Protein AF-0000000070944887 (afdb_homodimer)

Radius of gyration: 30.99 Å; Cα contacts (8 Å, |Δi|>4): 664; chains: 2; bounding box: 87×82×66 Å

Organism: Ixodes scapularis (NCBI:txid6945)

Foldseek 3Di:
DPPDDPDDPDDPPPVVVVVVVVVCVPPPNDPVVVVVVVVVVVVVVVVVVVVVLVVLLVVLVVLLVPLLDVVSLVVCVVVVVLVCLVVQCVPPDLSSVLSSLQSLLSSQAVHQVSLVVNLVCLLSLLCCLQPPPDPSSNLSSLSSLLRSCFPHPVSVVVCVVSVVLVSLLCCLQPNPDLSSNLSSLQSLLRCLVPDPVSLVVCQVVCVLLSLLVCLVVHDASSNLSSLSNVLSSCVVDVVRDDPVSLVSLLVSLVVLLVVCPPPPRCVSVNVSSVSVNCSSVVNDD/DPPDDPPDPDDPPPVVVVVVVVVCVVPPNDPVVVVVVVVVVVVVVVVVVVVVLVVLLVVLVVLLVPLLDVVSLVVCVVVVVLVCLQVQCVPPDLSSVLSSLQSLLSSLAVHQVSLVSNLVCLLSLLCCLQPPPDPSSNLSSLSSLLRSCFPHPVSVVVCVVSVVLVSLLCCLQPNPDLSSNLSSLQSLLRCLVPPPVSLVVCLVVCVLQSLLVCLVVHDASSNLSSLSNNLSSCVVDVVSADPVSLVSLLVSLVVLLVVCPPPPSCVSVNVSSVSVNCSSVVNDD

Sequence (570 aa):
MDRGHPQLPSAIDPDRVHWLM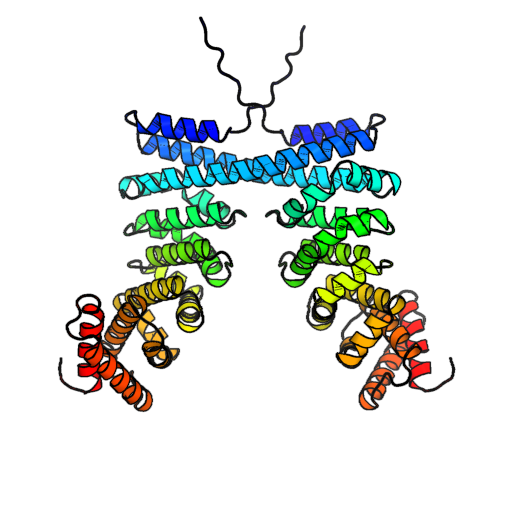EATNRLLVNPYDEMRRSLQSIRECLQESENIARVLVSCLSNVARFVDFVDYAKDFEKMGGFQVVPALLDYPSASVREATCSLIAELVQNNPHCQRAAVLSLRKLLRLVEHETDEDVRLKSLYAVSCMVRQNRQAFEKFQQLGGTPVVRSILFHCESEKLKTKASFLVAALCSQEESFRSDLEVCGFVRDAVALLPRIHGTCREFLLRAMFTLASNSPQFLEATVKDALESTLQTLVHEHRGIQQFQEEVEYSEKLLNIVRGVSTMDRGHPQLPSAIDPDRVHWLMEATNRLLVNPYDEMRRSLQSIRECLQESENIARVLVSCLSNVARFVDFVDYAKDFEKMGGFQVVPALLDYPSASVREATCSLIAELVQNNPHCQRAAVLSLRKLLRLVEHETDEDVRLKSLYAVSCMVRQNRQAFEKFQQLGGTPVVRSILFHCESEKLKTKASFLVAALCSQEESFRSDLEVCGFVRDAVALLPRIHGTCREFLLRAMFTLASNSPQFLEATVKDALESTLQTLVHEHRGIQQFQEEVEYSEKLLNIVRGVST

Secondary structure (DSSP, 8-state):
--------B----HHHHHHHHHHHHHS---HHHHHHHHHHHHHHHHHHHHHHHHHHHHHHHHHHTTTTSHHHHHHHHHTTGGGGHHHHHT-S-HHHHHHHHHHHHHHHTT-HHHHHHHGGGHHHHHHHHHH--SHHHHHHHHHHHHHHHTT-HHHHHHHHHTTHHHHHHHHHHH---HHHHHHHHHHHHHHHHH-HHHHHHHHHTTHHHHHHHHGGG--HHHHHHHHHHHHHHHHH-GGG--HHHHHHHHHHHHHHHHHHTT-GGGHHHHHHHHHHHHHHTT---/--------B----HHHHHHHHHHHHHS---HHHHHHHHHHHHHHHHHHHHHHHHHHHHHHHHHHTTTTSHHHHHHHHHTTGGGGHHHHHT-S-HHHHHHHHHHHHHHHTT-HHHHHHHGGGHHHHHHHHHH--SHHHHHHHHHHHHHHHTT-HHHHHHHHHTTHHHHHHHHHHH---HHHHHHHHHHHHHHHHH-HHHHHHHHHTTHHHHHHHHGGG--HHHHHHHHHHHHHHHHH-GGG--HHHHHHHHHHHHHHHHHHTT-GGGHHHHHHHHHHHHHHTT---

pLDDT: mean 86.35, std 17.35, range [23.67, 98.62]

Nearest PDB structures (foldseek):
  7sqc-assembly1_D1  TM=8.241E-01  e=1.945E-05  Chlamydomonas reinhardtii
  7sqc-assembly1_H3  TM=7.650E-01  e=4.614E-05  Chlamydomonas reinhardtii
  7sqc-assembly1_G4  TM=7.639E-01  e=6.808E-05  Chlamydomonas reinhardtii
  7sqc-assembly1_I0  TM=7.817E-01  e=2.383E-04  Chlamydomonas reinhardtii
  7sqc-assembly1_K1  TM=7.738E-01  e=3.516E-04  Chlamydomonas reinhardtii

InterPro domains:
  IPR011989 Armadillo-like helical [G3DSA:1.25.10.10] (30-282)
  IPR016024 Armadillo-type fold [SSF48371] (35-266)
  IPR050693 SIL1/FES1/HPBP1 [PTHR19316] (16-279)

Structure (mmCIF, N/CA/C/O backbone):
data_AF-0000000070944887-model_v1
#
loop_
_entity.id
_entity.type
_entity.pdbx_description
1 polymer 'HSP70 binding protein, putative'
#
loop_
_atom_site.group_PDB
_atom_site.id
_atom_site.type_symbol
_atom_site.label_atom_id
_atom_site.label_alt_id
_atom_site.label_comp_id
_atom_site.label_asym_id
_atom_site.label_entity_id
_atom_site.label_seq_id
_atom_site.pdbx_PDB_ins_code
_atom_site.Cartn_x
_atom_site.Cartn_y
_atom_site.Cartn_z
_atom_site.occupancy
_atom_site.B_iso_or_equiv
_atom_site.auth_seq_id
_atom_site.auth_comp_id
_atom_site.auth_asym_id
_atom_site.auth_atom_id
_atom_site.pdbx_PDB_model_num
ATOM 1 N N . MET A 1 1 ? 51.844 19.328 -0.593 1 23.73 1 MET A N 1
ATOM 2 C CA . MET A 1 1 ? 51.5 17.906 -0.582 1 23.73 1 MET A CA 1
ATOM 3 C C . MET A 1 1 ? 50.031 17.703 -0.944 1 23.73 1 MET A C 1
ATOM 5 O O . MET A 1 1 ? 49.156 18.266 -0.286 1 23.73 1 MET A O 1
ATOM 9 N N . ASP A 1 2 ? 49.625 17.5 -2.238 1 26.45 2 ASP A N 1
ATOM 10 C CA . ASP A 1 2 ? 48.438 17.797 -3.02 1 26.45 2 ASP A CA 1
ATOM 11 C C . ASP A 1 2 ? 47.312 16.828 -2.67 1 26.45 2 ASP A C 1
ATOM 13 O O . ASP A 1 2 ? 47.438 15.617 -2.846 1 26.45 2 ASP A O 1
ATOM 17 N N . ARG A 1 3 ? 46.5 16.984 -1.667 1 28.3 3 ARG A N 1
ATOM 18 C CA . ARG A 1 3 ? 45.562 16.156 -0.948 1 28.3 3 ARG A CA 1
ATOM 19 C C . ARG A 1 3 ? 44.469 15.648 -1.881 1 28.3 3 ARG A C 1
ATOM 21 O O . ARG A 1 3 ? 43.719 16.438 -2.465 1 28.3 3 ARG A O 1
ATOM 28 N N . GLY A 1 4 ? 44.594 14.523 -2.613 1 25.84 4 GLY A N 1
ATOM 29 C CA . GLY A 1 4 ? 43.875 13.875 -3.695 1 25.84 4 GLY A CA 1
ATOM 30 C C . GLY A 1 4 ? 42.406 13.672 -3.396 1 25.84 4 GLY A C 1
ATOM 31 O O . GLY A 1 4 ? 42.062 13.305 -2.279 1 25.84 4 GLY A O 1
ATOM 32 N N . HIS A 1 5 ? 41.5 14.383 -4.031 1 26.53 5 HIS A N 1
ATOM 33 C CA . HIS A 1 5 ? 40.062 14.555 -3.9 1 26.53 5 HIS A CA 1
ATOM 34 C C . HIS A 1 5 ? 39.344 13.211 -4.031 1 26.53 5 HIS A C 1
ATOM 36 O O . HIS A 1 5 ? 39.531 12.492 -5.008 1 26.53 5 HIS A O 1
ATOM 42 N N . PRO A 1 6 ? 39 12.531 -2.996 1 29.22 6 PRO A N 1
ATOM 43 C CA . PRO A 1 6 ? 38.469 11.172 -3.039 1 29.22 6 PRO A CA 1
ATOM 44 C C . PRO A 1 6 ? 37.25 11.039 -3.949 1 29.22 6 PRO A C 1
ATOM 46 O O . PRO A 1 6 ? 36.375 11.891 -3.92 1 29.22 6 PRO A O 1
ATOM 49 N N . GLN A 1 7 ? 37.312 10.625 -5.234 1 27.41 7 GLN A N 1
ATOM 50 C CA . GLN A 1 7 ? 36.375 10.422 -6.348 1 27.41 7 GLN A CA 1
ATOM 51 C C . GLN A 1 7 ? 35.156 9.609 -5.91 1 27.41 7 GLN A C 1
ATOM 53 O O . GLN A 1 7 ? 35.281 8.672 -5.117 1 27.41 7 GLN A O 1
ATOM 58 N N . LEU A 1 8 ? 34 10.094 -5.926 1 28.22 8 LEU A N 1
ATOM 59 C CA . LEU A 1 8 ? 32.656 9.586 -5.598 1 28.22 8 LEU A CA 1
ATOM 60 C C . LEU A 1 8 ? 32.438 8.219 -6.227 1 28.22 8 LEU A C 1
ATOM 62 O O . LEU A 1 8 ? 32.719 8.023 -7.414 1 28.22 8 LEU A O 1
ATOM 66 N N . PRO A 1 9 ? 32.531 7.129 -5.566 1 30.27 9 PRO A N 1
ATOM 67 C CA . PRO A 1 9 ? 32.406 5.82 -6.219 1 30.27 9 PRO A CA 1
ATOM 68 C C . PRO A 1 9 ? 31.203 5.723 -7.148 1 30.27 9 PRO A C 1
ATOM 70 O O . PRO A 1 9 ? 30.203 6.406 -6.938 1 30.27 9 PRO A O 1
ATOM 73 N N . SER A 1 10 ? 31.234 5.359 -8.5 1 32.31 10 SER A N 1
ATOM 74 C CA . SER A 1 10 ? 30.422 5.238 -9.711 1 32.31 10 SER A CA 1
ATOM 75 C C . SER A 1 10 ? 29.109 4.516 -9.414 1 32.31 10 SER A C 1
ATOM 77 O O . SER A 1 10 ? 29.078 3.535 -8.672 1 32.31 10 SER A O 1
ATOM 79 N N . ALA A 1 11 ? 27.953 5.207 -9.391 1 35.28 11 ALA A N 1
ATOM 80 C CA . ALA A 1 11 ? 26.578 4.711 -9.477 1 35.28 11 ALA A CA 1
ATOM 81 C C . ALA A 1 11 ? 26.516 3.449 -10.336 1 35.28 11 ALA A C 1
ATOM 83 O O . ALA A 1 11 ? 27.219 3.334 -11.344 1 35.28 11 ALA A O 1
ATOM 84 N N . ILE A 1 12 ? 26.109 2.355 -9.828 1 38.22 12 ILE A N 1
ATOM 85 C CA . ILE A 1 12 ? 25.906 1.159 -10.641 1 38.22 12 ILE A CA 1
ATOM 86 C C . ILE A 1 12 ? 25.188 1.527 -11.938 1 38.22 12 ILE A C 1
ATOM 88 O O . ILE A 1 12 ? 24.047 1.995 -11.906 1 38.22 12 ILE A O 1
ATOM 92 N N . ASP A 1 13 ? 25.75 2.051 -13.031 1 38.62 13 ASP A N 1
ATOM 93 C CA . ASP A 1 13 ? 25.188 2.281 -14.359 1 38.62 13 ASP A CA 1
ATOM 94 C C . ASP A 1 13 ? 24.328 1.1 -14.805 1 38.62 13 ASP A C 1
ATOM 96 O O . ASP A 1 13 ? 24.828 -0.02 -14.945 1 38.62 13 ASP A O 1
ATOM 100 N N . PRO A 1 14 ? 23.234 1.185 -14.766 1 45.72 14 PRO A N 1
ATOM 101 C CA . PRO A 1 14 ? 22.359 0.122 -15.281 1 45.72 14 PRO A CA 1
ATOM 102 C C . PRO A 1 14 ? 22.859 -0.465 -16.594 1 45.72 14 PRO A C 1
ATOM 104 O O . PRO A 1 14 ? 22.703 -1.666 -16.844 1 45.72 14 PRO A O 1
ATOM 107 N N . ASP A 1 15 ? 23.391 0.339 -17.484 1 44.62 15 ASP A N 1
ATOM 108 C CA . ASP A 1 15 ? 23.953 -0.174 -18.719 1 44.62 15 ASP A CA 1
ATOM 109 C C . ASP A 1 15 ? 25.125 -1.105 -18.453 1 44.62 15 ASP A C 1
ATOM 111 O O . ASP A 1 15 ? 25.359 -2.057 -19.203 1 44.62 15 ASP A O 1
ATOM 115 N N . ARG A 1 16 ? 25.844 -0.878 -17.375 1 44.34 16 ARG A N 1
ATOM 116 C CA . ARG A 1 16 ? 26.969 -1.771 -17.062 1 44.34 16 ARG A CA 1
ATOM 117 C C . ARG A 1 16 ? 26.453 -3.115 -16.547 1 44.34 16 ARG A C 1
ATOM 119 O O . ARG A 1 16 ? 27.016 -4.164 -16.875 1 44.34 16 ARG A O 1
ATOM 126 N N . VAL A 1 17 ? 25.422 -2.992 -15.719 1 45.47 17 VAL A N 1
ATOM 127 C CA . VAL A 1 17 ? 24.844 -4.258 -15.289 1 45.47 17 VAL A CA 1
ATOM 128 C C . VAL A 1 17 ? 24.297 -5.008 -16.5 1 45.47 17 VAL A C 1
ATOM 130 O O . VAL A 1 17 ? 24.5 -6.215 -16.641 1 45.47 17 VAL A O 1
ATOM 133 N N . HIS A 1 18 ? 23.594 -4.316 -17.328 1 47.44 18 HIS A N 1
ATOM 134 C CA . HIS A 1 18 ? 23.188 -4.922 -18.594 1 47.44 18 HIS A CA 1
ATOM 135 C C . HIS A 1 18 ? 24.406 -5.395 -19.391 1 47.44 18 HIS A C 1
ATOM 137 O O . HIS A 1 18 ? 24.406 -6.504 -19.938 1 47.44 18 HIS A O 1
ATOM 143 N N . TRP A 1 19 ? 25.422 -4.551 -19.562 1 45.38 19 TRP A N 1
ATOM 144 C CA . TRP A 1 19 ? 26.625 -4.93 -20.281 1 45.38 19 TRP A CA 1
ATOM 145 C C . TRP A 1 19 ? 27.297 -6.125 -19.609 1 45.38 19 TRP A C 1
ATOM 147 O O . TRP A 1 19 ? 27.75 -7.051 -20.281 1 45.38 19 TRP A O 1
ATOM 157 N N . LEU A 1 20 ? 27.312 -6.152 -18.297 1 43.62 20 LEU A N 1
ATOM 158 C CA . LEU A 1 20 ? 27.922 -7.293 -17.625 1 43.62 20 LEU A CA 1
ATOM 159 C C . LEU A 1 20 ? 27.109 -8.555 -17.859 1 43.62 20 LEU A C 1
ATOM 161 O O . LEU A 1 20 ? 27.656 -9.633 -18.078 1 43.62 20 LEU A O 1
ATOM 165 N N . MET A 1 21 ? 25.844 -8.391 -17.938 1 47.19 21 MET A N 1
ATOM 166 C CA . MET A 1 21 ? 24.969 -9.523 -18.203 1 47.19 21 MET A CA 1
ATOM 167 C C . MET A 1 21 ? 25.094 -9.977 -19.656 1 47.19 21 MET A C 1
ATOM 169 O O . MET A 1 21 ? 25.109 -11.18 -19.938 1 47.19 21 MET A O 1
ATOM 173 N N . GLU A 1 22 ? 25.047 -9.18 -20.625 1 47.88 22 GLU A N 1
ATOM 174 C CA . GLU A 1 22 ? 25.312 -9.539 -22.016 1 47.88 22 GLU A CA 1
ATOM 175 C C . GLU A 1 22 ? 26.719 -10.117 -22.172 1 47.88 22 GLU A C 1
ATOM 177 O O . GLU A 1 22 ? 26.938 -11.062 -22.922 1 47.88 22 GLU A O 1
ATOM 182 N N . ALA A 1 23 ? 27.703 -9.547 -21.609 1 45.19 23 ALA A N 1
ATOM 183 C CA . ALA A 1 23 ? 29.062 -10.039 -21.719 1 45.19 23 ALA A CA 1
ATOM 184 C C . ALA A 1 23 ? 29.203 -11.43 -21.109 1 45.19 23 ALA A C 1
ATOM 186 O O . ALA A 1 23 ? 29.953 -12.266 -21.625 1 45.19 23 ALA A O 1
ATOM 187 N N . THR A 1 24 ? 28.516 -11.766 -20.062 1 45.81 24 THR A N 1
ATOM 188 C CA . THR A 1 24 ? 28.609 -13.078 -19.438 1 45.81 24 THR A CA 1
ATOM 189 C C . THR A 1 24 ? 27.891 -14.125 -20.297 1 45.81 24 THR A C 1
ATOM 191 O O . THR A 1 24 ? 28.188 -15.32 -20.188 1 45.81 24 THR A O 1
ATOM 194 N N . ASN A 1 25 ? 26.781 -13.875 -21.062 1 44.94 25 ASN A N 1
ATOM 195 C CA . ASN A 1 25 ? 26.141 -14.852 -21.953 1 44.94 25 ASN A CA 1
ATOM 196 C C . ASN A 1 25 ? 27.172 -15.586 -22.797 1 44.94 25 ASN A C 1
ATOM 198 O O . ASN A 1 25 ? 26.984 -16.75 -23.141 1 44.94 25 ASN A O 1
ATOM 202 N N . ARG A 1 26 ? 28.031 -14.867 -23.547 1 44.19 26 ARG A N 1
ATOM 203 C CA . ARG A 1 26 ? 28.859 -15.562 -24.531 1 44.19 26 ARG A CA 1
ATOM 204 C C . ARG A 1 26 ? 29.875 -16.469 -23.844 1 44.19 26 ARG A C 1
ATOM 206 O O . ARG A 1 26 ? 30.266 -17.5 -24.406 1 44.19 26 ARG A O 1
ATOM 213 N N . LEU A 1 27 ? 30.672 -16.047 -22.812 1 45.22 27 LEU A N 1
ATOM 214 C CA . LEU A 1 27 ? 31.703 -16.938 -22.297 1 45.22 27 LEU A CA 1
ATOM 215 C C . LEU A 1 27 ? 31.094 -17.953 -21.328 1 45.22 27 LEU A C 1
ATOM 217 O O . LEU A 1 27 ? 30.016 -17.734 -20.781 1 45.22 27 LEU A O 1
ATOM 221 N N . LEU A 1 28 ? 31.688 -19.125 -21.109 1 51.94 28 LEU A N 1
ATOM 222 C CA . LEU A 1 28 ? 31.469 -20.266 -20.234 1 51.94 28 LEU A CA 1
ATOM 223 C C . LEU A 1 28 ? 31.062 -19.812 -18.828 1 51.94 28 LEU A C 1
ATOM 225 O O . LEU A 1 28 ? 31.922 -19.594 -17.969 1 51.94 28 LEU A O 1
ATOM 229 N N . VAL A 1 29 ? 30.078 -18.844 -18.75 1 61.41 29 VAL A N 1
ATOM 230 C CA . VAL A 1 29 ? 29.734 -18.25 -17.469 1 61.41 29 VAL A CA 1
ATOM 231 C C . VAL A 1 29 ? 29.281 -19.328 -16.5 1 61.41 29 VAL A C 1
ATOM 233 O O . VAL A 1 29 ? 28.453 -20.172 -16.844 1 61.41 29 VAL A O 1
ATOM 236 N N . ASN A 1 30 ? 30.125 -19.656 -15.594 1 77.81 30 ASN A N 1
ATOM 237 C CA . ASN A 1 30 ? 29.797 -20.516 -14.461 1 77.81 30 ASN A CA 1
ATOM 238 C C . ASN A 1 30 ? 28.578 -20.016 -13.711 1 77.81 30 ASN A C 1
ATOM 240 O O . ASN A 1 30 ? 28.578 -18.922 -13.156 1 77.81 30 ASN A O 1
ATOM 244 N N . PRO A 1 31 ? 27.469 -20.75 -13.992 1 80.69 31 PRO A N 1
ATOM 245 C CA . PRO A 1 31 ? 26.203 -20.359 -13.359 1 80.69 31 PRO A CA 1
ATOM 246 C C . PRO A 1 31 ? 26.375 -20.016 -11.883 1 80.69 31 PRO A C 1
ATOM 248 O O . PRO A 1 31 ? 25.734 -19.094 -11.383 1 80.69 31 PRO A O 1
ATOM 251 N N . TYR A 1 32 ? 27.203 -20.656 -11.219 1 84.12 32 TYR A N 1
ATOM 252 C CA . TYR A 1 32 ? 27.453 -20.391 -9.805 1 84.12 32 TYR A CA 1
ATOM 253 C C . TYR A 1 32 ? 28 -18.984 -9.594 1 84.12 32 TYR A C 1
ATOM 255 O O . TYR A 1 32 ? 27.516 -18.25 -8.734 1 84.12 32 TYR A O 1
ATOM 263 N N . ASP A 1 33 ? 28.953 -18.641 -10.367 1 84.25 33 ASP A N 1
ATOM 264 C CA . ASP A 1 33 ? 29.594 -17.328 -10.25 1 84.25 33 ASP A CA 1
ATOM 265 C C . ASP A 1 33 ? 28.609 -16.219 -10.609 1 84.25 33 ASP A C 1
ATOM 267 O O . ASP A 1 33 ? 28.609 -15.156 -9.984 1 84.25 33 ASP A O 1
ATOM 271 N N . GLU A 1 34 ? 27.859 -16.453 -11.602 1 82.06 34 GLU A N 1
ATOM 272 C CA . GLU A 1 34 ? 26.859 -15.461 -12.016 1 82.06 34 GLU A CA 1
ATOM 273 C C . GLU A 1 34 ? 25.828 -15.234 -10.922 1 82.06 34 GLU A C 1
ATOM 275 O O . GLU A 1 34 ? 25.438 -14.094 -10.664 1 82.06 34 GLU A O 1
ATOM 280 N N . MET A 1 35 ? 25.344 -16.266 -10.344 1 88.12 35 MET A N 1
ATOM 281 C CA . MET A 1 35 ? 24.375 -16.156 -9.258 1 88.12 35 MET A CA 1
ATOM 282 C C . MET A 1 35 ? 24.969 -15.398 -8.078 1 88.12 35 MET A C 1
ATOM 284 O O . MET A 1 35 ? 24.312 -14.531 -7.496 1 88.12 35 MET A O 1
ATOM 288 N N . ARG A 1 36 ? 26.188 -15.703 -7.77 1 87.94 36 ARG A N 1
ATOM 289 C CA . ARG A 1 36 ? 26.891 -15.023 -6.68 1 87.94 36 ARG A CA 1
ATOM 290 C C . ARG A 1 36 ? 26.984 -13.531 -6.945 1 87.94 36 ARG A C 1
ATOM 292 O O . ARG A 1 36 ? 26.75 -12.711 -6.055 1 87.94 36 ARG A O 1
ATOM 299 N N . ARG A 1 37 ? 27.344 -13.203 -8.109 1 87.56 37 ARG A N 1
ATOM 300 C CA . ARG A 1 37 ? 27.453 -11.805 -8.5 1 87.56 37 ARG A CA 1
ATOM 301 C C . ARG A 1 37 ? 26.109 -11.102 -8.43 1 87.56 37 ARG A C 1
ATOM 303 O O . ARG A 1 37 ? 26.016 -9.961 -7.965 1 87.56 37 ARG A O 1
ATOM 310 N N . SER A 1 38 ? 25.094 -11.789 -8.977 1 89.81 38 SER A N 1
ATOM 311 C CA . SER A 1 38 ? 23.734 -11.227 -8.93 1 89.81 38 SER A CA 1
ATOM 312 C C . SER A 1 38 ? 23.281 -10.992 -7.496 1 89.81 38 SER A C 1
ATOM 314 O O . SER A 1 38 ? 22.734 -9.938 -7.176 1 89.81 38 SER A O 1
ATOM 316 N N . LEU A 1 39 ? 23.547 -11.922 -6.656 1 91.75 39 LEU A N 1
ATOM 317 C CA . LEU A 1 39 ? 23.156 -11.812 -5.258 1 91.75 39 LEU A CA 1
ATOM 318 C C . LEU A 1 39 ? 23.906 -10.664 -4.574 1 91.75 39 LEU A C 1
ATOM 320 O O . LEU A 1 39 ? 23.312 -9.93 -3.775 1 91.75 39 LEU A O 1
ATOM 324 N N . GLN A 1 40 ? 25.125 -10.57 -4.871 1 89.69 40 GLN A N 1
ATOM 325 C CA . GLN A 1 40 ? 25.906 -9.461 -4.328 1 89.69 40 GLN A CA 1
ATOM 326 C C . GLN A 1 40 ? 25.344 -8.117 -4.777 1 89.69 40 GLN A C 1
ATOM 328 O O . GLN A 1 40 ? 25.203 -7.199 -3.971 1 89.69 40 GLN A O 1
ATOM 333 N N . SER A 1 41 ? 25.062 -8.055 -6.023 1 89.5 41 SER A N 1
ATOM 334 C CA . SER A 1 41 ? 24.469 -6.836 -6.566 1 89.5 41 SER A CA 1
ATOM 335 C C . SER A 1 41 ? 23.141 -6.52 -5.895 1 89.5 41 SER A C 1
ATOM 337 O O . SER A 1 41 ? 22.828 -5.355 -5.625 1 89.5 41 SER A O 1
ATOM 339 N N . ILE A 1 42 ? 22.328 -7.496 -5.668 1 92.31 42 ILE A N 1
ATOM 340 C CA . ILE A 1 42 ? 21.031 -7.332 -4.996 1 92.31 42 ILE A CA 1
ATOM 341 C C . ILE A 1 42 ? 21.25 -6.734 -3.607 1 92.31 42 ILE A C 1
ATOM 343 O O . ILE A 1 42 ? 20.594 -5.754 -3.238 1 92.31 42 ILE A O 1
ATOM 347 N N . ARG A 1 43 ? 22.172 -7.324 -2.891 1 92.06 43 ARG A N 1
ATOM 348 C CA . ARG A 1 43 ? 22.453 -6.828 -1.55 1 92.06 43 ARG A CA 1
ATOM 349 C C . ARG A 1 43 ? 22.891 -5.367 -1.588 1 92.06 43 ARG A C 1
ATOM 351 O O . ARG A 1 43 ? 22.438 -4.559 -0.775 1 92.06 43 ARG A O 1
ATOM 358 N N . GLU A 1 44 ? 23.719 -5.066 -2.492 1 88.94 44 GLU A N 1
ATOM 359 C CA . GLU A 1 44 ? 24.203 -3.695 -2.637 1 88.94 44 GLU A CA 1
ATOM 360 C C . GLU A 1 44 ? 23.062 -2.744 -3.002 1 88.94 44 GLU A C 1
ATOM 362 O O . GLU A 1 44 ? 22.984 -1.631 -2.479 1 88.94 44 GLU A O 1
ATOM 367 N N . CYS A 1 45 ? 22.25 -3.178 -3.924 1 87.44 45 CYS A N 1
ATOM 368 C CA . CYS A 1 45 ? 21.125 -2.361 -4.348 1 87.44 45 CYS A CA 1
ATOM 369 C C . CYS A 1 45 ? 20.156 -2.123 -3.191 1 87.44 45 CYS A C 1
ATOM 371 O O . CYS A 1 45 ? 19.641 -1.018 -3.027 1 87.44 45 CYS A O 1
ATOM 373 N N . LEU A 1 46 ? 19.891 -3.156 -2.471 1 90.5 46 LEU A N 1
ATOM 374 C CA . LEU A 1 46 ? 19 -3.016 -1.324 1 90.5 46 LEU A CA 1
ATOM 375 C C . LEU A 1 46 ? 19.562 -2.014 -0.32 1 90.5 46 LEU A C 1
AT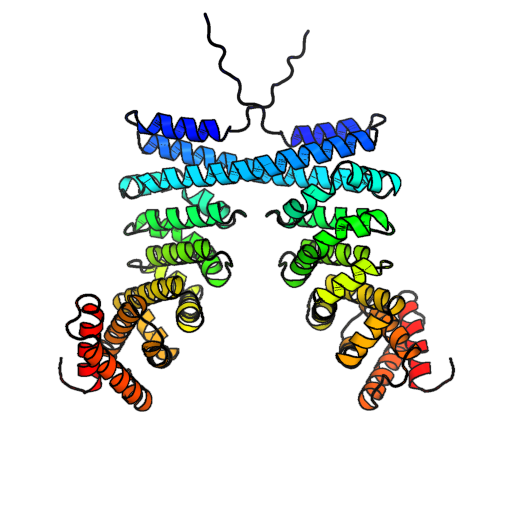OM 377 O O . LEU A 1 46 ? 18.828 -1.167 0.192 1 90.5 46 LEU A O 1
ATOM 381 N N . GLN A 1 47 ? 20.797 -2.084 -0.073 1 89.31 47 GLN A N 1
ATOM 382 C CA . GLN A 1 47 ? 21.453 -1.137 0.828 1 89.31 47 GLN A CA 1
ATOM 383 C C . GLN A 1 47 ? 21.406 0.281 0.263 1 89.31 47 GLN A C 1
ATOM 385 O O . GLN A 1 47 ? 21.125 1.235 0.994 1 89.31 47 GLN A O 1
ATOM 390 N N . GLU A 1 48 ? 21.672 0.332 -0.998 1 86.94 48 GLU A N 1
ATOM 391 C CA . GLU A 1 48 ? 21.656 1.636 -1.654 1 86.94 48 GLU A CA 1
ATOM 392 C C . GLU A 1 48 ? 20.25 2.246 -1.615 1 86.94 48 GLU A C 1
ATOM 394 O O . GLU A 1 48 ? 20.109 3.459 -1.448 1 86.94 48 GLU A O 1
ATOM 399 N N . SER A 1 49 ? 19.312 1.465 -1.912 1 88.94 49 SER A N 1
ATOM 400 C CA . SER A 1 49 ? 17.922 1.938 -1.864 1 88.94 49 SER A CA 1
ATOM 401 C C . SER A 1 49 ? 17.594 2.533 -0.5 1 88.94 49 SER A C 1
ATOM 403 O O . SER A 1 49 ? 16.938 3.57 -0.414 1 88.94 49 SER A O 1
ATOM 405 N N . GLU A 1 50 ? 17.984 1.894 0.548 1 87.75 50 GLU A N 1
ATOM 406 C CA . GLU A 1 50 ? 17.781 2.41 1.897 1 87.75 50 GLU A CA 1
ATOM 407 C C . GLU A 1 50 ? 18.5 3.742 2.096 1 87.75 50 GLU A C 1
ATOM 409 O O . GLU A 1 50 ? 17.953 4.652 2.73 1 87.75 50 GLU A O 1
ATOM 414 N N . ASN A 1 51 ? 19.641 3.777 1.557 1 89.12 51 ASN A N 1
ATOM 415 C CA . ASN A 1 51 ? 20.406 5.016 1.647 1 89.12 51 ASN A CA 1
ATOM 416 C C . ASN A 1 51 ? 19.734 6.152 0.892 1 89.12 51 ASN A C 1
ATOM 418 O O . ASN A 1 51 ? 19.734 7.297 1.354 1 89.12 51 ASN A O 1
ATOM 422 N N . ILE A 1 52 ? 19.25 5.816 -0.23 1 89.69 52 ILE A N 1
ATOM 423 C CA . ILE A 1 52 ? 18.562 6.812 -1.044 1 89.69 52 ILE A CA 1
ATOM 424 C C . ILE A 1 52 ? 17.391 7.395 -0.266 1 89.69 52 ILE A C 1
ATOM 426 O O . ILE A 1 52 ? 17.188 8.609 -0.247 1 89.69 52 ILE A O 1
ATOM 430 N N . ALA A 1 53 ? 16.625 6.562 0.335 1 90.88 53 ALA A N 1
ATOM 431 C CA . ALA A 1 53 ? 15.484 7.027 1.126 1 90.88 53 ALA A CA 1
ATOM 432 C C . ALA A 1 53 ? 15.938 7.988 2.223 1 90.88 53 ALA A C 1
ATOM 434 O O . ALA A 1 53 ? 15.312 9.023 2.447 1 90.88 53 ALA A O 1
ATOM 435 N N . ARG A 1 54 ? 17 7.656 2.889 1 90.75 54 ARG A N 1
ATOM 436 C CA . ARG A 1 54 ? 17.531 8.508 3.947 1 90.75 54 ARG A CA 1
ATOM 437 C C . ARG A 1 54 ? 17.953 9.859 3.398 1 90.75 54 ARG A C 1
ATOM 439 O O . ARG A 1 54 ? 17.688 10.898 4.012 1 90.75 54 ARG A O 1
ATOM 446 N N . VAL A 1 55 ? 18.594 9.844 2.289 1 88.56 55 VAL A N 1
ATOM 447 C CA . VAL A 1 55 ? 19.031 11.086 1.656 1 88.56 55 VAL A CA 1
ATOM 448 C C . VAL A 1 55 ? 17.828 11.922 1.255 1 88.56 55 VAL A C 1
ATOM 450 O O . VAL A 1 55 ? 17.812 13.141 1.459 1 88.56 55 VAL A O 1
ATOM 453 N N . LEU A 1 56 ? 16.875 11.312 0.652 1 92.31 56 LEU A N 1
ATOM 454 C CA . LEU A 1 56 ? 15.664 12.023 0.263 1 92.31 56 LEU A CA 1
ATOM 455 C C . LEU A 1 56 ? 15.031 12.711 1.467 1 92.31 56 LEU A C 1
ATOM 457 O O . LEU A 1 56 ? 14.688 13.891 1.401 1 92.31 56 LEU A O 1
ATOM 461 N N . VAL A 1 57 ? 14.938 11.945 2.57 1 93.69 57 VAL A N 1
ATOM 462 C CA . VAL A 1 57 ? 14.344 12.508 3.779 1 93.69 57 VAL A CA 1
ATOM 463 C C . VAL A 1 57 ? 15.156 13.711 4.25 1 93.69 57 VAL A C 1
ATOM 465 O O . VAL A 1 57 ? 14.594 14.75 4.598 1 93.69 57 VAL A O 1
ATOM 468 N N . SER A 1 58 ? 16.406 13.578 4.227 1 90.56 58 SER A N 1
ATOM 469 C CA . SER A 1 58 ? 17.281 14.664 4.648 1 90.56 58 SER A CA 1
ATOM 470 C C . SER A 1 58 ? 17.125 15.891 3.752 1 90.56 58 SER A C 1
ATOM 472 O O . SER A 1 58 ? 17.031 17.016 4.242 1 90.56 58 SER A O 1
ATOM 474 N N . CYS A 1 59 ? 17.094 15.727 2.439 1 90.5 59 CYS A N 1
ATOM 475 C CA . CYS A 1 59 ? 16.938 16.828 1.491 1 90.5 59 CYS A CA 1
ATOM 476 C C . CYS A 1 59 ? 15.586 17.516 1.688 1 90.5 59 CYS A C 1
ATOM 478 O O . CYS A 1 59 ? 15.516 18.734 1.707 1 90.5 59 CYS A O 1
ATOM 480 N N . LEU A 1 60 ? 14.562 16.734 1.867 1 94.38 60 LEU A N 1
ATOM 481 C CA . LEU A 1 60 ? 13.227 17.281 2.076 1 94.38 60 LEU A CA 1
ATOM 482 C C . LEU A 1 60 ? 13.172 18.094 3.367 1 94.38 60 LEU A C 1
ATOM 484 O O . LEU A 1 60 ? 12.609 19.188 3.391 1 94.38 60 LEU A O 1
ATOM 488 N N . SER A 1 61 ? 13.734 17.5 4.402 1 90.94 61 SER A N 1
ATOM 489 C CA . SER A 1 61 ? 13.781 18.203 5.68 1 90.94 61 SER A CA 1
ATOM 490 C C . SER A 1 61 ? 14.562 19.5 5.562 1 90.94 61 SER A C 1
ATOM 492 O O . SER A 1 61 ? 14.18 20.516 6.156 1 90.94 61 SER A O 1
ATOM 494 N N . ASN A 1 62 ? 15.578 19.469 4.836 1 86.12 62 ASN A N 1
ATOM 495 C CA . ASN A 1 62 ? 16.375 20.672 4.625 1 86.12 62 ASN A CA 1
ATOM 496 C C . ASN A 1 62 ? 15.578 21.766 3.92 1 86.12 62 ASN A C 1
ATOM 498 O O . ASN A 1 62 ? 15.609 22.922 4.328 1 86.12 62 ASN A O 1
ATOM 502 N N . VAL A 1 63 ? 14.914 21.422 2.852 1 90.44 63 VAL A N 1
ATOM 503 C CA . VAL A 1 63 ? 14.086 22.391 2.121 1 90.44 63 VAL A CA 1
ATOM 504 C C . VAL A 1 63 ? 13 22.938 3.039 1 90.44 63 VAL A C 1
ATOM 506 O O . VAL A 1 63 ? 12.742 24.141 3.053 1 90.44 63 VAL A O 1
ATOM 509 N N . ALA A 1 64 ? 12.375 22.047 3.844 1 90.88 64 ALA A N 1
ATOM 510 C CA . ALA A 1 64 ? 11.266 22.422 4.719 1 90.88 64 ALA A CA 1
ATOM 511 C C . ALA A 1 64 ? 11.711 23.484 5.73 1 90.88 64 ALA A C 1
ATOM 513 O O . ALA A 1 64 ? 10.898 24.312 6.16 1 90.88 64 ALA A O 1
ATOM 514 N N . ARG A 1 65 ? 12.922 23.531 6.059 1 84.81 65 ARG A N 1
ATOM 515 C CA . ARG A 1 65 ? 13.438 24.469 7.043 1 84.81 65 ARG A CA 1
ATOM 516 C C . ARG A 1 65 ? 13.406 25.906 6.5 1 84.81 65 ARG A C 1
ATOM 518 O O . ARG A 1 65 ? 13.391 26.859 7.273 1 84.81 65 ARG A O 1
ATOM 525 N N . PHE A 1 66 ? 13.359 26.078 5.242 1 81.75 66 PHE A N 1
ATOM 526 C CA . PHE A 1 66 ? 13.492 27.406 4.645 1 81.75 66 PHE A CA 1
ATOM 527 C C . PHE A 1 66 ? 12.141 27.922 4.168 1 81.75 66 PHE A C 1
ATOM 529 O O . PHE A 1 66 ? 11.906 29.125 4.121 1 81.75 66 PHE A O 1
ATOM 536 N N . VAL A 1 67 ? 11.273 27.109 3.824 1 83.69 67 VAL A N 1
ATOM 537 C CA . VAL A 1 67 ? 10.109 27.5 3.035 1 83.69 67 VAL A CA 1
ATOM 538 C C . VAL A 1 67 ? 9.039 28.094 3.951 1 83.69 67 VAL A C 1
ATOM 540 O O . VAL A 1 67 ? 7.973 28.5 3.484 1 83.69 67 VAL A O 1
ATOM 543 N N . ASP A 1 68 ? 9.344 28.094 5.289 1 78.38 68 ASP A N 1
ATOM 544 C CA . ASP A 1 68 ? 8.438 28.828 6.172 1 78.38 68 ASP A CA 1
ATOM 545 C C . ASP A 1 68 ? 8.375 30.297 5.797 1 78.38 68 ASP A C 1
ATOM 547 O O . ASP A 1 68 ? 7.41 30.984 6.129 1 78.38 68 ASP A O 1
ATOM 551 N N . PHE A 1 69 ? 9.422 30.703 5.168 1 74.56 69 PHE A N 1
ATOM 552 C CA . PHE A 1 69 ? 9.414 32.062 4.637 1 74.56 69 PHE A CA 1
ATOM 553 C C . PHE A 1 69 ? 8.797 32.094 3.248 1 74.56 69 PHE A C 1
ATOM 555 O O . PHE A 1 69 ? 9.203 31.344 2.357 1 74.56 69 PHE A O 1
ATOM 562 N N . VAL A 1 70 ? 7.836 32.969 3.113 1 76.69 70 VAL A N 1
ATOM 563 C CA . VAL A 1 70 ? 6.992 33.031 1.928 1 76.69 70 VAL A CA 1
ATOM 564 C C . VAL A 1 70 ? 7.859 33.188 0.683 1 76.69 70 VAL A C 1
ATOM 566 O O . VAL A 1 70 ? 7.609 32.562 -0.346 1 76.69 70 VAL A O 1
ATOM 569 N N . ASP A 1 71 ? 8.852 34 0.711 1 77.19 71 ASP A N 1
ATOM 570 C CA . ASP A 1 71 ? 9.695 34.281 -0.448 1 77.19 71 ASP A CA 1
ATOM 571 C C . ASP A 1 71 ? 10.43 33.031 -0.901 1 77.19 71 ASP A C 1
ATOM 573 O O . ASP A 1 71 ? 10.57 32.781 -2.1 1 77.19 71 ASP A O 1
ATOM 577 N N . TYR A 1 72 ? 10.812 32.25 0.05 1 81.81 72 TYR A N 1
ATOM 578 C CA . TYR A 1 72 ? 11.539 31.031 -0.305 1 81.81 72 TYR A CA 1
ATOM 579 C C . TYR A 1 72 ? 10.586 29.953 -0.833 1 81.81 72 TYR A C 1
ATOM 581 O O . TYR A 1 72 ? 10.961 29.141 -1.686 1 81.81 72 TYR A O 1
ATOM 589 N N . ALA A 1 73 ? 9.398 29.953 -0.383 1 87.38 73 ALA A N 1
ATOM 590 C CA . ALA A 1 73 ? 8.383 29.047 -0.921 1 87.38 73 ALA A CA 1
ATOM 591 C C . ALA A 1 73 ? 8.125 29.328 -2.4 1 87.38 73 ALA A C 1
ATOM 593 O O . ALA A 1 73 ? 8.023 28.391 -3.203 1 87.38 73 ALA A O 1
ATOM 594 N N . LYS A 1 74 ? 8.094 30.594 -2.699 1 87.69 74 LYS A N 1
ATOM 595 C CA . LYS A 1 74 ? 7.922 30.984 -4.098 1 87.69 74 LYS A CA 1
ATOM 596 C C . LYS A 1 74 ? 9.117 30.547 -4.938 1 87.69 74 LYS A C 1
ATOM 598 O O . LYS A 1 74 ? 8.961 30.125 -6.078 1 87.69 74 LYS A O 1
ATOM 603 N N . ASP A 1 75 ? 10.258 30.766 -4.391 1 87.75 75 ASP A N 1
ATOM 604 C CA . ASP A 1 75 ? 11.469 30.328 -5.078 1 87.75 75 ASP A CA 1
ATOM 605 C C . ASP A 1 75 ? 11.438 28.828 -5.352 1 87.75 75 ASP A C 1
ATOM 607 O O . ASP A 1 75 ? 11.852 28.375 -6.422 1 87.75 75 ASP A O 1
ATOM 611 N N . PHE A 1 76 ? 11.016 28 -4.379 1 91.56 76 PHE A N 1
ATOM 612 C CA . PHE A 1 76 ? 10.867 26.562 -4.547 1 91.56 76 PHE A CA 1
ATOM 613 C C . PHE A 1 76 ? 10.039 26.234 -5.789 1 91.56 76 PHE A C 1
ATOM 615 O O . PHE A 1 76 ? 10.43 25.391 -6.594 1 91.56 76 PHE A O 1
ATOM 622 N N . GLU A 1 77 ? 8.945 26.875 -5.977 1 89.75 77 GLU A N 1
ATOM 623 C CA . GLU A 1 77 ? 8.07 26.688 -7.125 1 89.75 77 GLU A CA 1
ATOM 624 C C . GLU A 1 77 ? 8.773 27.047 -8.43 1 89.75 77 GLU A C 1
ATOM 626 O O . GLU A 1 77 ? 8.703 26.312 -9.406 1 89.75 77 GLU A O 1
ATOM 631 N N . LYS A 1 78 ? 9.43 28.188 -8.43 1 89 78 LYS A N 1
ATOM 632 C CA . LYS A 1 78 ? 10.133 28.672 -9.617 1 89 78 LYS A CA 1
ATOM 633 C C . LYS A 1 78 ? 11.219 27.703 -10.055 1 89 78 LYS A C 1
ATOM 635 O O . LYS A 1 78 ? 11.492 27.562 -11.25 1 89 78 LYS A O 1
ATOM 640 N N . MET A 1 79 ? 11.789 27.031 -9.117 1 90.88 79 MET A N 1
ATOM 641 C CA . MET A 1 79 ? 12.859 26.078 -9.391 1 90.88 79 MET A CA 1
ATOM 642 C C . MET A 1 79 ? 12.297 24.766 -9.898 1 90.88 79 MET A C 1
ATOM 644 O O . MET A 1 79 ? 13.047 23.844 -10.227 1 90.88 79 MET A O 1
ATOM 648 N N . GLY A 1 80 ? 10.984 24.656 -10 1 90.44 80 GLY A N 1
ATOM 649 C CA . GLY A 1 80 ? 10.352 23.422 -10.445 1 90.44 80 GLY A CA 1
ATOM 650 C C . GLY A 1 80 ? 10.18 22.406 -9.336 1 90.44 80 GLY A C 1
ATOM 651 O O . GLY A 1 80 ? 10.133 21.203 -9.594 1 90.44 80 GLY A O 1
ATOM 652 N N . GLY A 1 81 ? 10.203 22.906 -8.133 1 92.38 81 GLY A N 1
ATOM 653 C CA . GLY A 1 81 ? 10.117 22.031 -6.98 1 92.38 81 GLY A CA 1
ATOM 654 C C . GLY A 1 81 ? 8.875 21.156 -6.992 1 92.38 81 GLY A C 1
ATOM 655 O O . GLY A 1 81 ? 8.93 19.984 -6.609 1 92.38 81 GLY A O 1
ATOM 656 N N . PHE A 1 82 ? 7.734 21.625 -7.453 1 93.56 82 PHE A N 1
ATOM 657 C CA . PHE A 1 82 ? 6.473 20.891 -7.422 1 93.56 82 PHE A CA 1
ATOM 658 C C . PHE A 1 82 ? 6.477 19.766 -8.453 1 93.56 82 PHE A C 1
ATOM 660 O O . PHE A 1 82 ? 5.645 18.859 -8.398 1 93.56 82 PHE A O 1
ATOM 667 N N . GLN A 1 83 ? 7.426 19.75 -9.375 1 92.69 83 GLN A N 1
ATOM 668 C CA . GLN A 1 83 ? 7.492 18.719 -10.406 1 92.69 83 GLN A CA 1
ATOM 669 C C . GLN A 1 83 ? 7.922 17.391 -9.82 1 92.69 83 GLN A C 1
ATOM 671 O O . GLN A 1 83 ? 7.617 16.328 -10.375 1 92.69 83 GLN A O 1
ATOM 676 N N . VAL A 1 84 ? 8.578 17.406 -8.703 1 93.69 84 VAL A N 1
ATOM 677 C CA . VAL A 1 84 ? 9.102 16.172 -8.133 1 93.69 84 VAL A CA 1
ATOM 678 C C . VAL A 1 84 ? 8.141 15.648 -7.066 1 93.69 84 VAL A C 1
ATOM 680 O O . VAL A 1 84 ? 8.273 14.516 -6.598 1 93.69 84 VAL A O 1
ATOM 683 N N . VAL A 1 85 ? 7.109 16.391 -6.727 1 95.25 85 VAL A N 1
ATOM 684 C CA . VAL A 1 85 ? 6.246 16.109 -5.586 1 95.25 85 VAL A CA 1
ATOM 685 C C . VAL A 1 85 ? 5.43 14.852 -5.852 1 95.25 85 VAL A C 1
ATOM 687 O O . VAL A 1 85 ? 5.359 13.961 -5.004 1 95.25 85 VAL A O 1
ATOM 690 N N . PRO A 1 86 ? 4.922 14.703 -7.086 1 94.56 86 PRO A N 1
ATOM 691 C CA . PRO A 1 86 ? 4.121 13.5 -7.324 1 94.56 86 PRO A CA 1
ATOM 692 C C . PRO A 1 86 ? 4.914 12.211 -7.133 1 94.56 86 PRO A C 1
ATOM 694 O O . PRO A 1 86 ? 4.426 11.273 -6.504 1 94.56 86 PRO A O 1
ATOM 697 N N . ALA A 1 87 ? 6.113 12.211 -7.605 1 92.88 87 ALA A N 1
ATOM 698 C CA . ALA A 1 87 ? 6.957 11.023 -7.461 1 92.88 87 ALA A CA 1
ATOM 699 C C . ALA A 1 87 ? 7.305 10.781 -5.996 1 92.88 87 ALA A C 1
ATOM 701 O O . ALA A 1 87 ? 7.383 9.625 -5.555 1 92.88 87 ALA A O 1
ATOM 702 N N . LEU A 1 88 ? 7.477 11.797 -5.258 1 95.75 88 LEU A N 1
ATOM 703 C CA . LEU A 1 88 ? 7.844 11.695 -3.85 1 95.75 88 LEU A CA 1
ATOM 704 C C . LEU A 1 88 ? 6.668 11.211 -3.012 1 95.75 88 LEU A C 1
ATOM 706 O O . LEU A 1 88 ? 6.848 10.438 -2.064 1 95.75 88 LEU A O 1
ATOM 710 N N . LEU A 1 89 ? 5.445 11.625 -3.389 1 96.38 89 LEU A N 1
ATOM 711 C CA . LEU A 1 89 ? 4.246 11.188 -2.684 1 96.38 89 LEU A CA 1
ATOM 712 C C . LEU A 1 89 ? 3.979 9.703 -2.938 1 96.38 89 LEU A C 1
ATOM 714 O O . LEU A 1 89 ? 3.352 9.031 -2.115 1 96.38 89 LEU A O 1
ATOM 718 N N . ASP A 1 90 ? 4.438 9.273 -4.062 1 93.12 90 ASP A N 1
ATOM 719 C CA . ASP A 1 90 ? 4.25 7.867 -4.426 1 93.12 90 ASP A CA 1
ATOM 720 C C . ASP A 1 90 ? 5.465 7.035 -4.031 1 93.12 90 ASP A C 1
ATOM 722 O O . ASP A 1 90 ? 5.543 5.848 -4.355 1 93.12 90 ASP A O 1
ATOM 726 N N . TYR A 1 91 ? 6.434 7.715 -3.381 1 91.94 91 TYR A N 1
ATOM 727 C CA . TYR A 1 91 ? 7.676 7.008 -3.084 1 91.94 91 TYR A CA 1
ATOM 728 C C . TYR A 1 91 ? 7.434 5.867 -2.104 1 91.94 91 TYR A C 1
ATOM 730 O O . TYR A 1 91 ? 6.637 6 -1.172 1 91.94 91 TYR A O 1
ATOM 738 N N . PRO A 1 92 ? 8.07 4.801 -2.264 1 88.06 92 PRO A N 1
ATOM 739 C CA . PRO A 1 92 ? 7.781 3.596 -1.482 1 88.06 92 PRO A CA 1
ATOM 740 C C . PRO A 1 92 ? 8.055 3.779 0.008 1 88.06 92 PRO A C 1
ATOM 742 O O . PRO A 1 92 ? 7.352 3.207 0.844 1 88.06 92 PRO A O 1
ATOM 745 N N . SER A 1 93 ? 9.07 4.445 0.375 1 90.88 93 SER A N 1
ATOM 746 C CA . SER A 1 93 ? 9.438 4.641 1.773 1 90.88 93 SER A CA 1
ATOM 747 C C . SER A 1 93 ? 8.438 5.551 2.486 1 90.88 93 SER A C 1
ATOM 749 O O . SER A 1 93 ? 8.211 6.684 2.059 1 90.88 93 SER A O 1
ATOM 751 N N . ALA A 1 94 ? 7.855 5.016 3.58 1 93.75 94 ALA A N 1
ATOM 752 C CA . ALA A 1 94 ? 6.895 5.793 4.359 1 93.75 94 ALA A CA 1
ATOM 753 C C . ALA A 1 94 ? 7.516 7.094 4.855 1 93.75 94 ALA A C 1
ATOM 755 O O . ALA A 1 94 ? 6.863 8.141 4.852 1 93.75 94 ALA A O 1
ATOM 756 N N . SER A 1 95 ? 8.789 7.016 5.273 1 95.38 95 SER A N 1
ATOM 757 C CA . SER A 1 95 ? 9.453 8.195 5.805 1 95.38 95 SER A CA 1
ATOM 758 C C . SER A 1 95 ? 9.578 9.289 4.746 1 95.38 95 SER A C 1
ATOM 760 O O . SER A 1 95 ? 9.469 10.477 5.055 1 95.38 95 SER A O 1
ATOM 762 N N . VAL A 1 96 ? 9.812 8.891 3.512 1 95.88 96 VAL A N 1
ATOM 763 C CA . VAL A 1 96 ? 9.914 9.852 2.416 1 95.88 96 VAL A CA 1
ATOM 764 C C . VAL A 1 96 ? 8.547 10.477 2.156 1 95.88 96 VAL A C 1
ATOM 766 O O . VAL A 1 96 ? 8.43 11.695 2.01 1 95.88 96 VAL A O 1
ATOM 769 N N . ARG A 1 97 ? 7.504 9.633 2.111 1 97.44 97 ARG A N 1
ATOM 770 C CA . ARG A 1 97 ? 6.152 10.156 1.919 1 97.44 97 ARG A CA 1
ATOM 771 C C . ARG A 1 97 ? 5.766 11.102 3.047 1 97.44 97 ARG A C 1
ATOM 773 O O . ARG A 1 97 ? 5.203 12.172 2.799 1 97.44 97 ARG A O 1
ATOM 780 N N . GLU A 1 98 ? 6.109 10.688 4.285 1 97.5 98 GLU A N 1
ATOM 781 C CA . GLU A 1 98 ? 5.832 11.531 5.445 1 97.5 98 GLU A CA 1
ATOM 782 C C . GLU A 1 98 ? 6.523 12.883 5.32 1 97.5 98 GLU A C 1
ATOM 784 O O . GLU A 1 98 ? 5.891 13.93 5.496 1 97.5 98 GLU A O 1
ATOM 789 N N . ALA A 1 99 ? 7.801 12.898 5.023 1 96.69 99 ALA A N 1
ATOM 790 C CA . ALA A 1 99 ? 8.578 14.125 4.883 1 96.69 99 ALA A CA 1
ATOM 791 C C . ALA A 1 99 ? 8.039 14.992 3.748 1 96.69 99 ALA A C 1
ATOM 793 O O . ALA A 1 99 ? 8.016 16.219 3.852 1 96.69 99 ALA A O 1
ATOM 794 N N . THR A 1 100 ? 7.637 14.375 2.658 1 98 100 THR A N 1
ATOM 795 C CA . THR A 1 100 ? 7.066 15.094 1.522 1 98 100 THR A CA 1
ATOM 796 C C . THR A 1 100 ? 5.777 15.805 1.922 1 98 100 THR A C 1
ATOM 798 O O . THR A 1 100 ? 5.594 16.984 1.613 1 98 100 THR A O 1
ATOM 801 N N . CYS A 1 101 ? 4.914 15.047 2.592 1 98.12 101 CYS A N 1
ATOM 802 C CA . CYS A 1 101 ? 3.674 15.648 3.064 1 98.12 101 CYS A CA 1
ATOM 803 C C . CYS A 1 101 ? 3.957 16.828 3.98 1 98.12 101 CYS A C 1
ATOM 805 O O . CYS A 1 101 ? 3.303 17.875 3.881 1 98.12 101 CYS A O 1
ATOM 807 N N . SER A 1 102 ? 4.941 16.688 4.871 1 96.81 102 SER A N 1
ATOM 808 C CA . SER A 1 102 ? 5.332 17.766 5.77 1 96.81 102 SER A CA 1
ATOM 809 C C . SER A 1 102 ? 5.809 18.984 4.988 1 96.81 102 SER A C 1
ATOM 811 O O . SER A 1 102 ? 5.453 20.125 5.32 1 96.81 102 SER A O 1
ATOM 813 N N . LEU A 1 103 ? 6.586 18.766 4.023 1 96.12 103 LEU A N 1
ATOM 814 C CA . LEU A 1 103 ? 7.078 19.859 3.188 1 96.12 103 LEU A CA 1
ATOM 815 C C . LEU A 1 103 ? 5.93 20.578 2.494 1 96.12 103 LEU A C 1
ATOM 817 O O . LEU A 1 103 ? 5.879 21.812 2.482 1 96.12 103 LEU A O 1
ATOM 821 N N . ILE A 1 104 ? 5.004 19.828 1.895 1 97.06 104 ILE A N 1
ATOM 822 C CA . ILE A 1 104 ? 3.861 20.422 1.204 1 97.06 104 ILE A CA 1
ATOM 823 C C . ILE A 1 104 ? 3.076 21.297 2.166 1 97.06 104 ILE A C 1
ATOM 825 O O . ILE A 1 104 ? 2.709 22.422 1.823 1 97.06 104 ILE A O 1
ATOM 829 N N . ALA A 1 105 ? 2.85 20.734 3.387 1 96 105 ALA A N 1
ATOM 830 C CA . ALA A 1 105 ? 2.111 21.516 4.379 1 96 105 ALA A CA 1
ATOM 831 C C . ALA A 1 105 ? 2.771 22.859 4.617 1 96 105 ALA A C 1
ATOM 833 O O . ALA A 1 105 ? 2.094 23.891 4.656 1 96 105 ALA A O 1
ATOM 834 N N . GLU A 1 106 ? 4.031 22.875 4.766 1 93.19 106 GLU A N 1
ATOM 835 C CA . GLU A 1 106 ? 4.773 24.109 5.016 1 93.19 106 GLU A CA 1
ATOM 836 C C . GLU A 1 106 ? 4.715 25.031 3.809 1 93.19 106 GLU A C 1
ATOM 838 O O . GLU A 1 106 ? 4.578 26.25 3.965 1 93.19 106 GLU A O 1
ATOM 843 N N . LEU A 1 107 ? 4.836 24.547 2.619 1 94.06 107 LEU A N 1
ATOM 844 C CA . LEU A 1 107 ? 4.836 25.328 1.383 1 94.06 107 LEU A CA 1
ATOM 845 C C . LEU A 1 107 ? 3.5 26.031 1.187 1 94.06 107 LEU A C 1
ATOM 847 O O . LEU A 1 107 ? 3.461 27.188 0.754 1 94.06 107 LEU A O 1
ATOM 851 N N . VAL A 1 108 ? 2.436 25.359 1.537 1 94.06 108 VAL A N 1
ATOM 852 C CA . VAL A 1 108 ? 1.12 25.859 1.14 1 94.06 108 VAL A CA 1
ATOM 853 C C . VAL A 1 108 ? 0.487 26.625 2.293 1 94.06 108 VAL A C 1
ATOM 855 O O . VAL A 1 108 ? -0.493 27.344 2.1 1 94.06 108 VAL A O 1
ATOM 858 N N . GLN A 1 109 ? 1.045 26.453 3.457 1 89.75 109 GLN A N 1
ATOM 859 C CA . GLN A 1 109 ? 0.462 27.156 4.594 1 89.75 109 GLN A CA 1
ATOM 860 C C . GLN A 1 109 ? 0.525 28.672 4.391 1 89.75 109 GLN A C 1
ATOM 862 O O . GLN A 1 109 ? 1.608 29.234 4.23 1 89.75 109 GLN A O 1
ATOM 867 N N . ASN A 1 110 ? -0.625 29.297 4.398 1 84.06 110 ASN A N 1
ATOM 868 C CA . ASN A 1 110 ? -0.8 30.734 4.262 1 84.06 110 ASN A CA 1
ATOM 869 C C . ASN A 1 110 ? -0.083 31.281 3.025 1 84.06 110 ASN A C 1
ATOM 871 O O . ASN A 1 110 ? 0.495 32.375 3.061 1 84.06 110 ASN A O 1
ATOM 875 N N . ASN A 1 111 ? 0.057 30.5 1.958 1 89.69 111 ASN A N 1
ATOM 876 C CA . ASN A 1 111 ? 0.704 30.875 0.706 1 89.69 111 ASN A CA 1
ATOM 877 C C . ASN A 1 111 ? -0.169 30.531 -0.5 1 89.69 111 ASN A C 1
ATOM 879 O O . ASN A 1 111 ? -0.027 29.469 -1.095 1 89.69 111 ASN A O 1
ATOM 883 N N . PRO A 1 112 ? -0.93 31.531 -0.896 1 89.5 112 PRO A N 1
ATOM 884 C CA . PRO A 1 112 ? -1.891 31.281 -1.974 1 89.5 112 PRO A CA 1
ATOM 885 C C . PRO A 1 112 ? -1.222 30.828 -3.268 1 89.5 112 PRO A C 1
ATOM 887 O O . PRO A 1 112 ? -1.773 29.984 -3.99 1 89.5 112 PRO A O 1
ATOM 890 N N . HIS A 1 113 ? -0.133 31.359 -3.553 1 89.56 113 HIS A N 1
ATOM 891 C CA . HIS A 1 113 ? 0.588 31 -4.766 1 89.56 113 HIS A CA 1
ATOM 892 C C . HIS A 1 113 ? 0.958 29.516 -4.762 1 89.56 113 HIS A C 1
ATOM 894 O O . HIS A 1 113 ? 0.687 28.797 -5.73 1 89.56 113 HIS A O 1
ATOM 900 N N . CYS A 1 114 ? 1.507 29.047 -3.676 1 91.38 114 CYS A N 1
ATOM 901 C CA . CYS A 1 114 ? 1.912 27.656 -3.557 1 91.38 114 CYS A CA 1
ATOM 902 C C . CYS A 1 114 ? 0.696 26.75 -3.434 1 91.38 114 CYS A C 1
ATOM 904 O O . CYS A 1 114 ? 0.733 25.594 -3.867 1 91.38 114 CYS A O 1
ATOM 906 N N . GLN A 1 115 ? -0.375 27.203 -2.844 1 92.19 115 GLN A N 1
ATOM 907 C CA . GLN A 1 115 ? -1.612 26.438 -2.77 1 92.19 115 GLN A CA 1
ATOM 908 C C . GLN A 1 115 ? -2.139 26.109 -4.164 1 92.19 115 GLN A C 1
ATOM 910 O O . GLN A 1 115 ? -2.551 24.969 -4.426 1 92.19 115 GLN A O 1
ATOM 915 N N . ARG A 1 116 ? -2.01 27.062 -5.031 1 90.88 116 ARG A N 1
ATOM 916 C CA . ARG A 1 116 ? -2.469 26.844 -6.398 1 90.88 116 ARG A CA 1
ATOM 917 C C . ARG A 1 116 ? -1.584 25.844 -7.125 1 90.88 116 ARG A C 1
ATOM 919 O O . ARG A 1 116 ? -2.086 24.953 -7.82 1 90.88 116 ARG A O 1
ATOM 926 N N . ALA A 1 117 ? -0.332 26 -6.918 1 90.25 117 ALA A N 1
ATOM 927 C CA . ALA A 1 117 ? 0.625 25.125 -7.594 1 90.25 117 ALA A CA 1
ATOM 928 C C . ALA A 1 117 ? 0.507 23.688 -7.086 1 90.25 117 ALA A C 1
ATOM 930 O O . ALA A 1 117 ? 0.707 22.75 -7.848 1 90.25 117 ALA A O 1
ATOM 931 N N . ALA A 1 118 ? 0.138 23.516 -5.855 1 93.19 118 ALA A N 1
ATOM 932 C CA . ALA A 1 118 ? 0.15 22.203 -5.203 1 93.19 118 ALA A CA 1
ATOM 933 C C . ALA A 1 118 ? -1.182 21.484 -5.395 1 93.19 118 ALA A C 1
ATOM 935 O O . ALA A 1 118 ? -1.322 20.328 -5.023 1 93.19 118 ALA A O 1
ATOM 936 N N . VAL A 1 119 ? -2.139 22.094 -6.02 1 93.81 119 VAL A N 1
ATOM 937 C CA . VAL A 1 119 ? -3.502 21.594 -6.105 1 93.81 119 VAL A CA 1
ATOM 938 C C . VAL A 1 119 ? -3.512 20.266 -6.855 1 93.81 119 VAL A C 1
ATOM 940 O O . VAL A 1 119 ? -4.332 19.391 -6.57 1 93.81 119 VAL A O 1
ATOM 943 N N . LEU A 1 120 ? -2.568 20.125 -7.746 1 92.38 120 LEU A N 1
ATOM 944 C CA . LEU A 1 120 ? -2.469 18.906 -8.539 1 92.38 120 LEU A CA 1
ATOM 945 C C . LEU A 1 120 ? -2.139 17.703 -7.656 1 92.38 120 LEU A C 1
ATOM 947 O O . LEU A 1 120 ? -2.398 16.562 -8.031 1 92.38 120 LEU A O 1
ATOM 951 N N . SER A 1 121 ? -1.616 17.984 -6.488 1 95.75 121 SER A N 1
ATOM 952 C CA . SER A 1 121 ? -1.216 16.922 -5.578 1 95.75 121 SER A CA 1
ATOM 953 C C . SER A 1 121 ? -2.361 16.516 -4.656 1 95.75 121 SER A C 1
ATOM 955 O O . SER A 1 121 ? -2.244 15.555 -3.891 1 95.75 121 SER A O 1
ATOM 957 N N . LEU A 1 122 ? -3.471 17.172 -4.734 1 97.31 122 LEU A N 1
ATOM 958 C CA . LEU A 1 122 ? -4.559 17 -3.777 1 97.31 122 LEU A CA 1
ATOM 959 C C . LEU A 1 122 ? -5.141 15.586 -3.869 1 97.31 122 LEU A C 1
ATOM 961 O O . LEU A 1 122 ? -5.441 14.969 -2.846 1 97.31 122 LEU A O 1
ATOM 965 N N . ARG A 1 123 ? -5.281 15.133 -5.094 1 96.56 123 ARG A N 1
ATOM 966 C CA . ARG A 1 123 ? -5.84 13.797 -5.281 1 96.56 123 ARG A CA 1
ATOM 967 C C . ARG A 1 123 ? -4.973 12.742 -4.594 1 96.56 123 ARG A C 1
ATOM 969 O O . ARG A 1 123 ? -5.488 11.883 -3.879 1 96.56 123 ARG A O 1
ATOM 976 N N . LYS A 1 124 ? -3.705 12.805 -4.797 1 96.81 124 LYS A N 1
ATOM 977 C CA . LYS A 1 124 ? -2.779 11.844 -4.191 1 96.81 124 LYS A CA 1
ATOM 978 C C . LYS A 1 124 ? -2.758 11.992 -2.672 1 96.81 124 LYS A C 1
ATOM 980 O O . LYS A 1 124 ? -2.684 10.992 -1.951 1 96.81 124 LYS A O 1
ATOM 985 N N . LEU A 1 125 ? -2.809 13.18 -2.195 1 98 125 LEU A N 1
ATOM 986 C CA . LEU A 1 125 ? -2.83 13.43 -0.757 1 98 125 LEU A CA 1
ATOM 987 C C . LEU A 1 125 ? -4.074 12.812 -0.12 1 98 125 LEU A C 1
ATOM 989 O O . LEU A 1 125 ? -3.982 12.156 0.922 1 98 125 LEU A O 1
ATOM 993 N N . LEU A 1 126 ? -5.191 12.969 -0.747 1 97.75 126 LEU A N 1
ATOM 994 C CA . LEU A 1 126 ? -6.438 12.422 -0.224 1 97.75 126 LEU A CA 1
ATOM 995 C C . LEU A 1 126 ? -6.402 10.898 -0.212 1 97.75 126 LEU A C 1
ATOM 997 O O . LEU A 1 126 ? -6.922 10.266 0.713 1 97.75 126 LEU A O 1
ATOM 1001 N N . ARG A 1 127 ? -5.836 10.375 -1.227 1 96.12 127 ARG A N 1
ATOM 1002 C CA . ARG A 1 127 ? -5.68 8.93 -1.266 1 96.12 127 ARG A CA 1
ATOM 1003 C C . ARG A 1 127 ? -4.844 8.438 -0.088 1 96.12 127 ARG A C 1
ATOM 1005 O O . ARG A 1 127 ? -5.156 7.402 0.512 1 96.12 127 ARG A O 1
ATOM 1012 N N . LEU A 1 128 ? -3.773 9.109 0.212 1 96.56 128 LEU A N 1
ATOM 1013 C CA . LEU A 1 128 ? -2.938 8.758 1.355 1 96.56 128 LEU A CA 1
ATOM 1014 C C . LEU A 1 128 ? -3.729 8.859 2.656 1 96.56 128 LEU A C 1
ATOM 1016 O O . LEU A 1 128 ? -3.637 7.977 3.512 1 96.56 128 LEU A O 1
ATOM 1020 N N . VAL A 1 129 ? -4.543 9.859 2.785 1 97.44 129 VAL A N 1
ATOM 1021 C CA . VAL A 1 129 ? -5.352 10.047 3.984 1 97.44 129 VAL A CA 1
ATOM 1022 C C . VAL A 1 129 ? -6.312 8.867 4.148 1 97.44 129 VAL A C 1
ATOM 1024 O O . VAL A 1 129 ? -6.512 8.375 5.258 1 97.44 129 VAL A O 1
ATOM 1027 N N . GLU A 1 130 ? -6.852 8.453 3.092 1 95 130 GLU A N 1
ATOM 1028 C CA . GLU A 1 130 ? -7.918 7.461 3.117 1 95 130 GLU A CA 1
ATOM 1029 C C . GLU A 1 130 ? -7.355 6.051 3.27 1 95 130 GLU A C 1
ATOM 1031 O O . GLU A 1 130 ? -7.918 5.227 3.992 1 95 130 GLU A O 1
ATOM 1036 N N . HIS A 1 131 ? -6.254 5.805 2.643 1 90.88 131 HIS A N 1
ATOM 1037 C CA . HIS A 1 131 ? -5.891 4.398 2.475 1 90.88 131 HIS A CA 1
ATOM 1038 C C . HIS A 1 131 ? -4.535 4.102 3.107 1 90.88 131 HIS A C 1
ATOM 1040 O O . HIS A 1 131 ? -4.168 2.938 3.273 1 90.88 131 HIS A O 1
ATOM 1046 N N . GLU A 1 132 ? -3.818 5.105 3.494 1 91.69 132 GLU A N 1
ATOM 1047 C CA . GLU A 1 132 ? -2.479 4.914 4.043 1 91.69 132 GLU A CA 1
ATOM 1048 C C . GLU A 1 132 ? -2.525 4.125 5.348 1 91.69 132 GLU A C 1
ATOM 1050 O O . GLU A 1 132 ? -3.41 4.344 6.18 1 91.69 132 GLU A O 1
ATOM 1055 N N . THR A 1 133 ? -1.62 3.133 5.504 1 88.44 133 THR A N 1
ATOM 1056 C CA . THR A 1 133 ? -1.585 2.309 6.707 1 88.44 133 THR A CA 1
ATOM 1057 C C . THR A 1 133 ? -0.618 2.891 7.734 1 88.44 133 THR A C 1
ATOM 1059 O O . THR A 1 133 ? -0.769 2.662 8.938 1 88.44 133 THR A O 1
ATOM 1062 N N . ASP A 1 134 ? 0.45 3.566 7.277 1 92.25 134 ASP A N 1
ATOM 1063 C CA . ASP A 1 134 ? 1.384 4.215 8.195 1 92.25 134 ASP A CA 1
ATOM 1064 C C . ASP A 1 134 ? 0.751 5.441 8.844 1 92.25 134 ASP A C 1
ATOM 1066 O O . ASP A 1 134 ? 0.381 6.395 8.156 1 92.25 134 ASP A O 1
ATOM 1070 N N . GLU A 1 135 ? 0.626 5.438 10.109 1 94.31 135 GLU A N 1
ATOM 1071 C CA . GLU A 1 135 ? -0.102 6.477 10.836 1 94.31 135 GLU A CA 1
ATOM 1072 C C . GLU A 1 135 ? 0.547 7.844 10.641 1 94.31 135 GLU A C 1
ATOM 1074 O O . GLU A 1 135 ? -0.148 8.852 10.5 1 94.31 135 GLU A O 1
ATOM 1079 N N . ASP A 1 136 ? 1.86 7.891 10.711 1 95.56 136 ASP A N 1
ATOM 1080 C CA . ASP A 1 136 ? 2.553 9.172 10.57 1 95.56 136 ASP A CA 1
ATOM 1081 C C . ASP A 1 136 ? 2.328 9.766 9.18 1 95.56 136 ASP A C 1
ATOM 1083 O O . ASP A 1 136 ? 2.133 10.977 9.047 1 95.56 136 ASP A O 1
ATOM 1087 N N . VAL A 1 137 ? 2.428 8.922 8.164 1 97.25 137 VAL A N 1
ATOM 1088 C CA . VAL A 1 137 ? 2.146 9.383 6.805 1 97.25 137 VAL A CA 1
ATOM 1089 C C . VAL A 1 137 ? 0.714 9.906 6.723 1 97.25 137 VAL A C 1
ATOM 1091 O O . VAL A 1 137 ? 0.467 10.969 6.148 1 97.25 137 VAL A O 1
ATOM 1094 N N . ARG A 1 138 ? -0.172 9.141 7.281 1 97.06 138 ARG A N 1
ATOM 1095 C CA . ARG A 1 138 ? -1.584 9.508 7.254 1 97.06 138 ARG A CA 1
ATOM 1096 C C . ARG A 1 138 ? -1.817 10.844 7.957 1 97.06 138 ARG A C 1
ATOM 1098 O O . ARG A 1 138 ? -2.541 11.695 7.449 1 97.06 138 ARG A O 1
ATOM 1105 N N . LEU A 1 139 ? -1.206 11.039 9.109 1 97.56 139 LEU A N 1
ATOM 1106 C CA . LEU A 1 139 ? -1.322 12.273 9.875 1 97.56 139 LEU A CA 1
ATOM 1107 C C . LEU A 1 139 ? -0.784 13.461 9.086 1 97.56 139 LEU A C 1
ATOM 1109 O O . LEU A 1 139 ? -1.445 14.5 8.992 1 97.56 139 LEU A O 1
ATOM 1113 N N . LYS A 1 140 ? 0.406 13.297 8.523 1 97.81 140 LYS A N 1
ATOM 1114 C CA . LYS A 1 140 ? 1.031 14.406 7.805 1 97.81 140 LYS A CA 1
ATOM 1115 C C . LYS A 1 140 ? 0.298 14.703 6.5 1 97.81 140 LYS A C 1
ATOM 1117 O O . LYS A 1 140 ? 0.224 15.859 6.074 1 97.81 140 LYS A O 1
ATOM 1122 N N . SER A 1 141 ? -0.236 13.672 5.836 1 98.56 141 SER A N 1
ATOM 1123 C CA . SER A 1 141 ? -1.025 13.898 4.633 1 98.56 141 SER A CA 1
ATOM 1124 C C . SER A 1 141 ? -2.293 14.688 4.941 1 98.56 141 SER A C 1
ATOM 1126 O O . SER A 1 141 ? -2.646 15.617 4.215 1 98.56 141 SER A O 1
ATOM 1128 N N . LEU A 1 142 ? -2.965 14.312 6.016 1 98.5 142 LEU A N 1
ATOM 1129 C CA . LEU A 1 142 ? -4.148 15.062 6.43 1 98.5 142 LEU A CA 1
ATOM 1130 C C . LEU A 1 142 ? -3.795 16.5 6.754 1 98.5 142 LEU A C 1
ATOM 1132 O O . LEU A 1 142 ? -4.539 17.422 6.402 1 98.5 142 LEU A O 1
ATOM 1136 N N . TYR A 1 143 ? -2.682 16.719 7.387 1 97.88 143 TYR A N 1
ATOM 1137 C CA . TYR A 1 143 ? -2.215 18.062 7.707 1 97.88 143 TYR A CA 1
ATOM 1138 C C . TYR A 1 143 ? -1.942 18.859 6.441 1 97.88 143 TYR A C 1
ATOM 1140 O O . TYR A 1 143 ? -2.307 20.031 6.352 1 97.88 143 TYR A O 1
ATOM 1148 N N . ALA A 1 144 ? -1.308 18.219 5.473 1 97.81 144 ALA A N 1
ATOM 1149 C CA . ALA A 1 144 ? -1.045 18.891 4.195 1 97.81 144 ALA A CA 1
ATOM 1150 C C . ALA A 1 144 ? -2.348 19.281 3.502 1 97.81 144 ALA A C 1
ATOM 1152 O O . ALA A 1 144 ? -2.482 20.391 3.008 1 97.81 144 ALA A O 1
ATOM 1153 N N . VAL A 1 145 ? -3.344 18.375 3.514 1 98.44 145 VAL A N 1
ATOM 1154 C CA . VAL A 1 145 ? -4.652 18.672 2.936 1 98.44 145 VAL A CA 1
ATOM 1155 C C . VAL A 1 145 ? -5.289 19.859 3.662 1 98.44 145 VAL A C 1
ATOM 1157 O O . VAL A 1 145 ? -5.812 20.766 3.027 1 98.44 145 VAL A O 1
ATOM 1160 N N . SER A 1 146 ? -5.207 19.781 4.961 1 97.81 146 SER A N 1
ATOM 1161 C CA . SER A 1 146 ? -5.773 20.844 5.785 1 97.81 146 SER A CA 1
ATOM 1162 C C . SER A 1 146 ? -5.195 22.203 5.414 1 97.81 146 SER A C 1
ATOM 1164 O O . SER A 1 146 ? -5.938 23.156 5.168 1 97.81 146 SER A O 1
ATOM 1166 N N . CYS A 1 147 ? -3.879 22.297 5.32 1 96.25 147 CYS A N 1
ATOM 1167 C CA . CYS A 1 147 ? -3.211 23.547 4.992 1 96.25 147 CYS A CA 1
ATOM 1168 C C . CYS A 1 147 ? -3.537 23.984 3.57 1 96.25 147 CYS A C 1
ATOM 1170 O O . CYS A 1 147 ? -3.609 25.188 3.283 1 96.25 147 CYS A O 1
ATOM 1172 N N . MET A 1 148 ? -3.795 23.094 2.686 1 96.62 148 MET A N 1
ATOM 1173 C CA . MET A 1 148 ? -4.02 23.359 1.268 1 96.62 148 MET A CA 1
ATOM 1174 C C . MET A 1 148 ? -5.414 23.922 1.037 1 96.62 148 MET A C 1
ATOM 1176 O O . MET A 1 148 ? -5.582 24.875 0.259 1 96.62 148 MET A O 1
ATOM 1180 N N . VAL A 1 149 ? -6.391 23.469 1.764 1 97.06 149 VAL A N 1
ATOM 1181 C CA . VAL A 1 149 ? -7.777 23.781 1.418 1 97.06 149 VAL A CA 1
ATOM 1182 C C . VAL A 1 149 ? -8.281 24.938 2.268 1 97.06 149 VAL A C 1
ATOM 1184 O O . VAL A 1 149 ? -9.281 25.578 1.926 1 97.06 149 VAL A O 1
ATOM 1187 N N . ARG A 1 150 ? -7.637 25.141 3.363 1 95.88 150 ARG A N 1
ATOM 1188 C CA . ARG A 1 150 ? -8.055 26.25 4.207 1 95.88 150 ARG A CA 1
ATOM 1189 C C . ARG A 1 150 ? -7.703 27.578 3.557 1 95.88 150 ARG A C 1
ATOM 1191 O O . ARG A 1 150 ? -6.602 27.75 3.029 1 95.88 150 ARG A O 1
ATOM 1198 N N . GLN A 1 151 ? -8.641 28.5 3.602 1 93.81 151 GLN A N 1
ATOM 1199 C CA . GLN A 1 151 ? -8.5 29.859 3.086 1 93.81 151 GLN A CA 1
ATOM 1200 C C . GLN A 1 151 ? -8.156 29.859 1.598 1 93.81 151 GLN A C 1
ATOM 1202 O O . GLN A 1 151 ? -7.422 30.719 1.12 1 93.81 151 GLN A O 1
ATOM 1207 N N . ASN A 1 152 ? -8.516 28.859 0.95 1 94.06 152 ASN A N 1
ATOM 1208 C CA . ASN A 1 152 ? -8.336 28.719 -0.49 1 94.06 152 ASN A CA 1
ATOM 1209 C C . ASN A 1 152 ? -9.547 28.078 -1.148 1 94.06 152 ASN A C 1
ATOM 1211 O O . ASN A 1 152 ? -9.648 26.844 -1.203 1 94.06 152 ASN A O 1
ATOM 1215 N N . ARG A 1 153 ? -10.305 28.922 -1.773 1 92.75 153 ARG A N 1
ATOM 1216 C CA . ARG A 1 153 ? -11.586 28.484 -2.316 1 92.75 153 ARG A CA 1
ATOM 1217 C C . ARG A 1 153 ? -11.391 27.5 -3.461 1 92.75 153 ARG A C 1
ATOM 1219 O O . ARG A 1 153 ? -12.102 26.5 -3.559 1 92.75 153 ARG A O 1
ATOM 1226 N N . GLN A 1 154 ? -10.445 27.766 -4.301 1 92.81 154 GLN A N 1
ATOM 1227 C CA . GLN A 1 154 ? -10.195 26.891 -5.445 1 92.81 154 GLN A CA 1
ATOM 1228 C C . GLN A 1 154 ? -9.805 25.484 -4.992 1 92.81 154 GLN A C 1
ATOM 1230 O O . GLN A 1 154 ? -10.336 24.484 -5.492 1 92.81 154 GLN A O 1
ATOM 1235 N N . ALA A 1 155 ? -8.898 25.391 -4.066 1 94.88 155 ALA A N 1
ATOM 1236 C CA . ALA A 1 155 ? -8.461 24.094 -3.531 1 94.88 155 ALA A CA 1
ATOM 1237 C C . ALA A 1 155 ? -9.602 23.391 -2.807 1 94.88 155 ALA A C 1
ATOM 1239 O O . ALA A 1 155 ? -9.742 22.172 -2.9 1 94.88 155 ALA A O 1
ATOM 1240 N N . PHE A 1 156 ? -10.359 24.188 -2.135 1 96.56 156 PHE A N 1
ATOM 1241 C CA . PHE A 1 156 ? -11.5 23.625 -1.423 1 96.56 156 PHE A CA 1
ATOM 1242 C C . PHE A 1 156 ? -12.492 23 -2.396 1 96.56 156 PHE A C 1
ATOM 1244 O O . PHE A 1 156 ? -13 21.906 -2.154 1 96.56 156 PHE A O 1
ATOM 1251 N N . GLU A 1 157 ? -12.797 23.688 -3.459 1 96.12 157 GLU A N 1
ATOM 1252 C CA . GLU A 1 157 ? -13.719 23.156 -4.457 1 96.12 157 GLU A CA 1
ATOM 1253 C C . GLU A 1 157 ? -13.219 21.828 -5.023 1 96.12 157 GLU A C 1
ATOM 1255 O O . GLU A 1 157 ? -14 20.891 -5.188 1 96.12 157 GLU A O 1
ATOM 1260 N N . LYS A 1 158 ? -12.008 21.75 -5.348 1 96.06 158 LYS A N 1
ATOM 1261 C CA . LYS A 1 158 ? -11.414 20.516 -5.836 1 96.06 158 LYS A CA 1
ATOM 1262 C C . LYS A 1 158 ? -11.492 19.422 -4.781 1 96.06 158 LYS A C 1
ATOM 1264 O O . LYS A 1 158 ? -11.766 18.266 -5.102 1 96.06 158 LYS A O 1
ATOM 1269 N N . PHE A 1 159 ? -11.258 19.75 -3.584 1 97.38 159 PHE A N 1
ATOM 1270 C CA . PHE A 1 159 ? -11.367 18.859 -2.438 1 97.38 159 PHE A CA 1
ATOM 1271 C C . PHE A 1 159 ? -12.758 18.234 -2.379 1 97.38 159 PHE A C 1
ATOM 1273 O O . PHE A 1 159 ? -12.883 17.016 -2.189 1 97.38 159 PHE A O 1
ATOM 1280 N N . GLN A 1 160 ? -13.727 19.047 -2.521 1 96.38 160 GLN A N 1
ATOM 1281 C CA . GLN A 1 160 ? -15.102 18.562 -2.516 1 96.38 160 GLN A CA 1
ATOM 1282 C C . GLN A 1 160 ? -15.359 17.625 -3.686 1 96.38 160 GLN A C 1
ATOM 1284 O O . GLN A 1 160 ? -15.969 16.562 -3.516 1 96.38 160 GLN A O 1
ATOM 1289 N N . GLN A 1 161 ? -14.883 18 -4.812 1 96.38 161 GLN A N 1
ATOM 1290 C CA . GLN A 1 161 ? -15.055 17.203 -6.02 1 96.38 161 GLN A CA 1
ATOM 1291 C C . GLN A 1 161 ? -14.414 15.828 -5.859 1 96.38 161 GLN A C 1
ATOM 1293 O O . GLN A 1 161 ? -14.93 14.836 -6.383 1 96.38 161 GLN A O 1
ATOM 1298 N N . LEU A 1 162 ? -13.398 15.758 -5.141 1 96.25 162 LEU A N 1
ATOM 1299 C CA . LEU A 1 162 ? -12.633 14.523 -4.996 1 96.25 162 LEU A CA 1
ATOM 1300 C C . LEU A 1 162 ? -13.164 13.688 -3.842 1 96.25 162 LEU A C 1
ATOM 1302 O O . LEU A 1 162 ? -12.594 12.641 -3.512 1 96.25 162 LEU A O 1
ATOM 1306 N N . GLY A 1 163 ? -14.227 14.117 -3.189 1 96.12 163 GLY A N 1
ATOM 1307 C CA . GLY A 1 163 ? -14.82 13.375 -2.09 1 96.12 163 GLY A CA 1
ATOM 1308 C C . GLY A 1 163 ? -14.102 13.586 -0.77 1 96.12 163 GLY A C 1
ATOM 1309 O O . GLY A 1 163 ? -14.008 12.672 0.047 1 96.12 163 GLY A O 1
ATOM 1310 N N . GLY A 1 164 ? -13.594 14.758 -0.595 1 97.12 164 GLY A N 1
ATOM 1311 C CA . GLY A 1 164 ? -12.852 15.055 0.621 1 97.12 164 GLY A CA 1
ATOM 1312 C C . GLY A 1 164 ? -13.711 15.008 1.869 1 97.12 164 GLY A C 1
ATOM 1313 O O . GLY A 1 164 ? -13.266 14.539 2.92 1 97.12 164 GLY A O 1
ATOM 1314 N N . THR A 1 165 ? -14.992 15.43 1.803 1 96.38 165 THR A N 1
ATOM 1315 C CA . THR A 1 165 ? -15.883 15.516 2.957 1 96.38 165 THR A CA 1
ATOM 1316 C C . THR A 1 165 ? -16.156 14.125 3.523 1 96.38 165 THR A C 1
ATOM 1318 O O . THR A 1 165 ? -15.969 13.883 4.719 1 96.38 165 THR A O 1
ATOM 1321 N N . PRO A 1 166 ? -16.578 13.195 2.723 1 96.75 166 PRO A N 1
ATOM 1322 C CA . PRO A 1 166 ? -16.781 11.844 3.256 1 96.75 166 PRO A CA 1
ATOM 1323 C C . PRO A 1 166 ? -15.523 11.258 3.891 1 96.75 166 PRO A C 1
ATOM 1325 O O . PRO A 1 166 ? -15.609 10.531 4.883 1 96.75 166 PRO A O 1
ATOM 1328 N N . VAL A 1 167 ? -14.383 11.562 3.33 1 96.94 167 VAL A N 1
ATOM 1329 C CA . VAL A 1 167 ? -13.125 11.023 3.842 1 96.94 167 VAL A CA 1
ATOM 1330 C C . VAL A 1 167 ? -12.859 11.57 5.246 1 96.94 167 VAL A C 1
ATOM 1332 O O . VAL A 1 167 ? -12.555 10.812 6.164 1 96.94 167 VAL A O 1
ATOM 1335 N N . VAL A 1 168 ? -13.008 12.789 5.445 1 97 168 VAL A N 1
ATOM 1336 C CA . VAL A 1 168 ? -12.758 13.43 6.734 1 97 168 VAL A CA 1
ATOM 1337 C C . VAL A 1 168 ? -13.773 12.945 7.762 1 97 168 VAL A C 1
ATOM 1339 O O . VAL A 1 168 ? -13.43 12.672 8.914 1 97 168 VAL A O 1
ATOM 1342 N N . ARG A 1 169 ? -14.977 12.805 7.344 1 96.19 169 ARG A N 1
ATOM 1343 C CA . ARG A 1 169 ? -16.016 12.289 8.227 1 96.19 169 ARG A CA 1
ATOM 1344 C C . ARG A 1 169 ? -15.688 10.875 8.695 1 96.19 169 ARG A C 1
ATOM 1346 O O . ARG A 1 169 ? -15.859 10.547 9.867 1 96.19 169 ARG A O 1
ATOM 1353 N N . SER A 1 170 ? -15.328 10.141 7.734 1 96.56 170 SER A N 1
ATOM 1354 C CA . SER A 1 170 ? -14.992 8.766 8.062 1 96.56 170 SER A CA 1
ATOM 1355 C C . SER A 1 170 ? -13.891 8.703 9.117 1 96.56 170 SER A C 1
ATOM 1357 O O . SER A 1 170 ? -13.953 7.875 10.031 1 96.56 170 SER A O 1
ATOM 1359 N N . ILE A 1 171 ? -12.93 9.508 9.023 1 96.81 171 ILE A N 1
ATOM 1360 C CA . ILE A 1 171 ? -11.844 9.555 10 1 96.81 171 ILE A CA 1
ATOM 1361 C C . ILE A 1 171 ? -12.391 9.984 11.359 1 96.81 171 ILE A C 1
ATOM 1363 O O . ILE A 1 171 ? -12.109 9.344 12.375 1 96.81 171 ILE A O 1
ATOM 1367 N N . LEU A 1 172 ? -13.164 10.969 11.391 1 96.38 172 LEU A N 1
ATOM 1368 C CA . LEU A 1 172 ? -13.672 11.547 12.633 1 96.38 172 LEU A CA 1
ATOM 1369 C C . LEU A 1 172 ? -14.531 10.539 13.391 1 96.38 172 LEU A C 1
ATOM 1371 O O . LEU A 1 172 ? -14.406 10.406 14.609 1 96.38 172 LEU A O 1
ATOM 1375 N N . PHE A 1 173 ? -15.242 9.773 12.695 1 96.25 173 PHE A N 1
ATOM 1376 C CA . PHE A 1 173 ? -16.266 8.984 13.375 1 96.25 173 PHE A CA 1
ATOM 1377 C C . PHE A 1 173 ? -15.852 7.52 13.453 1 96.25 173 PHE A C 1
ATOM 1379 O O . PHE A 1 173 ? -16.344 6.77 14.297 1 96.25 173 PHE A O 1
ATOM 1386 N N . HIS A 1 174 ? -15 7.113 12.633 1 94.19 174 HIS A N 1
ATOM 1387 C CA . HIS A 1 174 ? -14.766 5.676 12.578 1 94.19 174 HIS A CA 1
ATOM 1388 C C . HIS A 1 174 ? -13.297 5.344 12.836 1 94.19 174 HIS A C 1
ATOM 1390 O O . HIS A 1 174 ? -12.953 4.188 13.086 1 94.19 174 HIS A O 1
ATOM 1396 N N . CYS A 1 175 ? -12.492 6.277 12.766 1 94 175 CYS A N 1
ATOM 1397 C CA . CYS A 1 175 ? -11.078 6.02 13.008 1 94 175 CYS A CA 1
ATOM 1398 C C . CYS A 1 175 ? -10.797 5.879 14.492 1 94 175 CYS A C 1
ATOM 1400 O O . CYS A 1 175 ? -11.422 6.551 15.32 1 94 175 CYS A O 1
ATOM 1402 N N . GLU A 1 176 ? -9.859 5.027 14.883 1 92.31 176 GLU A N 1
ATOM 1403 C CA . GLU A 1 176 ? -9.531 4.797 16.281 1 92.31 176 GLU A CA 1
ATOM 1404 C C . GLU A 1 176 ? -8.445 5.758 16.766 1 92.31 176 GLU A C 1
ATOM 1406 O O . GLU A 1 176 ? -8.32 6.008 17.969 1 92.31 176 GLU A O 1
ATOM 1411 N N . SER A 1 177 ? -7.656 6.277 15.938 1 93.94 177 SER A N 1
ATOM 1412 C CA . SER A 1 177 ? -6.547 7.164 16.281 1 93.94 177 SER A CA 1
ATOM 1413 C C . SER A 1 177 ? -7.051 8.508 16.797 1 93.94 177 SER A C 1
ATOM 1415 O O . SER A 1 177 ? -7.648 9.281 16.047 1 93.94 177 SER A O 1
ATOM 1417 N N . GLU A 1 178 ? -6.699 8.828 18 1 94.25 178 GLU A N 1
ATOM 1418 C CA . GLU A 1 178 ? -7.113 10.102 18.594 1 94.25 178 GLU A CA 1
ATOM 1419 C C . GLU A 1 178 ? -6.449 11.281 17.875 1 94.25 178 GLU A C 1
ATOM 1421 O O . GLU A 1 178 ? -7.062 12.336 17.719 1 94.25 178 GLU A O 1
ATOM 1426 N N . LYS A 1 179 ? -5.203 11.094 17.531 1 95.5 179 LYS A N 1
ATOM 1427 C CA . LYS A 1 179 ? -4.473 12.148 16.828 1 95.5 179 LYS A CA 1
ATOM 1428 C C . LYS A 1 179 ? -5.129 12.484 15.5 1 95.5 179 LYS A C 1
ATOM 1430 O O . LYS A 1 179 ? -5.32 13.664 15.172 1 95.5 179 LYS A O 1
ATOM 1435 N N . LEU A 1 180 ? -5.484 11.477 14.766 1 97 180 LEU A N 1
ATOM 1436 C CA . LEU A 1 180 ? -6.141 11.672 13.477 1 97 180 LEU A CA 1
ATOM 1437 C C . LEU A 1 180 ? -7.5 12.336 13.648 1 97 180 LEU A C 1
ATOM 1439 O O . LEU A 1 180 ? -7.852 13.242 12.891 1 97 180 LEU A O 1
ATOM 1443 N N . LYS A 1 181 ? -8.211 11.875 14.617 1 97.31 181 LYS A N 1
ATOM 1444 C CA . LYS A 1 181 ? -9.508 12.469 14.898 1 97.31 181 LYS A CA 1
ATOM 1445 C C . LYS A 1 181 ? -9.383 13.961 15.227 1 97.31 181 LYS A C 1
ATOM 1447 O O . LYS A 1 181 ? -10.188 14.773 14.773 1 97.31 181 LYS A O 1
ATOM 1452 N N . THR A 1 182 ? -8.422 14.297 16.016 1 97.19 182 THR A N 1
ATOM 1453 C CA . THR A 1 182 ? -8.203 15.688 16.391 1 97.19 182 THR A CA 1
ATOM 1454 C C . THR A 1 182 ? -7.906 16.531 15.156 1 97.19 182 THR A C 1
ATOM 1456 O O . THR A 1 182 ? -8.469 17.625 14.992 1 97.19 182 THR A O 1
ATOM 1459 N N . LYS A 1 183 ? -7.004 16.047 14.273 1 96.75 183 LYS A N 1
ATOM 1460 C CA . LYS A 1 183 ? -6.688 16.781 13.055 1 96.75 183 LYS A CA 1
ATOM 1461 C C . LYS A 1 183 ? -7.914 16.906 12.156 1 96.75 183 LYS A C 1
ATOM 1463 O O . LYS A 1 183 ? -8.125 17.938 11.523 1 96.75 183 LYS A O 1
ATOM 1468 N N . ALA A 1 184 ? -8.656 15.852 12.078 1 97.94 184 ALA A N 1
ATOM 1469 C CA . ALA A 1 184 ? -9.883 15.875 11.281 1 97.94 184 ALA A CA 1
ATOM 1470 C C . ALA A 1 184 ? -10.883 16.875 11.844 1 97.94 184 ALA A C 1
ATOM 1472 O O . ALA A 1 184 ? -11.492 17.641 11.094 1 97.94 184 ALA A O 1
ATOM 1473 N N . SER A 1 185 ? -11.055 16.859 13.141 1 97.81 185 SER A N 1
ATOM 1474 C CA . SER A 1 185 ? -11.977 17.797 13.773 1 97.81 185 SER A CA 1
ATOM 1475 C C . SER A 1 185 ? -11.539 19.234 13.562 1 97.81 185 SER A C 1
ATOM 1477 O O . SER A 1 185 ? -12.375 20.125 13.383 1 97.81 185 SER A O 1
ATOM 1479 N N . PHE A 1 186 ? -10.273 19.453 13.617 1 97.44 186 PHE A N 1
ATOM 1480 C CA . PHE A 1 186 ? -9.742 20.797 13.336 1 97.44 186 PHE A CA 1
ATOM 1481 C C . PHE A 1 186 ? -10.125 21.234 11.938 1 97.44 186 PHE A C 1
ATOM 1483 O O . PHE A 1 186 ? -10.578 22.375 11.742 1 97.44 186 PHE A O 1
ATOM 1490 N N . LEU A 1 187 ? -9.875 20.359 10.984 1 98.06 187 LEU A N 1
ATOM 1491 C CA . LEU A 1 187 ? -10.188 20.672 9.594 1 98.06 187 LEU A CA 1
ATOM 1492 C C . LEU A 1 187 ? -11.68 20.953 9.422 1 98.06 187 LEU A C 1
ATOM 1494 O O . LEU A 1 187 ? -12.055 21.938 8.773 1 98.06 187 LEU A O 1
ATOM 1498 N N . VAL A 1 188 ? -12.508 20.172 10.039 1 97.88 188 VAL A N 1
ATOM 1499 C CA . VAL A 1 188 ? -13.953 20.359 9.969 1 97.88 188 VAL A CA 1
ATOM 1500 C C . VAL A 1 188 ? -14.328 21.734 10.539 1 97.88 188 VAL A C 1
ATOM 1502 O O . VAL A 1 188 ? -15.078 22.484 9.914 1 97.88 188 VAL A O 1
ATOM 1505 N N . ALA A 1 189 ? -13.766 22.031 11.688 1 97.31 189 ALA A N 1
ATOM 1506 C CA . ALA A 1 189 ? -14.062 23.312 12.32 1 97.31 189 ALA A CA 1
ATOM 1507 C C . ALA A 1 189 ? -13.617 24.469 11.43 1 97.31 189 ALA A C 1
ATOM 1509 O O . ALA A 1 189 ? -14.344 25.453 11.273 1 97.31 189 ALA A O 1
ATOM 1510 N N . ALA A 1 190 ? -12.477 24.312 10.859 1 97.19 190 ALA A N 1
ATOM 1511 C CA . ALA A 1 190 ? -11.93 25.359 10.008 1 97.19 190 ALA A CA 1
ATOM 1512 C C . ALA A 1 190 ? -12.789 25.562 8.766 1 97.19 190 ALA A C 1
ATOM 1514 O O . ALA A 1 190 ? -13.148 26.703 8.43 1 97.19 190 ALA A O 1
ATOM 1515 N N . LEU A 1 191 ? -13.148 24.531 8.141 1 97.25 191 LEU A N 1
ATOM 1516 C CA . LEU A 1 191 ? -13.93 24.609 6.914 1 97.25 191 LEU A CA 1
ATOM 1517 C C . LEU A 1 191 ? -15.344 25.094 7.199 1 97.25 191 LEU A C 1
ATOM 1519 O O . LEU A 1 191 ? -15.938 25.812 6.398 1 97.25 191 LEU A O 1
ATOM 1523 N N . CYS A 1 192 ? -15.875 24.719 8.297 1 95.38 192 CYS A N 1
ATOM 1524 C CA . CYS A 1 192 ? -17.188 25.203 8.703 1 95.38 192 CYS A CA 1
ATOM 1525 C C . CYS A 1 192 ? -17.188 26.719 8.828 1 95.38 192 CYS A C 1
ATOM 1527 O O . CYS A 1 192 ? -18.156 27.375 8.438 1 95.38 192 CYS A O 1
ATOM 1529 N N . SER A 1 193 ? -16.156 27.172 9.344 1 95.31 193 SER A N 1
ATOM 1530 C CA . SER A 1 193 ? -16.062 28.609 9.57 1 95.31 193 SER A CA 1
ATOM 1531 C C . SER A 1 193 ? -15.859 29.359 8.258 1 95.31 193 SER A C 1
ATOM 1533 O O . SER A 1 193 ? -16.25 30.516 8.141 1 95.31 193 SER A O 1
ATOM 1535 N N . GLN A 1 194 ? -15.359 28.719 7.262 1 94.81 194 GLN A N 1
ATOM 1536 C CA . GLN A 1 194 ? -14.906 29.422 6.066 1 94.81 194 GLN A CA 1
ATOM 1537 C C . GLN A 1 194 ? -15.867 29.203 4.902 1 94.81 194 GLN A C 1
ATOM 1539 O O . GLN A 1 194 ? -16.047 30.094 4.07 1 94.81 194 GLN A O 1
ATOM 1544 N N . GLU A 1 195 ? -16.531 28.078 4.895 1 94.5 195 GLU A N 1
ATOM 1545 C CA . GLU A 1 195 ? -17.219 27.688 3.666 1 94.5 195 GLU A CA 1
ATOM 1546 C C . GLU A 1 195 ? -18.688 27.359 3.941 1 94.5 195 GLU A C 1
ATOM 1548 O O . GLU A 1 195 ? -18.984 26.375 4.625 1 94.5 195 GLU A O 1
ATOM 1553 N N . GLU A 1 196 ? -19.547 28.109 3.281 1 93.44 196 GLU A N 1
ATOM 1554 C CA . GLU A 1 196 ? -20.984 27.891 3.439 1 93.44 196 GLU A CA 1
ATOM 1555 C C . GLU A 1 196 ? -21.406 26.562 2.799 1 93.44 196 GLU A C 1
ATOM 1557 O O . GLU A 1 196 ? -22.266 25.859 3.33 1 93.44 196 GLU A O 1
ATOM 1562 N N . SER A 1 197 ? -20.844 26.328 1.691 1 93.25 197 SER A N 1
ATOM 1563 C CA . SER A 1 197 ? -21.172 25.078 0.995 1 93.25 197 SER A CA 1
ATOM 1564 C C . SER A 1 197 ? -20.797 23.859 1.83 1 93.25 197 SER A C 1
ATOM 1566 O O . SER A 1 197 ? -21.5 22.844 1.796 1 93.25 197 SER A O 1
ATOM 1568 N N . PHE A 1 198 ? -19.75 23.953 2.547 1 95.25 198 PHE A N 1
ATOM 1569 C CA . PHE A 1 198 ? -19.328 22.875 3.43 1 95.25 198 PHE A CA 1
ATOM 1570 C C . PHE A 1 198 ? -20.359 22.672 4.547 1 95.25 198 PHE A C 1
ATOM 1572 O O . PHE A 1 198 ? -20.703 21.531 4.871 1 95.25 198 PHE A O 1
ATOM 1579 N N . ARG A 1 199 ? -20.859 23.688 5.145 1 93.5 199 ARG A N 1
ATOM 1580 C CA . ARG A 1 199 ? -21.875 23.609 6.18 1 93.5 199 ARG A CA 1
ATOM 1581 C C . ARG A 1 199 ? -23.141 22.922 5.66 1 93.5 199 ARG A C 1
ATOM 1583 O O . ARG A 1 199 ? -23.703 22.062 6.34 1 93.5 199 ARG A O 1
ATOM 1590 N N . SER A 1 200 ? -23.5 23.312 4.488 1 91.25 200 SER A N 1
ATOM 1591 C CA . SER A 1 200 ? -24.672 22.719 3.863 1 91.25 200 SER A CA 1
ATOM 1592 C C . SER A 1 200 ? -24.484 21.219 3.664 1 91.25 200 SER A C 1
ATOM 1594 O O . SER A 1 200 ? -25.406 20.438 3.895 1 91.25 200 SER A O 1
ATOM 1596 N N . ASP A 1 201 ? -23.312 20.844 3.273 1 91.81 201 ASP A N 1
ATOM 1597 C CA . ASP A 1 201 ? -23 19.438 3.072 1 91.81 201 ASP A CA 1
ATOM 1598 C C . ASP A 1 201 ? -23.109 18.656 4.383 1 91.81 201 ASP A C 1
ATOM 1600 O O . ASP A 1 201 ? -23.625 17.547 4.406 1 91.81 201 ASP A O 1
ATOM 1604 N N . LEU A 1 202 ? -22.578 19.172 5.422 1 92.06 202 LEU A N 1
ATOM 1605 C CA . LEU A 1 202 ? -22.578 18.5 6.723 1 92.06 202 LEU A CA 1
ATOM 1606 C C . LEU A 1 202 ? -24 18.328 7.234 1 92.06 202 LEU A C 1
ATOM 1608 O O . LEU A 1 202 ? -24.312 17.312 7.875 1 92.06 202 LEU A O 1
ATOM 1612 N N . GLU A 1 203 ? -24.828 19.281 6.961 1 87.81 203 GLU A N 1
ATOM 1613 C CA . GLU A 1 203 ? -26.234 19.219 7.379 1 87.81 203 GLU A CA 1
ATOM 1614 C C . GLU A 1 203 ? -26.953 18.062 6.68 1 87.81 203 GLU A C 1
ATOM 1616 O O . GLU A 1 203 ? -27.734 17.344 7.305 1 87.81 203 GLU A O 1
ATOM 1621 N N . VAL A 1 204 ? -26.672 17.875 5.473 1 88.25 204 VAL A N 1
ATOM 1622 C CA . VAL A 1 204 ? -27.391 16.906 4.648 1 88.25 204 VAL A CA 1
ATOM 1623 C C . VAL A 1 204 ? -26.875 15.5 4.93 1 88.25 204 VAL A C 1
ATOM 1625 O O . VAL A 1 204 ? -27.641 14.531 4.875 1 88.25 204 VAL A O 1
ATOM 1628 N N . CYS A 1 205 ? -25.688 15.352 5.363 1 90.12 205 CYS A N 1
ATOM 1629 C CA . CYS A 1 205 ? -25.125 14.023 5.488 1 90.12 205 CYS A CA 1
ATOM 1630 C C . CYS A 1 205 ? -25.25 13.5 6.914 1 90.12 205 CYS A C 1
ATOM 1632 O O . CYS A 1 205 ? -24.672 12.469 7.262 1 90.12 205 CYS A O 1
ATOM 1634 N N . GLY A 1 206 ? -25.969 14.117 7.77 1 88.38 206 GLY A N 1
ATOM 1635 C CA . GLY A 1 206 ? -26.25 13.641 9.117 1 88.38 206 GLY A CA 1
ATOM 1636 C C . GLY A 1 206 ? -25.078 13.836 10.062 1 88.38 206 GLY A C 1
ATOM 1637 O O . GLY A 1 206 ? -24.938 13.102 11.047 1 88.38 206 GLY A O 1
ATOM 1638 N N . PHE A 1 207 ? -24.25 14.719 9.789 1 93.19 207 PHE A N 1
ATOM 1639 C CA . PHE A 1 207 ? -23.062 14.984 10.57 1 93.19 207 PHE A CA 1
ATOM 1640 C C . PHE A 1 207 ? -23.406 15.344 12.008 1 93.19 207 PHE A C 1
ATOM 1642 O O . PHE A 1 207 ? -22.75 14.883 12.945 1 93.19 207 PHE A O 1
ATOM 1649 N N . VAL A 1 208 ? -24.438 16.141 12.227 1 91.44 208 VAL A N 1
ATOM 1650 C CA . VAL A 1 208 ? -24.797 16.641 13.547 1 91.44 208 VAL A CA 1
ATOM 1651 C C . VAL A 1 208 ? -25.188 15.477 14.453 1 91.44 208 VAL A C 1
ATOM 1653 O O . VAL A 1 208 ? -24.719 15.398 15.594 1 91.44 208 VAL A O 1
ATOM 1656 N N . ARG A 1 209 ? -25.969 14.641 13.945 1 92.06 209 ARG A N 1
ATOM 1657 C CA . ARG A 1 209 ? -26.375 13.469 14.711 1 92.06 209 ARG A CA 1
ATOM 1658 C C . ARG A 1 209 ? -25.172 12.641 15.141 1 92.06 209 ARG A C 1
ATOM 1660 O O .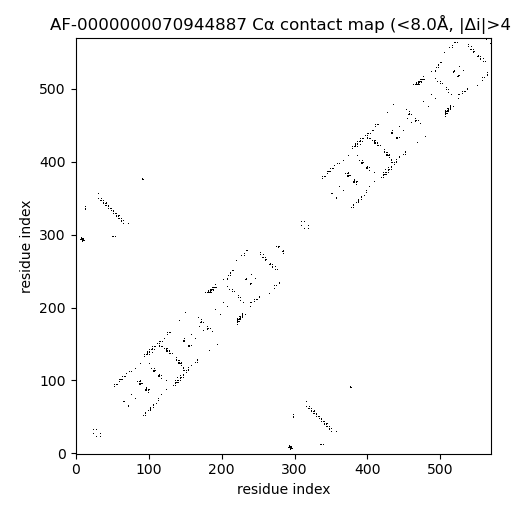 ARG A 1 209 ? -25.047 12.266 16.312 1 92.06 209 ARG A O 1
ATOM 1667 N N . ASP A 1 210 ? -24.344 12.422 14.227 1 95.06 210 ASP A N 1
ATOM 1668 C CA . ASP A 1 210 ? -23.156 11.625 14.5 1 95.06 210 ASP A CA 1
ATOM 1669 C C . ASP A 1 210 ? -22.234 12.328 15.5 1 95.06 210 ASP A C 1
ATOM 1671 O O . ASP A 1 210 ? -21.641 11.68 16.359 1 95.06 210 ASP A O 1
ATOM 1675 N N . ALA A 1 211 ? -22.156 13.562 15.367 1 95.5 211 ALA A N 1
ATOM 1676 C CA . ALA A 1 211 ? -21.297 14.359 16.25 1 95.5 211 ALA A CA 1
ATOM 1677 C C . ALA A 1 211 ? -21.812 14.32 17.688 1 95.5 211 ALA A C 1
ATOM 1679 O O . ALA A 1 211 ? -21.031 14.156 18.625 1 95.5 211 ALA A O 1
ATOM 1680 N N . VAL A 1 212 ? -23.078 14.445 17.844 1 94.12 212 VAL A N 1
ATOM 1681 C CA . VAL A 1 212 ? -23.688 14.414 19.172 1 94.12 212 VAL A CA 1
ATOM 1682 C C . VAL A 1 212 ? -23.406 13.07 19.844 1 94.12 212 VAL A C 1
ATOM 1684 O O . VAL A 1 212 ? -23.125 13.008 21.047 1 94.12 212 VAL A O 1
ATOM 1687 N N . ALA A 1 213 ? -23.516 12.086 19.062 1 94.19 213 ALA A N 1
ATOM 1688 C CA . ALA A 1 213 ? -23.25 10.75 19.578 1 94.19 213 ALA A CA 1
ATOM 1689 C C . ALA A 1 213 ? -21.781 10.578 19.969 1 94.19 213 ALA A C 1
ATOM 1691 O O . ALA A 1 213 ? -21.469 9.82 20.875 1 94.19 213 ALA A O 1
ATOM 1692 N N . LEU A 1 214 ? -20.938 11.273 19.344 1 96 214 LEU A N 1
ATOM 1693 C CA . LEU A 1 214 ? -19.5 11.117 19.516 1 96 214 LEU A CA 1
ATOM 1694 C C . LEU A 1 214 ? -19 11.945 20.703 1 96 214 LEU A C 1
ATOM 1696 O O . LEU A 1 214 ? -18.047 11.562 21.375 1 96 214 LEU A O 1
ATOM 1700 N N . LEU A 1 215 ? -19.625 13.031 21.062 1 95.62 215 LEU A N 1
ATOM 1701 C CA . LEU A 1 215 ? -19.156 14.039 22.016 1 95.62 215 LEU A CA 1
ATOM 1702 C C . LEU A 1 215 ? -18.844 13.406 23.359 1 95.62 215 LEU A C 1
ATOM 1704 O O . LEU A 1 215 ? -17.781 13.68 23.938 1 95.62 215 LEU A O 1
ATOM 1708 N N . PRO A 1 216 ? -19.719 12.484 23.797 1 94.5 216 PRO A N 1
ATOM 1709 C CA . PRO A 1 216 ? -19.422 11.914 25.125 1 94.5 216 PRO A CA 1
ATOM 1710 C C . PRO A 1 216 ? -18.25 10.938 25.094 1 94.5 216 PRO A C 1
ATOM 1712 O O . PRO A 1 216 ? -17.703 10.594 26.141 1 94.5 216 PRO A O 1
ATOM 1715 N N . ARG A 1 217 ? -17.875 10.562 23.984 1 94.06 217 ARG A N 1
ATOM 1716 C CA . ARG A 1 217 ? -16.906 9.484 23.859 1 94.06 217 ARG A CA 1
ATOM 1717 C C . ARG A 1 217 ? -15.516 10.023 23.578 1 94.06 217 ARG A C 1
ATOM 1719 O O . ARG A 1 217 ? -14.531 9.281 23.609 1 94.06 217 ARG A O 1
ATOM 1726 N N . ILE A 1 218 ? -15.414 11.258 23.281 1 93.88 218 ILE A N 1
ATOM 1727 C CA . ILE A 1 218 ? -14.117 11.836 22.938 1 93.88 218 ILE A CA 1
ATOM 1728 C C . ILE A 1 218 ? -13.734 12.883 23.984 1 93.88 218 ILE A C 1
ATOM 1730 O O . ILE A 1 218 ? -14.57 13.32 24.766 1 93.88 218 ILE A O 1
ATOM 1734 N N . HIS A 1 219 ? -12.422 13.289 24 1 90.31 219 HIS A N 1
ATOM 1735 C CA . HIS A 1 219 ? -11.914 14.219 25 1 90.31 219 HIS A CA 1
ATOM 1736 C C . HIS A 1 219 ? -10.867 15.156 24.406 1 90.31 219 HIS A C 1
ATOM 1738 O O . HIS A 1 219 ? -10.477 15.008 23.25 1 90.31 219 HIS A O 1
ATOM 1744 N N . GLY A 1 220 ? -10.57 16.203 25.125 1 90.94 220 GLY A N 1
ATOM 1745 C CA . GLY A 1 220 ? -9.445 17.062 24.797 1 90.94 220 GLY A CA 1
ATOM 1746 C C . GLY A 1 220 ? -9.719 17.969 23.609 1 90.94 220 GLY A C 1
ATOM 1747 O O . GLY A 1 220 ? -10.836 18.453 23.438 1 90.94 220 GLY A O 1
ATOM 1748 N N . THR A 1 221 ? -8.664 18.25 22.875 1 93.75 221 THR A N 1
ATOM 1749 C CA . THR A 1 221 ? -8.711 19.219 21.781 1 93.75 221 THR A CA 1
ATOM 1750 C C . THR A 1 221 ? -9.672 18.766 20.688 1 93.75 221 THR A C 1
ATOM 1752 O O . THR A 1 221 ? -10.328 19.578 20.047 1 93.75 221 THR A O 1
ATOM 1755 N N . CYS A 1 222 ? -9.781 17.453 20.531 1 96 222 CYS A N 1
ATOM 1756 C CA . CYS A 1 222 ? -10.719 16.922 19.547 1 96 222 CYS A CA 1
ATOM 1757 C C . CYS A 1 222 ? -12.141 17.375 19.844 1 96 222 CYS A C 1
ATOM 1759 O O . CYS A 1 222 ? -12.836 17.875 18.953 1 96 222 CYS A O 1
ATOM 1761 N N . ARG A 1 223 ? -12.5 17.203 21.031 1 96.19 223 ARG A N 1
ATOM 1762 C CA . ARG A 1 223 ? -13.836 17.594 21.453 1 96.19 223 ARG A CA 1
ATOM 1763 C C . ARG A 1 223 ? -14.023 19.109 21.328 1 96.19 223 ARG A C 1
ATOM 1765 O O . ARG A 1 223 ? -15.094 19.562 20.922 1 96.19 223 ARG A O 1
ATOM 1772 N N . GLU A 1 224 ? -13.016 19.891 21.672 1 95.81 224 GLU A N 1
ATOM 1773 C CA . GLU A 1 224 ? -13.07 21.344 21.562 1 95.81 224 GLU A CA 1
ATOM 1774 C C . GLU A 1 224 ? -13.359 21.766 20.125 1 95.81 224 GLU A C 1
ATOM 1776 O O . GLU A 1 224 ? -14.242 22.594 19.891 1 95.81 224 GLU A O 1
ATOM 1781 N N . PHE A 1 225 ? -12.617 21.172 19.25 1 96.69 225 PHE A N 1
ATOM 1782 C CA . PHE A 1 225 ? -12.805 21.516 17.844 1 96.69 225 PHE A CA 1
ATOM 1783 C C . PHE A 1 225 ? -14.195 21.109 17.359 1 96.69 225 PHE A C 1
ATOM 1785 O O . PHE A 1 225 ? -14.828 21.828 16.594 1 96.69 225 PHE A O 1
ATOM 1792 N N . LEU A 1 226 ? -14.648 19.984 17.781 1 97.19 226 LEU A N 1
ATOM 1793 C CA . LEU A 1 226 ? -15.961 19.5 17.375 1 97.19 226 LEU A CA 1
ATOM 1794 C C . LEU A 1 226 ? -17.062 20.422 17.906 1 97.19 226 LEU A C 1
ATOM 1796 O O . LEU A 1 226 ? -18 20.734 17.188 1 97.19 226 LEU A O 1
ATOM 1800 N N . LEU A 1 227 ? -16.891 20.844 19.141 1 96.88 227 LEU A N 1
ATOM 1801 C CA . LEU A 1 227 ? -17.844 21.781 19.734 1 96.88 227 LEU A CA 1
ATOM 1802 C C . LEU A 1 227 ? -17.844 23.109 18.969 1 96.88 227 LEU A C 1
ATOM 1804 O O . LEU A 1 227 ? -18.906 23.688 18.75 1 96.88 227 LEU A O 1
ATOM 1808 N N . ARG A 1 228 ? -16.703 23.516 18.609 1 96.25 228 ARG A N 1
ATOM 1809 C CA . ARG A 1 228 ? -16.594 24.75 17.828 1 96.25 228 ARG A CA 1
ATOM 1810 C C . ARG A 1 228 ? -17.328 24.609 16.484 1 96.25 228 ARG A C 1
ATOM 1812 O O . ARG A 1 228 ? -18.047 25.516 16.062 1 96.25 228 ARG A O 1
ATOM 1819 N N . ALA A 1 229 ? -17.109 23.5 15.828 1 96 229 ALA A N 1
ATOM 1820 C CA . ALA A 1 229 ? -17.797 23.234 14.562 1 96 229 ALA A CA 1
ATOM 1821 C C . ALA A 1 229 ? -19.312 23.219 14.758 1 96 229 ALA A C 1
ATOM 1823 O O . ALA A 1 229 ? -20.047 23.828 13.984 1 96 229 ALA A O 1
ATOM 1824 N N . MET A 1 230 ? -19.75 22.562 15.781 1 93.94 230 MET A N 1
ATOM 1825 C CA . MET A 1 230 ? -21.172 22.469 16.078 1 93.94 230 MET A CA 1
ATOM 1826 C C . MET A 1 230 ? -21.766 23.828 16.375 1 93.94 230 MET A C 1
ATOM 1828 O O . MET A 1 230 ? -22.891 24.125 15.977 1 93.94 230 MET A O 1
ATOM 1832 N N . PHE A 1 231 ? -21 24.594 17.078 1 94.19 231 PHE A N 1
ATOM 1833 C CA . PHE A 1 231 ? -21.453 25.953 17.375 1 94.19 231 PHE A CA 1
ATOM 1834 C C . PHE A 1 231 ? -21.641 26.75 16.094 1 94.19 231 PHE A C 1
ATOM 1836 O O . PHE A 1 231 ? -22.656 27.438 15.93 1 94.19 231 PHE A O 1
ATOM 1843 N N . THR A 1 232 ? -20.641 26.641 15.211 1 93.94 232 THR A N 1
ATOM 1844 C CA . THR A 1 232 ? -20.703 27.344 13.938 1 93.94 232 THR A CA 1
ATOM 1845 C C . THR A 1 232 ? -21.922 26.891 13.133 1 93.94 232 THR A C 1
ATOM 1847 O O . THR A 1 232 ? -22.641 27.703 12.555 1 93.94 232 THR A O 1
ATOM 1850 N N . LEU A 1 233 ? -22.203 25.625 13.086 1 92.44 233 LEU A N 1
ATOM 1851 C CA . LEU A 1 233 ? -23.344 25.062 12.367 1 92.44 233 LEU A CA 1
ATOM 1852 C C . LEU A 1 233 ? -24.656 25.562 12.969 1 92.44 233 LEU A C 1
ATOM 1854 O O . LEU A 1 233 ? -25.547 26 12.242 1 92.44 233 LEU A O 1
ATOM 1858 N N . ALA A 1 234 ? -24.703 25.531 14.281 1 90.19 234 ALA A N 1
ATOM 1859 C CA . ALA A 1 234 ? -25.906 25.938 15 1 90.19 234 ALA A CA 1
ATOM 1860 C C . ALA A 1 234 ? -26.172 27.438 14.836 1 90.19 234 ALA A C 1
ATOM 1862 O O . ALA A 1 234 ? -27.328 27.859 14.766 1 90.19 234 ALA A O 1
ATOM 1863 N N . SER A 1 235 ? -25.141 28.172 14.812 1 90 235 SER A N 1
ATOM 1864 C CA . SER A 1 235 ? -25.266 29.625 14.703 1 90 235 SER A CA 1
ATOM 1865 C C . SER A 1 235 ? -25.734 30.031 13.312 1 90 235 SER A C 1
ATOM 1867 O O . SER A 1 235 ? -26.406 31.047 13.156 1 90 235 SER A O 1
ATOM 1869 N N . ASN A 1 236 ? -25.453 29.281 12.367 1 87.31 236 ASN A N 1
ATOM 1870 C CA . ASN A 1 236 ? -25.781 29.641 10.992 1 87.31 236 ASN A CA 1
ATOM 1871 C C . ASN A 1 236 ? -27.094 29 10.547 1 87.31 236 ASN A C 1
ATOM 1873 O O . ASN A 1 236 ? -27.734 29.484 9.617 1 87.31 236 ASN A O 1
ATOM 1877 N N . SER A 1 237 ? -27.453 27.922 11.117 1 80.25 237 SER A N 1
ATOM 1878 C CA . SER A 1 237 ? -28.703 27.234 10.797 1 80.25 237 SER A CA 1
ATOM 1879 C C . SER A 1 237 ? -29.5 26.906 12.055 1 80.25 237 SER A C 1
ATOM 1881 O O . SER A 1 237 ? -29.281 25.859 12.68 1 80.25 237 SER A O 1
ATOM 1883 N N . PRO A 1 238 ? -30.453 27.719 12.32 1 64.69 238 PRO A N 1
ATOM 1884 C CA . PRO A 1 238 ? -31.203 27.484 13.562 1 64.69 238 PRO A CA 1
ATOM 1885 C C . PRO A 1 238 ? -31.984 26.172 13.539 1 64.69 238 PRO A C 1
ATOM 1887 O O . PRO A 1 238 ? -32.25 25.594 14.602 1 64.69 238 PRO A O 1
ATOM 1890 N N . GLN A 1 239 ? -32.469 25.75 12.352 1 66.88 239 GLN A N 1
ATOM 1891 C CA . GLN A 1 239 ? -33.188 24.484 12.289 1 66.88 239 GLN A CA 1
ATOM 1892 C C . GLN A 1 239 ? -32.188 23.312 12.344 1 66.88 239 GLN A C 1
ATOM 1894 O O . GLN A 1 239 ? -32.531 22.203 11.914 1 66.88 239 GLN A O 1
ATOM 1899 N N . PHE A 1 240 ? -31.125 23.406 13.055 1 64.69 240 PHE A N 1
ATOM 1900 C CA . PHE A 1 240 ? -29.953 22.562 12.977 1 64.69 240 PHE A CA 1
ATOM 1901 C C . PHE A 1 240 ? -30.203 21.203 13.641 1 64.69 240 PHE A C 1
ATOM 1903 O O . PHE A 1 240 ? -29.703 20.188 13.188 1 64.69 240 PHE A O 1
ATOM 1910 N N . LEU A 1 241 ? -31.047 21.219 14.727 1 73.69 241 LEU A N 1
ATOM 1911 C CA . LEU A 1 241 ? -31.078 19.984 15.508 1 73.69 241 LEU A CA 1
ATOM 1912 C C . LEU A 1 241 ? -32.5 19.438 15.594 1 73.69 241 LEU A C 1
ATOM 1914 O O . LEU A 1 241 ? -33.438 20.172 15.852 1 73.69 241 LEU A O 1
ATOM 1918 N N . GLU A 1 242 ? -32.656 18.203 15.125 1 76.06 242 GLU A N 1
ATOM 1919 C CA . GLU A 1 242 ? -33.875 17.469 15.453 1 76.06 242 GLU A CA 1
ATOM 1920 C C . GLU A 1 242 ? -34.031 17.297 16.969 1 76.06 242 GLU A C 1
ATOM 1922 O O . GLU A 1 242 ? -33.031 17.312 17.703 1 76.06 242 GLU A O 1
ATOM 1927 N N . ALA A 1 243 ? -35.344 17.172 17.406 1 73.69 243 ALA A N 1
ATOM 1928 C CA . ALA A 1 243 ? -35.688 17.188 18.812 1 73.69 243 ALA A CA 1
ATOM 1929 C C . ALA A 1 243 ? -34.875 16.156 19.594 1 73.69 243 ALA A C 1
ATOM 1931 O O . ALA A 1 243 ? -34.344 16.453 20.656 1 73.69 243 ALA A O 1
ATOM 1932 N N . THR A 1 244 ? -34.844 14.961 19.109 1 76.12 244 THR A N 1
ATOM 1933 C CA . THR A 1 244 ? -34.188 13.891 19.812 1 76.12 244 THR A CA 1
ATOM 1934 C C . THR A 1 244 ? -32.688 14.195 19.953 1 76.12 244 THR A C 1
ATOM 1936 O O . THR A 1 244 ? -32.094 13.93 21 1 76.12 244 THR A O 1
ATOM 1939 N N . VAL A 1 245 ? -32.156 14.742 19.047 1 85.75 245 VAL A N 1
ATOM 1940 C CA . VAL A 1 245 ? -30.734 15.078 19.047 1 85.75 245 VAL A CA 1
ATOM 1941 C C . VAL A 1 245 ? -30.484 16.266 19.969 1 85.75 245 VAL A C 1
ATOM 1943 O O . VAL A 1 245 ? -29.469 16.312 20.656 1 85.75 245 VAL A O 1
ATOM 1946 N N . LYS A 1 246 ? -31.516 16.984 20.047 1 87.69 246 LYS A N 1
ATOM 1947 C CA . LYS A 1 246 ? -31.422 18.172 20.906 1 87.69 246 LYS A CA 1
ATOM 1948 C C . LYS A 1 246 ? -31.312 17.781 22.375 1 87.69 246 LYS A C 1
ATOM 1950 O O . LYS A 1 246 ? -30.484 18.312 23.109 1 87.69 246 LYS A O 1
ATOM 1955 N N . ASP A 1 247 ? -32.094 16.891 22.766 1 90.69 247 ASP A N 1
ATOM 1956 C CA . ASP A 1 247 ? -32.125 16.438 24.156 1 90.69 247 ASP A CA 1
ATOM 1957 C C . ASP A 1 247 ? -30.781 15.812 24.531 1 90.69 247 ASP A C 1
ATOM 1959 O O . ASP A 1 247 ? -30.234 16.094 25.609 1 90.69 247 ASP A O 1
ATOM 1963 N N . ALA A 1 248 ? -30.359 15.023 23.672 1 92.12 248 ALA A N 1
ATOM 1964 C CA . ALA A 1 248 ? -29.094 14.344 23.938 1 92.12 248 ALA A CA 1
ATOM 1965 C C . ALA A 1 248 ? -27.953 15.336 24.016 1 92.12 248 ALA A C 1
ATOM 1967 O O . ALA A 1 248 ? -27.062 15.219 24.875 1 92.12 248 ALA A O 1
ATOM 1968 N N . LEU A 1 249 ? -28 16.234 23.172 1 93.88 249 LEU A N 1
ATOM 1969 C CA . LEU A 1 249 ? -26.953 17.266 23.141 1 93.88 249 LEU A CA 1
ATOM 1970 C C . LEU A 1 249 ? -26.969 18.109 24.406 1 93.88 249 LEU A C 1
ATOM 1972 O O . LEU A 1 249 ? -25.922 18.344 25.016 1 93.88 249 LEU A O 1
ATOM 1976 N N . GLU A 1 250 ? -28.109 18.484 24.766 1 93.94 250 GLU A N 1
ATOM 1977 C CA . GLU A 1 250 ? -28.25 19.312 25.953 1 93.94 250 GLU A CA 1
ATOM 1978 C C . GLU A 1 250 ? -27.688 18.594 27.188 1 93.94 250 GLU A C 1
ATOM 1980 O O . GLU A 1 250 ? -26.984 19.188 28 1 93.94 250 GLU A O 1
ATOM 1985 N N . SER A 1 251 ? -28.078 17.391 27.297 1 94.81 251 SER A N 1
ATOM 1986 C CA . SER A 1 251 ? -27.625 16.594 28.438 1 94.81 251 SER A CA 1
ATOM 1987 C C . SER A 1 251 ? -26.094 16.516 28.469 1 94.81 251 SER A C 1
ATOM 1989 O O . SER A 1 251 ? -25.484 16.688 29.531 1 94.81 251 SER A O 1
ATOM 1991 N N . THR A 1 252 ? -25.531 16.219 27.344 1 95.25 252 THR A N 1
ATOM 1992 C CA . THR A 1 252 ? -24.094 16.094 27.25 1 95.25 252 THR A CA 1
ATOM 1993 C C . THR A 1 252 ? -23.391 17.406 27.578 1 95.25 252 THR A C 1
ATOM 1995 O O . THR A 1 252 ? -22.406 17.422 28.312 1 95.25 252 THR A O 1
ATOM 1998 N N . LEU A 1 253 ? -23.906 18.469 27.094 1 96.38 253 LEU A N 1
ATOM 1999 C CA . LEU A 1 253 ? -23.312 19.781 27.297 1 96.38 253 LEU A CA 1
ATOM 2000 C C . LEU A 1 253 ? -23.375 20.188 28.766 1 96.38 253 LEU A C 1
ATOM 2002 O O . LEU A 1 253 ? -22.406 20.734 29.297 1 96.38 253 LEU A O 1
ATOM 2006 N N . GLN A 1 254 ? -24.453 19.891 29.375 1 95.75 254 GLN A N 1
ATOM 2007 C CA . GLN A 1 254 ? -24.578 20.172 30.797 1 95.75 254 GLN A CA 1
ATOM 2008 C C . GLN A 1 254 ? -23.547 19.406 31.609 1 95.75 254 GLN A C 1
ATOM 2010 O O . GLN A 1 254 ? -22.938 19.969 32.531 1 95.75 254 GLN A O 1
ATOM 2015 N N . THR A 1 255 ? -23.484 18.266 31.266 1 95.56 255 THR A N 1
ATOM 2016 C CA . THR A 1 255 ? -22.516 17.438 31.953 1 95.56 255 THR A CA 1
ATOM 2017 C C . THR A 1 255 ? -21.109 18 31.797 1 95.56 255 THR A C 1
ATOM 2019 O O . THR A 1 255 ? -20.344 18.062 32.75 1 95.56 255 THR A O 1
ATOM 2022 N N . LEU A 1 256 ? -20.719 18.359 30.594 1 94.81 256 LEU A N 1
ATOM 2023 C CA . LEU A 1 256 ? -19.391 18.891 30.281 1 94.81 256 LEU A CA 1
ATOM 2024 C C . LEU A 1 256 ? -19.125 20.172 31.062 1 94.81 256 LEU A C 1
ATOM 2026 O O . LEU A 1 256 ? -18.031 20.359 31.609 1 94.81 256 LEU A O 1
ATOM 2030 N N . VAL A 1 257 ? -20.109 21.031 31.109 1 95.5 257 VAL A N 1
ATOM 2031 C CA . VAL A 1 257 ? -19.969 22.297 31.812 1 95.5 257 VAL A CA 1
ATOM 2032 C C . VAL A 1 257 ? -19.812 22.047 33.312 1 95.5 257 VAL A C 1
ATOM 2034 O O . VAL A 1 257 ? -18.938 22.625 33.969 1 95.5 257 VAL A O 1
ATOM 2037 N N . HIS A 1 258 ? -20.562 21.172 33.812 1 94.62 258 HIS A N 1
ATOM 2038 C CA . HIS A 1 258 ? -20.547 20.859 35.219 1 94.62 258 HIS A CA 1
ATOM 2039 C C . HIS A 1 258 ? -19.203 20.266 35.625 1 94.62 258 HIS A C 1
ATOM 2041 O O . HIS A 1 258 ? -18.625 20.641 36.656 1 94.62 258 HIS A O 1
ATOM 2047 N N . GLU A 1 259 ? -18.734 19.406 34.875 1 93.88 259 GLU A N 1
ATOM 2048 C CA . GLU A 1 259 ? -17.531 18.641 35.25 1 93.88 259 GLU A CA 1
ATOM 2049 C C . GLU A 1 259 ? -16.266 19.453 35 1 93.88 259 GLU A C 1
ATOM 2051 O O . GLU A 1 259 ? -15.273 19.281 35.719 1 93.88 259 GLU A O 1
ATOM 2056 N N . HIS A 1 260 ? -16.281 20.328 34.094 1 92.69 260 HIS A N 1
ATOM 2057 C CA . HIS A 1 260 ? -15.023 20.906 33.656 1 92.69 260 HIS A CA 1
ATOM 2058 C C . HIS A 1 260 ? -14.953 22.406 33.969 1 92.69 260 HIS A C 1
ATOM 2060 O O . HIS A 1 260 ? -13.922 23.031 33.75 1 92.69 260 HIS A O 1
ATOM 2066 N N . ARG A 1 261 ? -15.984 22.922 34.469 1 91.31 261 ARG A N 1
ATOM 2067 C CA . ARG A 1 261 ? -16.016 24.359 34.781 1 91.31 261 ARG A CA 1
ATOM 2068 C C . ARG A 1 261 ? -14.891 24.719 35.75 1 91.31 261 ARG A C 1
ATOM 2070 O O . ARG A 1 261 ? -14.656 24.031 36.719 1 91.31 261 ARG A O 1
ATOM 2077 N N . GLY A 1 262 ? -14.242 25.844 35.469 1 90.06 262 GLY A N 1
ATOM 2078 C CA . GLY A 1 262 ? -13.203 26.344 36.344 1 90.06 262 GLY A CA 1
ATOM 2079 C C . GLY A 1 262 ? -11.844 25.719 36.094 1 90.06 262 GLY A C 1
ATOM 2080 O O . GLY A 1 262 ? -10.844 26.141 36.656 1 90.06 262 GLY A O 1
ATOM 2081 N N . ILE A 1 263 ? -11.797 24.734 35.375 1 91.94 263 ILE A N 1
ATOM 2082 C CA . ILE A 1 263 ? -10.531 24.078 35.062 1 91.94 263 ILE A CA 1
ATOM 2083 C C . ILE A 1 263 ? -9.938 24.719 33.812 1 91.94 263 ILE A C 1
ATOM 2085 O O . ILE A 1 263 ? -10.547 24.703 32.719 1 91.94 263 ILE A O 1
ATOM 2089 N N . GLN A 1 264 ? -8.805 25.25 33.875 1 89.62 264 GLN A N 1
ATOM 2090 C CA . GLN A 1 264 ? -8.164 26.078 32.875 1 89.62 264 GLN A CA 1
ATOM 2091 C C . GLN A 1 264 ? -7.977 25.297 31.578 1 89.62 264 GLN A C 1
ATOM 2093 O O . GLN A 1 264 ? -8.195 25.828 30.484 1 89.62 264 GLN A O 1
ATOM 2098 N N . GLN A 1 265 ? -7.629 24.016 31.734 1 90.44 265 GLN A N 1
ATOM 2099 C CA . GLN A 1 265 ? -7.336 23.172 30.562 1 90.44 265 GLN A CA 1
ATOM 2100 C C . GLN A 1 265 ? -8.578 23 29.688 1 90.44 265 GLN A C 1
ATOM 2102 O O . GLN A 1 265 ? -8.461 22.719 28.5 1 90.44 265 GLN A O 1
ATOM 2107 N N . PHE A 1 266 ? -9.75 23.25 30.281 1 90.75 266 PHE A N 1
ATOM 2108 C CA . PHE A 1 266 ? -11 22.969 29.578 1 90.75 266 PHE A CA 1
ATOM 2109 C C . PHE A 1 266 ? -11.773 24.266 29.312 1 90.75 266 PHE A C 1
ATOM 2111 O O . PHE A 1 266 ? -12.984 24.234 29.078 1 90.75 266 PHE A O 1
ATOM 2118 N N . GLN A 1 267 ? -11.133 25.328 29.344 1 91.81 267 GLN A N 1
ATOM 2119 C CA . GLN A 1 267 ? -11.805 26.625 29.234 1 91.81 267 GLN A CA 1
ATOM 2120 C C . GLN A 1 267 ? -12.547 26.75 27.906 1 91.81 267 GLN A C 1
ATOM 2122 O O . GLN A 1 267 ? -13.703 27.188 27.891 1 91.81 267 GLN A O 1
ATOM 2127 N N . GLU A 1 268 ? -11.844 26.438 26.812 1 92.38 268 GLU A N 1
ATOM 2128 C CA . GLU A 1 268 ? -12.477 26.562 25.516 1 92.38 268 GLU A CA 1
ATOM 2129 C C . GLU A 1 268 ? -13.656 25.609 25.375 1 92.38 268 GLU A C 1
ATOM 2131 O O . GLU A 1 268 ? -14.695 25.969 24.812 1 92.38 268 GLU A O 1
ATOM 2136 N N . GLU A 1 269 ? -13.516 24.422 25.844 1 93.88 269 GLU A N 1
ATOM 2137 C CA . GLU A 1 269 ? -14.586 23.438 25.828 1 93.88 269 GLU A CA 1
ATOM 2138 C C . GLU A 1 269 ? -15.82 23.938 26.578 1 93.88 269 GLU A C 1
ATOM 2140 O O . GLU A 1 269 ? -16.938 23.828 26.078 1 93.88 269 GLU A O 1
ATOM 2145 N N . VAL A 1 270 ? -15.578 24.484 27.703 1 94.94 270 VAL A N 1
ATOM 2146 C CA . VAL A 1 270 ? -16.672 24.984 28.531 1 94.94 270 VAL A CA 1
ATOM 2147 C C . VAL A 1 270 ? -17.328 26.172 27.844 1 94.94 270 VAL A C 1
ATOM 2149 O O . VAL A 1 270 ? -18.562 26.281 27.828 1 94.94 270 VAL A O 1
ATOM 2152 N N . GLU A 1 271 ? -16.516 27.016 27.297 1 95.44 271 GLU A N 1
ATOM 2153 C CA . GLU A 1 271 ? -17.031 28.188 26.609 1 95.44 271 GLU A CA 1
ATOM 2154 C C . GLU A 1 271 ? -17.984 27.797 25.484 1 95.44 271 GLU A C 1
ATOM 2156 O O . GLU A 1 271 ? -19.109 28.312 25.406 1 95.44 271 GLU A O 1
ATOM 2161 N N . TYR A 1 272 ? -17.578 26.922 24.656 1 95.44 272 TYR A N 1
ATOM 2162 C CA . TYR A 1 272 ? -18.406 26.531 23.531 1 95.44 272 TYR A CA 1
ATOM 2163 C C . TYR A 1 272 ? -19.609 25.703 23.984 1 95.44 272 TYR A C 1
ATOM 2165 O O . TYR A 1 272 ? -20.688 25.781 23.391 1 95.44 272 TYR A O 1
ATOM 2173 N N . SER A 1 273 ? -19.422 24.906 25 1 96.25 273 SER A N 1
ATOM 2174 C CA . SER A 1 273 ? -20.547 24.172 25.562 1 96.25 273 SER A CA 1
ATOM 2175 C C . SER A 1 273 ? -21.641 25.109 26.062 1 96.25 273 SER A C 1
ATOM 2177 O O . SER A 1 273 ? -22.828 24.891 25.797 1 96.25 273 SER A O 1
ATOM 2179 N N . GLU A 1 274 ? -21.234 26.125 26.688 1 95.25 274 GLU A N 1
ATOM 2180 C CA . GLU A 1 274 ? -22.188 27.094 27.203 1 95.25 274 GLU A CA 1
ATOM 2181 C C . GLU A 1 274 ? -22.891 27.844 26.062 1 95.25 274 GLU A C 1
ATOM 2183 O O . GLU A 1 274 ? -24.094 28.062 26.109 1 95.25 274 GLU A O 1
ATOM 2188 N N . LYS A 1 275 ? -22.078 28.219 25.141 1 93.94 275 LYS A N 1
ATOM 2189 C CA . LYS A 1 275 ? -22.641 28.906 23.984 1 93.94 275 LYS A CA 1
ATOM 2190 C C . LYS A 1 275 ? -23.656 28.031 23.25 1 93.94 275 LYS A C 1
ATOM 2192 O O . LYS A 1 275 ? -24.734 28.5 22.875 1 93.94 275 LYS A O 1
ATOM 2197 N N . LEU A 1 276 ? -23.344 26.797 23.109 1 93.12 276 LEU A N 1
ATOM 2198 C CA . LEU A 1 276 ? -24.234 25.859 22.438 1 93.12 276 LEU A CA 1
ATOM 2199 C C . LEU A 1 276 ? -25.5 25.625 23.266 1 93.12 276 LEU A C 1
ATOM 2201 O O . LEU A 1 276 ? -26.594 25.5 22.719 1 93.12 276 LEU A O 1
ATOM 2205 N N . LEU A 1 277 ? -25.281 25.547 24.562 1 92.94 277 LEU A N 1
ATOM 2206 C CA . LEU A 1 277 ? -26.422 25.375 25.469 1 92.94 277 LEU A CA 1
ATOM 2207 C C . LEU A 1 277 ? -27.406 26.531 25.312 1 92.94 277 LEU A C 1
ATOM 2209 O O . LEU A 1 277 ? -28.625 26.328 25.328 1 92.94 277 LEU A O 1
ATOM 2213 N N . ASN A 1 278 ? -26.875 27.672 25.141 1 91.5 278 ASN A N 1
ATOM 2214 C CA . ASN A 1 278 ? -27.719 28.844 24.969 1 91.5 278 ASN A CA 1
ATOM 2215 C C . ASN A 1 278 ? -28.531 28.75 23.672 1 91.5 278 ASN A C 1
ATOM 2217 O O . ASN A 1 278 ? -29.703 29.141 23.656 1 91.5 278 ASN A O 1
ATOM 2221 N N . ILE A 1 279 ? -27.922 28.25 22.688 1 89.12 279 ILE A N 1
ATOM 2222 C CA . ILE A 1 279 ? -28.609 28.109 21.406 1 89.12 279 ILE A CA 1
ATOM 2223 C C . ILE A 1 279 ? -29.688 27.031 21.516 1 89.12 279 ILE A C 1
ATOM 2225 O O . ILE A 1 279 ? -30.812 27.234 21.047 1 89.12 279 ILE A O 1
ATOM 2229 N N . VAL A 1 280 ? -29.328 25.938 22.078 1 88 280 VAL A N 1
ATOM 2230 C CA . VAL A 1 280 ? -30.234 24.797 22.188 1 88 280 VAL A CA 1
ATOM 2231 C C . VAL A 1 280 ? -31.453 25.172 23.031 1 88 280 VAL A C 1
ATOM 2233 O O . VAL A 1 280 ? -32.562 24.75 22.75 1 88 280 VAL A O 1
ATOM 2236 N N . ARG A 1 281 ? -31.219 25.984 24.062 1 85.75 281 ARG A N 1
ATOM 2237 C CA . ARG A 1 281 ? -32.281 26.391 24.984 1 85.75 281 ARG A CA 1
ATOM 2238 C C . ARG A 1 281 ? -33.031 27.578 24.438 1 85.75 281 ARG A C 1
ATOM 2240 O O . ARG A 1 281 ? -34.062 27.969 25 1 85.75 281 ARG A O 1
ATOM 2247 N N . GLY A 1 282 ? -32.781 28.031 23.312 1 78.94 282 GLY A N 1
ATOM 2248 C CA . GLY A 1 282 ? -33.469 29.156 22.719 1 78.94 282 GLY A CA 1
ATOM 2249 C C . GLY A 1 282 ? -33.156 30.469 23.422 1 78.94 282 GLY A C 1
ATOM 2250 O O . GLY A 1 282 ? -34 31.391 23.391 1 78.94 282 GLY A O 1
ATOM 2251 N N . VAL A 1 283 ? -32.219 30.484 24.344 1 65.69 283 VAL A N 1
ATOM 2252 C CA . VAL A 1 283 ? -31.875 31.688 25.078 1 65.69 283 VAL A CA 1
ATOM 2253 C C . VAL A 1 283 ? -30.984 32.594 24.219 1 65.69 283 VAL A C 1
ATOM 2255 O O . VAL A 1 283 ? -30.188 32.094 23.422 1 65.69 283 VAL A O 1
ATOM 2258 N N . SER A 1 284 ? -31.438 33.781 23.625 1 53.03 284 SER A N 1
ATOM 2259 C CA . SER A 1 284 ? -30.734 34.75 22.797 1 53.03 284 SER A CA 1
ATOM 2260 C C . SER A 1 284 ? -29.312 34.969 23.297 1 53.03 284 SER A C 1
ATOM 2262 O O . SER A 1 284 ? -29.078 35.125 24.5 1 53.03 284 SER A O 1
ATOM 2264 N N . THR A 1 285 ? -28.312 34.344 22.688 1 46.91 285 THR A N 1
ATOM 2265 C CA . THR A 1 285 ? -26.922 34.656 23.016 1 46.91 285 THR A CA 1
ATOM 2266 C C . THR A 1 285 ? -26.641 36.156 22.75 1 46.91 285 THR A C 1
ATOM 2268 O O . THR A 1 285 ? -27.219 36.75 21.844 1 46.91 285 THR A O 1
ATOM 2271 N N . MET B 1 1 ? 48.375 1.672 -26.109 1 23.67 1 MET B N 1
ATOM 2272 C CA . MET B 1 1 ? 47.562 2.859 -25.812 1 23.67 1 MET B CA 1
ATOM 2273 C C . MET B 1 1 ? 46.5 2.553 -24.781 1 23.67 1 MET B C 1
ATOM 2275 O O . MET B 1 1 ? 45.688 1.659 -24.984 1 23.67 1 MET B O 1
ATOM 2279 N N . ASP B 1 2 ? 46.75 2.75 -23.453 1 26.27 2 ASP B N 1
ATOM 2280 C CA . ASP B 1 2 ? 46.281 2.166 -22.188 1 26.27 2 ASP B CA 1
ATOM 2281 C C . ASP B 1 2 ? 44.875 2.627 -21.844 1 26.27 2 ASP B C 1
ATOM 2283 O O . ASP B 1 2 ? 44.625 3.822 -21.656 1 26.27 2 ASP B O 1
ATOM 2287 N N . ARG B 1 3 ? 43.781 2.121 -22.391 1 28.48 3 ARG B N 1
ATOM 2288 C CA . ARG B 1 3 ? 42.375 2.525 -22.453 1 28.48 3 ARG B CA 1
ATOM 2289 C C . ARG B 1 3 ? 41.812 2.701 -21.047 1 28.48 3 ARG B C 1
ATOM 2291 O O . ARG B 1 3 ? 41.781 1.756 -20.266 1 28.48 3 ARG B O 1
ATOM 2298 N N . GLY B 1 4 ? 41.906 3.848 -20.375 1 25.67 4 GLY B N 1
ATOM 2299 C CA . GLY B 1 4 ? 41.625 4.297 -19.016 1 25.67 4 GLY B CA 1
ATOM 2300 C C . GLY B 1 4 ? 40.219 3.928 -18.531 1 25.67 4 GLY B C 1
ATOM 2301 O O . GLY B 1 4 ? 39.25 4.023 -19.297 1 25.67 4 GLY B O 1
ATOM 2302 N N . HIS B 1 5 ? 40.094 3.004 -17.609 1 27.22 5 HIS B N 1
ATOM 2303 C CA . HIS B 1 5 ? 38.938 2.314 -17.047 1 27.22 5 HIS B CA 1
ATOM 2304 C C . HIS B 1 5 ? 37.938 3.303 -16.438 1 27.22 5 HIS B C 1
ATOM 2306 O O . HIS B 1 5 ? 38.312 4.121 -15.594 1 27.22 5 HIS B O 1
ATOM 2312 N N . PRO B 1 6 ? 36.969 3.76 -17.141 1 29.59 6 PRO B N 1
ATOM 2313 C CA . PRO B 1 6 ? 36.094 4.852 -16.672 1 29.59 6 PRO B CA 1
ATOM 2314 C C . PRO B 1 6 ? 35.5 4.574 -15.289 1 29.59 6 PRO B C 1
ATOM 2316 O O . PRO B 1 6 ? 35.062 3.461 -15.016 1 29.59 6 PRO B O 1
ATOM 2319 N N . GLN B 1 7 ? 35.969 5.062 -14.133 1 27.25 7 GLN B N 1
ATOM 2320 C CA . GLN B 1 7 ? 35.688 4.977 -12.703 1 27.25 7 GLN B CA 1
ATOM 2321 C C . GLN B 1 7 ? 34.188 5.254 -12.438 1 27.25 7 GLN B C 1
ATOM 2323 O O . GLN B 1 7 ? 33.594 6.129 -13.07 1 27.25 7 GLN B O 1
ATOM 2328 N N . LEU B 1 8 ? 33.438 4.363 -12.023 1 29.91 8 LEU B N 1
ATOM 2329 C CA . LEU B 1 8 ? 32.031 4.359 -11.641 1 29.91 8 LEU B CA 1
ATOM 2330 C C . LEU B 1 8 ? 31.688 5.598 -10.812 1 29.91 8 LEU B C 1
ATOM 2332 O O . LEU B 1 8 ? 32.406 5.941 -9.875 1 29.91 8 LEU B O 1
ATOM 2336 N N . PRO B 1 9 ? 31.125 6.633 -11.305 1 31.25 9 PRO B N 1
ATOM 2337 C CA . PRO B 1 9 ? 30.906 7.824 -10.484 1 31.25 9 PRO B CA 1
ATOM 2338 C C . PRO B 1 9 ? 30.359 7.496 -9.102 1 31.25 9 PRO B C 1
ATOM 2340 O O . PRO B 1 9 ? 29.719 6.457 -8.914 1 31.25 9 PRO B O 1
ATOM 2343 N N . SER B 1 10 ? 30.844 7.988 -7.922 1 31.83 10 SER B N 1
ATOM 2344 C CA . SER B 1 10 ? 30.703 7.934 -6.469 1 31.83 10 SER B CA 1
ATOM 2345 C C . SER B 1 10 ? 29.234 8.047 -6.055 1 31.83 10 SER B C 1
ATOM 2347 O O . SER B 1 10 ? 28.484 8.852 -6.613 1 31.83 10 SER B O 1
ATOM 2349 N N . ALA B 1 11 ? 28.625 6.941 -5.688 1 38.25 11 ALA B N 1
ATOM 2350 C CA . ALA B 1 11 ? 27.391 6.871 -4.914 1 38.25 11 ALA B CA 1
ATOM 2351 C C . ALA B 1 11 ? 27.234 8.094 -4.016 1 38.25 11 ALA B C 1
ATOM 2353 O O . ALA B 1 11 ? 28.203 8.586 -3.451 1 38.25 11 ALA B O 1
ATOM 2354 N N . ILE B 1 12 ? 26.312 8.898 -4.16 1 39.38 12 ILE B N 1
ATOM 2355 C CA . ILE B 1 12 ? 26.047 9.961 -3.191 1 39.38 12 ILE B CA 1
ATOM 2356 C C . ILE B 1 12 ? 26.234 9.43 -1.774 1 39.38 12 ILE B C 1
ATOM 2358 O O . ILE B 1 12 ? 25.5 8.523 -1.35 1 39.38 12 ILE B O 1
ATOM 2362 N N . ASP B 1 13 ? 27.375 9.297 -1.151 1 40.22 13 ASP B N 1
ATOM 2363 C CA . ASP B 1 13 ? 27.641 8.953 0.244 1 40.22 13 ASP B CA 1
ATOM 2364 C C . ASP B 1 13 ? 26.672 9.672 1.175 1 40.22 13 ASP B C 1
ATOM 2366 O O . ASP B 1 13 ? 26.656 10.906 1.24 1 40.22 13 ASP B O 1
ATOM 2370 N N . PRO B 1 14 ? 25.797 9.102 1.594 1 46.59 14 PRO B N 1
ATOM 2371 C CA . PRO B 1 14 ? 24.891 9.75 2.549 1 46.59 14 PRO B CA 1
ATOM 2372 C C . PRO B 1 14 ? 25.641 10.578 3.596 1 46.59 14 PRO B C 1
ATOM 2374 O O . PRO B 1 14 ? 25.156 11.625 4.023 1 46.59 14 PRO B O 1
ATOM 2377 N N . ASP B 1 15 ? 26.766 10.094 4.047 1 45.25 15 ASP B N 1
ATOM 2378 C CA . ASP B 1 15 ? 27.562 10.875 4.98 1 45.25 15 ASP B CA 1
ATOM 2379 C C . ASP B 1 15 ? 28.016 12.188 4.344 1 45.25 15 ASP B C 1
ATOM 2381 O O . ASP B 1 15 ? 28.188 13.195 5.035 1 45.25 15 ASP B O 1
ATOM 2385 N N . ARG B 1 16 ? 28.203 12.188 3.078 1 45.34 16 ARG B N 1
ATOM 2386 C CA . ARG B 1 16 ? 28.625 13.43 2.426 1 45.34 16 ARG B CA 1
ATOM 2387 C C . ARG B 1 16 ? 27.453 14.406 2.318 1 45.34 16 ARG B C 1
ATOM 2389 O O . ARG B 1 16 ? 27.641 15.617 2.496 1 45.34 16 ARG B O 1
ATOM 2396 N N . VAL B 1 17 ? 26.312 13.797 1.974 1 46.38 17 VAL B N 1
ATOM 2397 C CA . VAL B 1 17 ? 25.156 14.672 1.96 1 46.38 17 VAL B CA 1
ATOM 2398 C C . VAL B 1 17 ? 24.906 15.219 3.363 1 46.38 17 VAL B C 1
ATOM 2400 O O . VAL B 1 17 ? 24.656 16.422 3.535 1 46.38 17 VAL B O 1
ATOM 2403 N N . HIS B 1 18 ? 24.969 14.359 4.34 1 48.16 18 HIS B N 1
ATOM 2404 C CA . HIS B 1 18 ? 24.938 14.836 5.719 1 48.16 18 HIS B CA 1
ATOM 2405 C C . HIS B 1 18 ? 26.062 15.828 5.988 1 48.16 18 HIS B C 1
ATOM 2407 O O . HIS B 1 18 ? 25.828 16.875 6.594 1 48.16 18 HIS B O 1
ATOM 2413 N N . TRP B 1 19 ? 27.297 15.477 5.648 1 45.94 19 TRP B N 1
ATOM 2414 C CA . TRP B 1 19 ? 28.422 16.375 5.836 1 45.94 19 TRP B CA 1
ATOM 2415 C C . TRP B 1 19 ? 28.203 17.688 5.082 1 45.94 19 TRP B C 1
ATOM 2417 O O . TRP B 1 19 ? 28.484 18.766 5.609 1 45.94 19 TRP B O 1
ATOM 2427 N N . LEU B 1 20 ? 27.672 17.594 3.924 1 44.16 20 LEU B N 1
ATOM 2428 C CA . LEU B 1 20 ? 27.422 18.828 3.188 1 44.16 20 LEU B CA 1
ATOM 2429 C C . LEU B 1 20 ? 26.328 19.656 3.861 1 44.16 20 LEU B C 1
ATOM 2431 O O . LEU B 1 20 ? 26.438 20.891 3.953 1 44.16 20 LEU B O 1
ATOM 2435 N N . MET B 1 21 ? 25.406 19 4.41 1 47.94 21 MET B N 1
ATOM 2436 C CA . MET B 1 21 ? 24.328 19.688 5.129 1 47.94 21 MET B CA 1
ATOM 2437 C C . MET B 1 21 ? 24.844 20.266 6.445 1 47.94 21 MET B C 1
ATOM 2439 O O . MET B 1 21 ? 24.5 21.391 6.812 1 47.94 21 MET B O 1
ATOM 2443 N N . GLU B 1 22 ? 25.547 19.594 7.246 1 48.34 22 GLU B N 1
ATOM 2444 C CA . GLU B 1 22 ? 26.188 20.141 8.43 1 48.34 22 GLU B CA 1
ATOM 2445 C C . GLU B 1 22 ? 27.188 21.234 8.062 1 48.34 22 GLU B C 1
ATOM 2447 O O . GLU B 1 22 ? 27.297 22.25 8.766 1 48.34 22 GLU B O 1
ATOM 2452 N N . ALA B 1 23 ? 27.953 21.062 7.109 1 45.94 23 ALA B N 1
ATOM 2453 C CA . ALA B 1 23 ? 28.938 22.062 6.703 1 45.94 23 ALA B CA 1
ATOM 2454 C C . ALA B 1 23 ? 28.25 23.344 6.223 1 45.94 23 ALA B C 1
ATOM 2456 O O . ALA B 1 23 ? 28.734 24.438 6.473 1 45.94 23 ALA B O 1
ATOM 2457 N N . THR B 1 24 ? 27.125 23.281 5.59 1 46.19 24 THR B N 1
ATOM 2458 C CA . THR B 1 24 ? 26.406 24.453 5.113 1 46.19 24 THR B CA 1
ATOM 2459 C C . THR B 1 24 ? 25.75 25.203 6.277 1 46.19 24 THR B C 1
ATOM 2461 O O . THR B 1 24 ? 25.5 26.406 6.188 1 46.19 24 THR B O 1
ATOM 2464 N N . ASN B 1 25 ? 25.281 24.594 7.422 1 45.47 25 ASN B N 1
ATOM 2465 C CA . ASN B 1 25 ? 24.734 25.297 8.578 1 45.47 25 ASN B CA 1
ATOM 2466 C C . ASN B 1 25 ? 25.641 26.453 9.008 1 45.47 25 ASN B C 1
ATOM 2468 O O . ASN B 1 25 ? 25.172 27.469 9.523 1 45.47 25 ASN B O 1
ATOM 2472 N N . ARG B 1 26 ? 26.938 26.219 9.164 1 44.47 26 ARG B N 1
ATOM 2473 C CA . ARG B 1 26 ? 27.766 27.266 9.75 1 44.47 26 ARG B CA 1
ATOM 2474 C C . ARG B 1 26 ? 27.953 28.438 8.781 1 44.47 26 ARG B C 1
ATOM 2476 O O . ARG B 1 26 ? 28.094 29.578 9.211 1 44.47 26 ARG B O 1
ATOM 2483 N N . LEU B 1 27 ? 28.328 28.25 7.488 1 45.47 27 LEU B N 1
ATOM 2484 C CA . LEU B 1 27 ? 28.578 29.422 6.656 1 45.47 27 LEU B CA 1
ATOM 2485 C C . LEU B 1 27 ? 27.281 30.031 6.141 1 45.47 27 LEU B C 1
ATOM 2487 O O . LEU B 1 27 ? 26.25 29.344 6.074 1 45.47 27 LEU B O 1
ATOM 2491 N N . LEU B 1 28 ? 27.188 31.328 5.863 1 52.44 28 LEU B N 1
ATOM 2492 C CA . LEU B 1 28 ? 26.156 32.188 5.301 1 52.44 28 LEU B CA 1
ATOM 2493 C C . LEU B 1 28 ? 25.406 31.5 4.168 1 52.44 28 LEU B C 1
ATOM 2495 O O . LEU B 1 28 ? 25.797 31.625 3.002 1 52.44 28 LEU B O 1
ATOM 2499 N N . VAL B 1 29 ? 24.969 30.203 4.398 1 61.34 29 VAL B N 1
ATOM 2500 C CA . VAL B 1 29 ? 24.375 29.422 3.316 1 61.34 29 VAL B CA 1
ATOM 2501 C C . VAL B 1 29 ? 23.141 30.125 2.785 1 61.34 29 VAL B C 1
ATOM 2503 O O . VAL B 1 29 ? 22.281 30.578 3.561 1 61.34 29 VAL B O 1
ATOM 2506 N N . ASN B 1 30 ? 23.266 30.672 1.647 1 77.88 30 ASN B N 1
ATOM 2507 C CA . ASN B 1 30 ? 22.141 31.219 0.88 1 77.88 30 ASN B CA 1
ATOM 2508 C C . ASN B 1 30 ? 21.031 30.188 0.716 1 77.88 30 ASN B C 1
ATOM 2510 O O . ASN B 1 30 ? 21.219 29.141 0.11 1 77.88 30 ASN B O 1
ATOM 2514 N N . PRO B 1 31 ? 19.984 30.453 1.549 1 80.56 31 PRO B N 1
ATOM 2515 C CA . PRO B 1 31 ? 18.844 29.531 1.502 1 80.56 31 PRO B CA 1
ATOM 2516 C C . PRO B 1 31 ? 18.469 29.125 0.078 1 80.56 31 PRO B C 1
ATOM 2518 O O . PRO B 1 31 ? 18.094 27.969 -0.166 1 80.56 31 PRO B O 1
ATOM 2521 N N . TYR B 1 32 ? 18.578 29.969 -0.822 1 84.31 32 TYR B N 1
ATOM 2522 C CA . TYR B 1 32 ? 18.25 29.688 -2.213 1 84.31 32 TYR B CA 1
ATOM 2523 C C . TYR B 1 32 ? 19.172 28.594 -2.773 1 84.31 32 TYR B C 1
ATOM 2525 O O . TYR B 1 32 ? 18.703 27.641 -3.398 1 84.31 32 TYR B O 1
ATOM 2533 N N . ASP B 1 33 ? 20.406 28.75 -2.541 1 84.31 33 ASP B N 1
ATOM 2534 C CA . ASP B 1 33 ? 21.391 27.797 -3.051 1 84.31 33 ASP B CA 1
ATOM 2535 C C . ASP B 1 33 ? 21.203 26.422 -2.4 1 84.31 33 ASP B C 1
ATOM 2537 O O . ASP B 1 33 ? 21.344 25.391 -3.061 1 84.31 33 ASP B O 1
ATOM 2541 N N . GLU B 1 34 ? 20.953 26.438 -1.157 1 82.06 34 GLU B N 1
ATOM 2542 C CA . GLU B 1 34 ? 20.734 25.188 -0.442 1 82.06 34 GLU B CA 1
ATOM 2543 C C . GLU B 1 34 ? 19.5 24.453 -0.977 1 82.06 34 GLU B C 1
ATOM 2545 O O . GLU B 1 34 ? 19.531 23.234 -1.145 1 82.06 34 GLU B O 1
ATOM 2550 N N . MET B 1 35 ? 18.469 25.141 -1.177 1 87.81 35 MET B N 1
ATOM 2551 C CA . MET B 1 35 ? 17.25 24.562 -1.726 1 87.81 35 MET B CA 1
ATOM 2552 C C . MET B 1 35 ? 17.5 23.984 -3.115 1 87.81 35 MET B C 1
ATOM 2554 O O . MET B 1 35 ? 17.062 22.875 -3.422 1 87.81 35 MET B O 1
ATOM 2558 N N . ARG B 1 36 ? 18.219 24.734 -3.9 1 87.94 36 ARG B N 1
ATOM 2559 C CA . ARG B 1 36 ? 18.562 24.281 -5.246 1 87.94 36 ARG B CA 1
ATOM 2560 C C . ARG B 1 36 ? 19.359 22.984 -5.203 1 87.94 36 ARG B C 1
ATOM 2562 O O . ARG B 1 36 ? 19.094 22.047 -5.969 1 87.94 36 ARG B O 1
ATOM 2569 N N . ARG B 1 37 ? 20.297 22.938 -4.359 1 87.56 37 ARG B N 1
ATOM 2570 C CA . ARG B 1 37 ? 21.109 21.75 -4.203 1 87.56 37 ARG B CA 1
ATOM 2571 C C . ARG B 1 37 ? 20.281 20.562 -3.73 1 87.56 37 ARG B C 1
ATOM 2573 O O . ARG B 1 37 ? 20.453 19.438 -4.211 1 87.56 37 ARG B O 1
ATOM 2580 N N . SER B 1 38 ? 19.422 20.828 -2.723 1 89.69 38 SER B N 1
ATOM 2581 C CA . SER B 1 38 ? 18.547 19.781 -2.215 1 89.69 38 SER B CA 1
ATOM 2582 C C . SER B 1 38 ? 17.641 19.25 -3.312 1 89.69 38 SER B C 1
ATOM 2584 O O . SER B 1 38 ? 17.484 18.031 -3.455 1 89.69 38 SER B O 1
ATOM 2586 N N . LEU B 1 39 ? 17.109 20.109 -4.086 1 91.81 39 LEU B N 1
ATOM 2587 C CA . LEU B 1 39 ? 16.219 19.719 -5.168 1 91.81 39 LEU B CA 1
ATOM 2588 C C . LEU B 1 39 ? 16.969 18.891 -6.219 1 91.81 39 LEU B C 1
ATOM 2590 O O . LEU B 1 39 ? 16.438 17.906 -6.738 1 91.81 39 LEU B O 1
ATOM 2594 N N . GLN B 1 40 ? 18.125 19.344 -6.508 1 89.75 40 GLN B N 1
ATOM 2595 C CA . GLN B 1 40 ? 18.953 18.578 -7.449 1 89.75 40 GLN B CA 1
ATOM 2596 C C . GLN B 1 40 ? 19.234 17.172 -6.926 1 89.75 40 GLN B C 1
ATOM 2598 O O . GLN B 1 40 ? 19.125 16.203 -7.672 1 89.75 40 GLN B O 1
ATOM 2603 N N . SER B 1 41 ? 19.578 17.125 -5.695 1 89.56 41 SER B N 1
ATOM 2604 C CA . SER B 1 41 ? 19.844 15.836 -5.07 1 89.56 41 SER B CA 1
ATOM 2605 C C . SER B 1 41 ? 18.594 14.953 -5.102 1 89.56 41 SER B C 1
ATOM 2607 O O . SER B 1 41 ? 18.688 13.742 -5.316 1 89.56 41 SER B O 1
ATOM 2609 N N . ILE B 1 42 ? 17.453 15.492 -4.855 1 92.31 42 ILE B N 1
ATOM 2610 C CA . ILE B 1 42 ? 16.188 14.766 -4.895 1 92.31 42 ILE B CA 1
ATOM 2611 C C . ILE B 1 42 ? 15.984 14.172 -6.285 1 92.31 42 ILE B C 1
ATOM 2613 O O . ILE B 1 42 ? 15.688 12.984 -6.418 1 92.31 42 ILE B O 1
ATOM 2617 N N . ARG B 1 43 ? 16.156 15 -7.273 1 92.19 43 ARG B N 1
ATOM 2618 C CA . ARG B 1 43 ? 15.984 14.531 -8.641 1 92.19 43 ARG B CA 1
ATOM 2619 C C . ARG B 1 43 ? 16.938 13.375 -8.945 1 92.19 43 ARG B C 1
ATOM 2621 O O . ARG B 1 43 ? 16.531 12.375 -9.547 1 92.19 43 ARG B O 1
ATOM 2628 N N . GLU B 1 44 ? 18.125 13.531 -8.539 1 89 44 GLU B N 1
ATOM 2629 C CA . GLU B 1 44 ? 19.125 12.484 -8.758 1 89 44 GLU B CA 1
ATOM 2630 C C . GLU B 1 44 ? 18.75 11.203 -8.016 1 89 44 GLU B C 1
ATOM 2632 O O . GLU B 1 44 ? 18.906 10.102 -8.555 1 89 44 GLU B O 1
ATOM 2637 N N . CYS B 1 45 ? 18.328 11.359 -6.793 1 87.5 45 CYS B N 1
ATOM 2638 C CA . CYS B 1 45 ? 17.938 10.211 -5.992 1 87.5 45 CYS B CA 1
ATOM 2639 C C . CYS B 1 45 ? 16.75 9.5 -6.613 1 87.5 45 CYS B C 1
ATOM 2641 O O . CYS B 1 45 ? 16.703 8.266 -6.641 1 87.5 45 CYS B O 1
ATOM 2643 N N . LEU B 1 46 ? 15.797 10.266 -7.035 1 90.56 46 LEU B N 1
ATOM 2644 C CA . LEU B 1 46 ? 14.633 9.672 -7.672 1 90.56 46 LEU B CA 1
ATOM 2645 C C . LEU B 1 46 ? 15.031 8.875 -8.914 1 90.56 46 LEU B C 1
ATOM 2647 O O . LEU B 1 46 ? 14.547 7.762 -9.125 1 90.56 46 LEU B O 1
ATOM 2651 N N . GLN B 1 47 ? 15.891 9.414 -9.68 1 89.31 47 GLN B N 1
ATOM 2652 C CA . GLN B 1 47 ? 16.391 8.719 -10.867 1 89.31 47 GLN B CA 1
ATOM 2653 C C . GLN B 1 47 ? 17.156 7.461 -10.477 1 89.31 47 GLN B C 1
ATOM 2655 O O . GLN B 1 47 ? 17 6.41 -11.102 1 89.31 47 GLN B O 1
ATOM 2660 N N . GLU B 1 48 ? 17.969 7.652 -9.477 1 86.88 48 GLU B N 1
ATOM 2661 C CA . GLU B 1 48 ? 18.75 6.516 -9.008 1 86.88 48 GLU B CA 1
ATOM 2662 C C . GLU B 1 48 ? 17.859 5.398 -8.484 1 86.88 48 GLU B C 1
ATOM 2664 O O . GLU B 1 48 ? 18.141 4.219 -8.68 1 86.88 48 GLU B O 1
ATOM 2669 N N . SER B 1 49 ? 16.922 5.766 -7.723 1 88.94 49 SER B N 1
ATOM 2670 C CA . SER B 1 49 ? 15.984 4.781 -7.199 1 88.94 49 SER B CA 1
ATOM 2671 C C . SER B 1 49 ? 15.344 3.973 -8.328 1 88.94 49 SER B C 1
ATOM 2673 O O . SER B 1 49 ? 15.195 2.754 -8.211 1 88.94 49 SER B O 1
ATOM 2675 N N . GLU B 1 50 ? 14.938 4.609 -9.367 1 87.69 50 GLU B N 1
ATOM 2676 C CA . GLU B 1 50 ? 14.367 3.922 -10.523 1 87.69 50 GLU B CA 1
ATOM 2677 C C . GLU B 1 50 ? 15.383 2.973 -11.156 1 87.69 50 GLU B C 1
ATOM 2679 O O . GLU B 1 50 ? 15.039 1.868 -11.57 1 87.69 50 GLU B O 1
ATOM 2684 N N . ASN B 1 51 ? 16.562 3.455 -11.203 1 89.19 51 ASN B N 1
ATOM 2685 C CA . ASN B 1 51 ? 17.625 2.623 -11.75 1 89.19 51 ASN B CA 1
ATOM 2686 C C . ASN B 1 51 ? 17.875 1.388 -10.891 1 89.19 51 ASN B C 1
ATOM 2688 O O . ASN B 1 51 ? 18.125 0.299 -11.414 1 89.19 51 ASN B O 1
ATOM 2692 N N . ILE B 1 52 ? 17.859 1.606 -9.625 1 89.81 52 ILE B N 1
ATOM 2693 C CA . ILE B 1 52 ? 18.062 0.503 -8.695 1 89.81 52 ILE B CA 1
ATOM 2694 C C . ILE B 1 52 ? 17 -0.572 -8.922 1 89.81 52 ILE B C 1
ATOM 2696 O O . ILE B 1 52 ? 17.328 -1.764 -8.969 1 89.81 52 ILE B O 1
ATOM 2700 N N . ALA B 1 53 ? 15.797 -0.178 -9.031 1 91 53 ALA B N 1
ATOM 2701 C CA . ALA B 1 53 ? 14.719 -1.133 -9.273 1 91 53 ALA B CA 1
ATOM 2702 C C . ALA B 1 53 ? 14.977 -1.936 -10.547 1 91 53 ALA B C 1
ATOM 2704 O O . ALA B 1 53 ? 14.789 -3.154 -10.57 1 91 53 ALA B O 1
ATOM 2705 N N . ARG B 1 54 ? 15.398 -1.27 -11.586 1 91.06 54 ARG B N 1
ATOM 2706 C CA . ARG B 1 54 ? 15.688 -1.935 -12.852 1 91.06 54 ARG B CA 1
ATOM 2707 C C . ARG B 1 54 ? 16.812 -2.947 -12.688 1 91.06 54 ARG B C 1
ATOM 2709 O O . ARG B 1 54 ? 16.75 -4.059 -13.219 1 91.06 54 ARG B O 1
ATOM 2716 N N . VAL B 1 55 ? 17.812 -2.578 -11.984 1 88.88 55 VAL B N 1
ATOM 2717 C CA . VAL B 1 55 ? 18.938 -3.467 -11.742 1 88.88 55 VAL B CA 1
ATOM 2718 C C . VAL B 1 55 ? 18.484 -4.676 -10.93 1 88.88 55 VAL B C 1
ATOM 2720 O O . VAL B 1 55 ? 18.859 -5.812 -11.227 1 88.88 55 VAL B O 1
ATOM 2723 N N . LEU B 1 56 ? 17.75 -4.441 -9.898 1 92.56 56 LEU B N 1
ATOM 2724 C CA . LEU B 1 56 ? 17.234 -5.531 -9.078 1 92.56 56 LEU B CA 1
ATOM 2725 C C . LEU B 1 56 ? 16.469 -6.531 -9.93 1 92.56 56 LEU B C 1
ATOM 2727 O O . LEU B 1 56 ? 16.688 -7.738 -9.836 1 92.56 56 LEU B O 1
ATOM 2731 N N . VAL B 1 57 ? 15.586 -5.984 -10.797 1 93.69 57 VAL B N 1
ATOM 2732 C CA . VAL B 1 57 ? 14.797 -6.848 -11.664 1 93.69 57 VAL B CA 1
ATOM 2733 C C . VAL B 1 57 ? 15.711 -7.672 -12.562 1 93.69 57 VAL B C 1
ATOM 2735 O O . VAL B 1 57 ? 15.523 -8.875 -12.719 1 93.69 57 VAL B O 1
ATOM 2738 N N . SER B 1 58 ? 16.672 -7.059 -13.102 1 90.62 58 SER B N 1
ATOM 2739 C CA . SER B 1 58 ? 17.625 -7.742 -13.977 1 90.62 58 SER B CA 1
ATOM 2740 C C . SER B 1 58 ? 18.375 -8.836 -13.227 1 90.62 58 SER B C 1
ATOM 2742 O O . SER B 1 58 ? 18.531 -9.945 -13.727 1 90.62 58 SER B O 1
ATOM 2744 N N . CYS B 1 59 ? 18.891 -8.562 -12.023 1 90.62 59 CYS B N 1
ATOM 2745 C CA . CYS B 1 59 ? 19.609 -9.531 -11.211 1 90.62 59 CYS B CA 1
ATOM 2746 C C . CYS B 1 59 ? 18.719 -10.711 -10.852 1 90.62 59 CYS B C 1
ATOM 2748 O O . CYS B 1 59 ? 19.141 -11.867 -10.961 1 90.62 59 CYS B O 1
ATOM 2750 N N . LEU B 1 60 ? 17.5 -10.438 -10.477 1 94.44 60 LEU B N 1
ATOM 2751 C CA . LEU B 1 60 ? 16.562 -11.484 -10.117 1 94.44 60 LEU B CA 1
ATOM 2752 C C . LEU B 1 60 ? 16.25 -12.375 -11.32 1 94.44 60 LEU B C 1
ATOM 2754 O O . LEU B 1 60 ? 16.234 -13.602 -11.195 1 94.44 60 LEU B O 1
ATOM 2758 N N . SER B 1 61 ? 16.016 -11.711 -12.438 1 90.88 61 SER B N 1
ATOM 2759 C CA . SER B 1 61 ? 15.766 -12.461 -13.664 1 90.88 61 SER B CA 1
ATOM 2760 C C . SER B 1 61 ? 16.953 -13.328 -14.039 1 90.88 61 SER B C 1
ATOM 2762 O O . SER B 1 61 ? 16.797 -14.461 -14.492 1 90.88 61 SER B O 1
ATOM 2764 N N . ASN B 1 62 ? 18.094 -12.812 -13.859 1 86.12 62 ASN B N 1
ATOM 2765 C CA . ASN B 1 62 ? 19.297 -13.578 -14.148 1 86.12 62 ASN B CA 1
ATOM 2766 C C . ASN B 1 62 ? 19.406 -14.812 -13.266 1 86.12 62 ASN B C 1
ATOM 2768 O O . ASN B 1 62 ? 19.703 -15.906 -13.758 1 86.12 62 ASN B O 1
ATOM 2772 N N . VAL B 1 63 ? 19.219 -14.672 -11.977 1 90.56 63 VAL B N 1
ATOM 2773 C CA . VAL B 1 63 ? 19.266 -15.805 -11.055 1 90.56 63 VAL B CA 1
ATOM 2774 C C . VAL B 1 63 ? 18.203 -16.828 -11.438 1 90.56 63 VAL B C 1
ATOM 2776 O O . VAL B 1 63 ? 18.469 -18.031 -11.453 1 90.56 63 VAL B O 1
ATOM 2779 N N . ALA B 1 64 ? 16.984 -16.344 -11.781 1 91 64 ALA B N 1
ATOM 2780 C CA . ALA B 1 64 ? 15.859 -17.219 -12.102 1 91 64 ALA B CA 1
ATOM 2781 C C . ALA B 1 64 ? 16.172 -18.109 -13.297 1 91 64 ALA B C 1
ATOM 2783 O O . ALA B 1 64 ? 15.672 -19.219 -13.398 1 91 64 ALA B O 1
ATOM 2784 N N . ARG B 1 65 ? 17.031 -17.703 -14.141 1 85.06 65 ARG B N 1
ATOM 2785 C CA . ARG B 1 65 ? 17.391 -18.453 -15.336 1 85.06 65 ARG B CA 1
ATOM 2786 C C . ARG B 1 65 ? 18.172 -19.719 -14.977 1 85.06 65 ARG B C 1
ATOM 2788 O O . ARG B 1 65 ? 18.188 -20.672 -15.75 1 85.06 65 ARG B O 1
ATOM 2795 N N . PHE B 1 66 ? 18.75 -19.766 -13.875 1 82 66 PHE B N 1
ATOM 2796 C CA . PHE B 1 66 ? 19.656 -20.859 -13.523 1 82 66 PHE B CA 1
ATOM 2797 C C . PHE B 1 66 ? 18.984 -21.812 -12.547 1 82 66 PHE B C 1
ATOM 2799 O O . PHE B 1 66 ? 19.297 -23.016 -12.523 1 82 66 PHE B O 1
ATOM 2806 N N . VAL B 1 67 ? 18.141 -21.375 -11.766 1 83.81 67 VAL B N 1
ATOM 2807 C CA . VAL B 1 67 ? 17.719 -22.109 -10.586 1 83.81 67 VAL B CA 1
ATOM 2808 C C . VAL B 1 67 ? 16.688 -23.172 -10.977 1 83.81 67 VAL B C 1
ATOM 2810 O O . VAL B 1 67 ? 16.203 -23.922 -10.125 1 83.81 67 VAL B O 1
ATOM 2813 N N . ASP B 1 68 ? 16.312 -23.188 -12.305 1 78.56 68 ASP B N 1
ATOM 2814 C CA . ASP B 1 68 ? 15.484 -24.297 -12.758 1 78.56 68 ASP B CA 1
ATOM 2815 C C . ASP B 1 68 ? 16.188 -25.641 -12.539 1 78.56 68 ASP B C 1
ATOM 2817 O O . ASP B 1 68 ? 15.539 -26.688 -12.461 1 78.56 68 ASP B O 1
ATOM 2821 N N . PHE B 1 69 ? 17.469 -25.547 -12.5 1 74.69 69 PHE B N 1
ATOM 2822 C CA . PHE B 1 69 ? 18.25 -26.734 -12.164 1 74.69 69 PHE B CA 1
ATOM 2823 C C . PHE B 1 69 ? 18.375 -26.875 -10.648 1 74.69 69 PHE B C 1
ATOM 2825 O O . PHE B 1 69 ? 18.812 -25.938 -9.969 1 74.69 69 PHE B O 1
ATOM 2832 N N . VAL B 1 70 ? 18.031 -28.031 -10.172 1 77.12 70 VAL B N 1
ATOM 2833 C CA . VAL B 1 70 ? 17.906 -28.312 -8.75 1 77.12 70 VAL B CA 1
ATOM 2834 C C . VAL B 1 70 ? 19.234 -28 -8.047 1 77.12 70 VAL B C 1
ATOM 2836 O O . VAL B 1 70 ? 19.25 -27.422 -6.965 1 77.12 70 VAL B O 1
ATOM 2839 N N . ASP B 1 71 ? 20.328 -28.344 -8.602 1 77.56 71 ASP B N 1
ATOM 2840 C CA . ASP B 1 71 ? 21.641 -2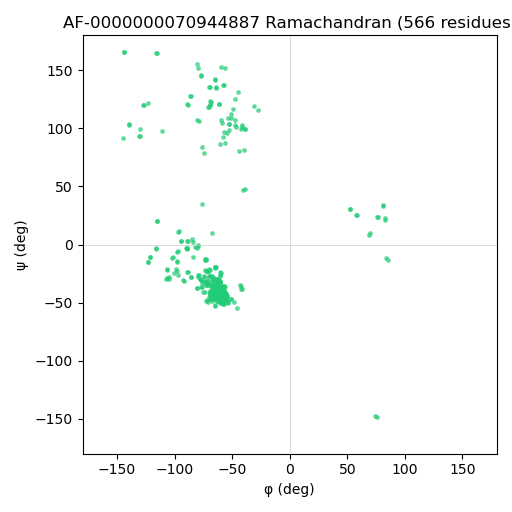8.141 -7.977 1 77.56 71 ASP B CA 1
ATOM 2841 C C . ASP B 1 71 ? 21.922 -26.656 -7.781 1 77.56 71 ASP B C 1
ATOM 2843 O O . ASP B 1 71 ? 22.469 -26.25 -6.754 1 77.56 71 ASP B O 1
ATOM 2847 N N . TYR B 1 72 ? 21.484 -25.875 -8.727 1 82.12 72 TYR B N 1
ATOM 2848 C CA . TYR B 1 72 ? 21.75 -24.453 -8.617 1 82.12 72 TYR B CA 1
ATOM 2849 C C . TYR B 1 72 ? 20.797 -23.797 -7.617 1 82.12 72 TYR B C 1
ATOM 2851 O O . TYR B 1 72 ? 21.156 -22.828 -6.949 1 82.12 72 TYR B O 1
ATOM 2859 N N . ALA B 1 73 ? 19.625 -24.312 -7.48 1 87.62 73 ALA B N 1
ATOM 2860 C CA . ALA B 1 73 ? 18.703 -23.844 -6.461 1 87.62 73 ALA B CA 1
ATOM 2861 C C . ALA B 1 73 ? 19.266 -24.047 -5.059 1 87.62 73 ALA B C 1
ATOM 2863 O O . ALA B 1 73 ? 19.172 -23.172 -4.207 1 87.62 73 ALA B O 1
ATOM 2864 N N . LYS B 1 74 ? 19.875 -25.188 -4.91 1 87.81 74 LYS B N 1
ATOM 2865 C CA . LYS B 1 74 ? 20.516 -25.484 -3.633 1 87.81 74 LYS B CA 1
ATOM 2866 C C . LYS B 1 74 ? 21.672 -24.516 -3.379 1 87.81 74 LYS B C 1
ATOM 2868 O O . LYS B 1 74 ? 21.891 -24.078 -2.25 1 87.81 74 LYS B O 1
ATOM 2873 N N . ASP B 1 75 ? 22.438 -24.312 -4.391 1 87.88 75 ASP B N 1
ATOM 2874 C CA . ASP B 1 75 ? 23.547 -23.375 -4.281 1 87.88 75 ASP B CA 1
ATOM 2875 C C . ASP B 1 75 ? 23.047 -21.984 -3.873 1 87.88 75 ASP B C 1
ATOM 2877 O O . ASP B 1 75 ? 23.672 -21.312 -3.061 1 87.88 75 ASP B O 1
ATOM 2881 N N . PHE B 1 76 ? 21.922 -21.484 -4.48 1 91.69 76 PHE B N 1
ATOM 2882 C CA . PHE B 1 76 ? 21.312 -20.219 -4.121 1 91.69 76 PHE B CA 1
ATOM 2883 C C . PHE B 1 76 ? 21.078 -20.141 -2.617 1 91.69 76 PHE B C 1
ATOM 2885 O O . PHE B 1 76 ? 21.406 -19.125 -1.988 1 91.69 76 PHE B O 1
ATOM 2892 N N . GLU B 1 77 ? 20.547 -21.141 -2.02 1 90.06 77 GLU B N 1
ATOM 2893 C CA . GLU B 1 77 ? 20.281 -21.203 -0.586 1 90.06 77 GLU B CA 1
ATOM 2894 C C . GLU B 1 77 ? 21.562 -21.141 0.221 1 90.06 77 GLU B C 1
ATOM 2896 O O . GLU B 1 77 ? 21.656 -20.391 1.198 1 90.06 77 GLU B O 1
ATOM 2901 N N . LYS B 1 78 ? 22.547 -21.906 -0.182 1 89.12 78 LYS B N 1
ATOM 2902 C CA . LYS B 1 78 ? 23.828 -21.953 0.511 1 89.12 78 LYS B CA 1
ATOM 2903 C C . LYS B 1 78 ? 24.5 -20.578 0.516 1 89.12 78 LYS B C 1
ATOM 2905 O O . LYS B 1 78 ? 25.203 -20.234 1.473 1 89.12 78 LYS B O 1
ATOM 2910 N N . MET B 1 79 ? 24.281 -19.844 -0.505 1 90.94 79 MET B N 1
ATOM 2911 C CA . MET B 1 79 ? 24.891 -18.531 -0.643 1 90.94 79 MET B CA 1
ATOM 2912 C C . MET B 1 79 ? 24.125 -17.5 0.194 1 90.94 79 MET B C 1
ATOM 2914 O O . MET B 1 79 ? 24.516 -16.328 0.235 1 90.94 79 MET B O 1
ATOM 2918 N N . GLY B 1 80 ? 23.078 -17.906 0.874 1 90.5 80 GLY B N 1
ATOM 2919 C CA . GLY B 1 80 ? 22.281 -17 1.679 1 90.5 80 GLY B CA 1
ATOM 2920 C C . GLY B 1 80 ? 21.25 -16.234 0.872 1 90.5 80 GLY B C 1
ATOM 2921 O O . GLY B 1 80 ? 20.844 -15.133 1.246 1 90.5 80 GLY B O 1
ATOM 2922 N N . GLY B 1 81 ? 20.922 -16.812 -0.256 1 92.5 81 GLY B N 1
ATOM 2923 C CA . GLY B 1 81 ? 19.984 -16.141 -1.152 1 92.5 81 GLY B CA 1
ATOM 2924 C C . GLY B 1 81 ? 18.656 -15.844 -0.501 1 92.5 81 GLY B C 1
ATOM 2925 O O . GLY B 1 81 ? 18.062 -14.789 -0.744 1 92.5 81 GLY B O 1
ATOM 2926 N N . PHE B 1 82 ? 18.141 -16.688 0.368 1 93.69 82 PHE B N 1
ATOM 2927 C CA . PHE B 1 82 ? 16.828 -16.516 0.978 1 93.69 82 PHE B CA 1
ATOM 2928 C C . PHE B 1 82 ? 16.844 -15.398 2.01 1 93.69 82 PHE B C 1
ATOM 2930 O O . PHE B 1 82 ? 15.781 -14.914 2.42 1 93.69 82 PHE B O 1
ATOM 2937 N N . GLN B 1 83 ? 18.016 -14.922 2.402 1 92.69 83 GLN B N 1
ATOM 2938 C CA . GLN B 1 83 ? 18.109 -13.852 3.393 1 92.69 83 GLN B CA 1
ATOM 2939 C C . GLN B 1 83 ? 17.656 -12.516 2.809 1 92.69 83 GLN B C 1
ATOM 2941 O O . GLN B 1 83 ? 17.234 -11.625 3.545 1 92.69 83 GLN B O 1
ATOM 2946 N N . VAL B 1 84 ? 17.703 -12.383 1.515 1 93.69 84 VAL B N 1
ATOM 2947 C CA . VAL B 1 84 ? 17.359 -11.102 0.9 1 93.69 84 VAL B CA 1
ATOM 2948 C C . VAL B 1 84 ? 15.914 -11.117 0.426 1 93.69 84 VAL B C 1
ATOM 2950 O O . VAL B 1 84 ? 15.359 -10.078 0.07 1 93.69 84 VAL B O 1
ATOM 2953 N N . VAL B 1 85 ? 15.234 -12.242 0.515 1 95.31 85 VAL B N 1
ATOM 2954 C CA . VAL B 1 85 ? 13.922 -12.445 -0.087 1 95.3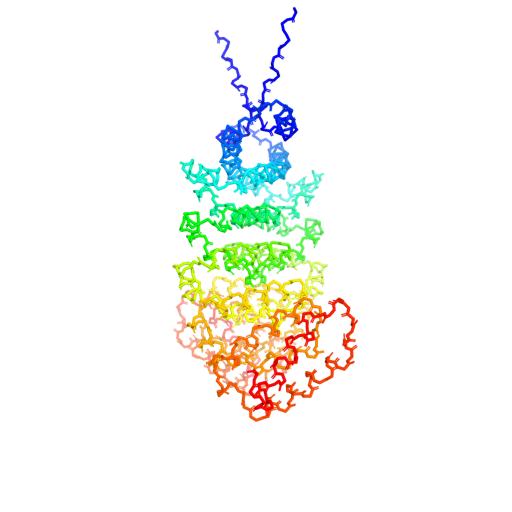1 85 VAL B CA 1
ATOM 2955 C C . VAL B 1 85 ? 12.883 -11.594 0.639 1 95.31 85 VAL B C 1
ATOM 2957 O O . VAL B 1 85 ? 12.094 -10.891 0.003 1 95.31 85 VAL B O 1
ATOM 2960 N N . PRO B 1 86 ? 12.969 -11.539 1.973 1 94.62 86 PRO B N 1
ATOM 2961 C CA . PRO B 1 86 ? 11.953 -10.742 2.664 1 94.62 86 PRO B CA 1
ATOM 2962 C C . PRO B 1 86 ? 11.992 -9.266 2.266 1 94.62 86 PRO B C 1
ATOM 2964 O O . PRO B 1 86 ? 10.945 -8.664 2.018 1 94.62 86 PRO B O 1
ATOM 2967 N N . ALA B 1 87 ? 13.156 -8.727 2.164 1 92.88 87 ALA B N 1
ATOM 2968 C CA . ALA B 1 87 ? 13.297 -7.328 1.773 1 92.88 87 ALA B CA 1
ATOM 2969 C C . ALA B 1 87 ? 12.828 -7.109 0.338 1 92.88 87 ALA B C 1
ATOM 2971 O O . ALA B 1 87 ? 12.234 -6.074 0.024 1 92.88 87 ALA B O 1
ATOM 2972 N N . LEU B 1 88 ? 13.047 -8.039 -0.503 1 95.75 88 LEU B N 1
ATOM 2973 C CA . LEU B 1 88 ? 12.68 -7.941 -1.911 1 95.75 88 LEU B CA 1
ATOM 2974 C C . LEU B 1 88 ? 11.164 -8.055 -2.086 1 95.75 88 LEU B C 1
ATOM 2976 O O . LEU B 1 88 ? 10.586 -7.375 -2.934 1 95.75 88 LEU B O 1
ATOM 2980 N N . LEU B 1 89 ? 10.516 -8.891 -1.236 1 96.44 89 LEU B N 1
ATOM 2981 C CA . LEU B 1 89 ? 9.062 -9.039 -1.285 1 96.44 89 LEU B CA 1
ATOM 2982 C C . LEU B 1 89 ? 8.367 -7.77 -0.794 1 96.44 89 LEU B C 1
ATOM 2984 O O . LEU B 1 89 ? 7.23 -7.492 -1.174 1 96.44 89 LEU B O 1
ATOM 2988 N N . ASP B 1 90 ? 9.062 -7.07 0.04 1 93.12 90 ASP B N 1
ATOM 2989 C CA . ASP B 1 90 ? 8.523 -5.832 0.583 1 93.12 90 ASP B CA 1
ATOM 2990 C C . ASP B 1 90 ? 8.984 -4.625 -0.229 1 93.12 90 ASP B C 1
ATOM 2992 O O . ASP B 1 90 ? 8.727 -3.48 0.148 1 93.12 90 ASP B O 1
ATOM 2996 N N . TYR B 1 91 ? 9.742 -4.914 -1.313 1 92 91 TYR B N 1
ATOM 2997 C CA . TYR B 1 91 ? 10.328 -3.805 -2.061 1 92 91 TYR B CA 1
ATOM 2998 C C . TYR B 1 91 ? 9.242 -2.955 -2.711 1 92 91 TYR B C 1
ATOM 3000 O O . TYR B 1 91 ? 8.234 -3.484 -3.195 1 92 91 TYR B O 1
ATOM 3008 N N . PRO B 1 92 ? 9.398 -1.717 -2.732 1 87.94 92 PRO B N 1
ATOM 3009 C CA . PRO B 1 92 ? 8.344 -0.812 -3.182 1 87.94 92 PRO B CA 1
ATOM 3010 C C . PRO B 1 92 ? 7.969 -1.019 -4.648 1 87.94 92 PRO B C 1
ATOM 3012 O O . PRO B 1 92 ? 6.805 -0.864 -5.02 1 87.94 92 PRO B O 1
ATOM 3015 N N . SER B 1 93 ? 8.891 -1.249 -5.5 1 90.88 93 SER B N 1
ATOM 3016 C CA . SER B 1 93 ? 8.641 -1.418 -6.926 1 90.88 93 SER B CA 1
ATOM 3017 C C . SER B 1 93 ? 7.883 -2.715 -7.207 1 90.88 93 SER B C 1
ATOM 3019 O O . SER B 1 93 ? 8.336 -3.795 -6.824 1 90.88 93 SER B O 1
ATOM 3021 N N . ALA B 1 94 ? 6.723 -2.568 -7.863 1 93.69 94 ALA B N 1
ATOM 3022 C CA . ALA B 1 94 ? 5.91 -3.734 -8.203 1 93.69 94 ALA B CA 1
ATOM 3023 C C . ALA B 1 94 ? 6.703 -4.727 -9.047 1 93.69 94 ALA B C 1
ATOM 3025 O O . ALA B 1 94 ? 6.598 -5.938 -8.859 1 93.69 94 ALA B O 1
ATOM 3026 N N . SER B 1 95 ? 7.496 -4.188 -9.984 1 95.44 95 SER B N 1
ATOM 3027 C CA . SER B 1 95 ? 8.266 -5.051 -10.875 1 95.44 95 SER B CA 1
ATOM 3028 C C . SER B 1 95 ? 9.273 -5.891 -10.094 1 95.44 95 SER B C 1
ATOM 3030 O O . SER B 1 95 ? 9.516 -7.051 -10.438 1 95.44 95 SER B O 1
ATOM 3032 N N . VAL B 1 96 ? 9.852 -5.309 -9.062 1 96 96 VAL B N 1
ATOM 3033 C CA . VAL B 1 96 ? 10.797 -6.035 -8.227 1 96 96 VAL B CA 1
ATOM 3034 C C . VAL B 1 96 ? 10.07 -7.129 -7.449 1 96 96 VAL B C 1
ATOM 3036 O O . VAL B 1 96 ? 10.531 -8.273 -7.391 1 96 96 VAL B O 1
ATOM 3039 N N . ARG B 1 97 ? 8.93 -6.777 -6.852 1 97.44 97 ARG B N 1
ATOM 3040 C CA . ARG B 1 97 ? 8.148 -7.77 -6.125 1 97.44 97 ARG B CA 1
ATOM 3041 C C . ARG B 1 97 ? 7.707 -8.898 -7.051 1 97.44 97 ARG B C 1
ATOM 3043 O O . ARG B 1 97 ? 7.793 -10.078 -6.684 1 97.44 97 ARG B O 1
ATOM 3050 N N . GLU B 1 98 ? 7.262 -8.508 -8.266 1 97.5 98 GLU B N 1
ATOM 3051 C CA . GLU B 1 98 ? 6.852 -9.5 -9.25 1 97.5 98 GLU B CA 1
ATOM 3052 C C . GLU B 1 98 ? 8 -10.453 -9.586 1 97.5 98 GLU B C 1
ATOM 3054 O O . GLU B 1 98 ? 7.828 -11.672 -9.562 1 97.5 98 GLU B O 1
ATOM 3059 N N . ALA B 1 99 ? 9.164 -9.922 -9.898 1 96.75 99 ALA B N 1
ATOM 3060 C CA . ALA B 1 99 ? 10.336 -10.719 -10.242 1 96.75 99 ALA B CA 1
ATOM 3061 C C . ALA B 1 99 ? 10.75 -11.609 -9.078 1 96.75 99 ALA B C 1
ATOM 3063 O O . ALA B 1 99 ? 11.18 -12.75 -9.281 1 96.75 99 ALA B O 1
ATOM 3064 N N . THR B 1 100 ? 10.672 -11.094 -7.867 1 98 100 THR B N 1
ATOM 3065 C CA . THR B 1 100 ? 11.016 -11.867 -6.672 1 98 100 THR B CA 1
ATOM 3066 C C . THR B 1 100 ? 10.086 -13.07 -6.523 1 98 100 THR B C 1
ATOM 3068 O O . THR B 1 100 ? 10.547 -14.188 -6.285 1 98 100 THR B O 1
ATOM 3071 N N . CYS B 1 101 ? 8.797 -12.789 -6.652 1 98.19 101 CYS B N 1
ATOM 3072 C CA . CYS B 1 101 ? 7.832 -13.883 -6.578 1 98.19 101 CYS B CA 1
ATOM 3073 C C . CYS B 1 101 ? 8.125 -14.938 -7.637 1 98.19 101 CYS B C 1
ATOM 3075 O O . CYS B 1 101 ? 8.055 -16.141 -7.355 1 98.19 101 CYS B O 1
ATOM 3077 N N . SER B 1 102 ? 8.453 -14.5 -8.852 1 96.88 102 SER B N 1
ATOM 3078 C CA . SER B 1 102 ? 8.789 -15.422 -9.93 1 96.88 102 SER B CA 1
ATOM 3079 C C . SER B 1 102 ? 10.008 -16.266 -9.57 1 96.88 102 SER B C 1
ATOM 3081 O O . SER B 1 102 ? 10.016 -17.469 -9.812 1 96.88 102 SER B O 1
ATOM 3083 N N . LEU B 1 103 ? 10.969 -15.664 -9.047 1 96.25 103 LEU B N 1
ATOM 3084 C CA . LEU B 1 103 ? 12.172 -16.375 -8.633 1 96.25 103 LEU B CA 1
ATOM 3085 C C . LEU B 1 103 ? 11.844 -17.422 -7.57 1 96.25 103 LEU B C 1
ATOM 3087 O O . LEU B 1 103 ? 12.297 -18.562 -7.66 1 96.25 103 LEU B O 1
ATOM 3091 N N . ILE B 1 104 ? 11.07 -17.047 -6.543 1 97.12 104 ILE B N 1
ATOM 3092 C CA . ILE B 1 104 ? 10.695 -17.969 -5.477 1 97.12 104 ILE B CA 1
ATOM 3093 C C . ILE B 1 104 ? 9.984 -19.188 -6.07 1 97.12 104 ILE B C 1
ATOM 3095 O O . ILE B 1 104 ? 10.289 -20.328 -5.715 1 97.12 104 ILE B O 1
ATOM 3099 N N . ALA B 1 105 ? 9.039 -18.875 -7.004 1 96 105 ALA B N 1
ATOM 3100 C CA . ALA B 1 105 ? 8.305 -19.969 -7.633 1 96 105 ALA B CA 1
ATOM 3101 C C . ALA B 1 105 ? 9.266 -20.969 -8.273 1 96 105 ALA B C 1
ATOM 3103 O O . ALA B 1 105 ? 9.109 -22.188 -8.117 1 96 105 ALA B O 1
ATOM 3104 N N . GLU B 1 106 ? 10.211 -20.484 -8.969 1 93.25 106 GLU B N 1
ATOM 3105 C CA . GLU B 1 106 ? 11.188 -21.344 -9.648 1 93.25 106 GLU B CA 1
ATOM 3106 C C . GLU B 1 106 ? 12.047 -22.094 -8.641 1 93.25 106 GLU B C 1
ATOM 3108 O O . GLU B 1 106 ? 12.344 -23.281 -8.836 1 93.25 106 GLU B O 1
ATOM 3113 N N . LEU B 1 107 ? 12.492 -21.484 -7.594 1 94.12 107 LEU B N 1
ATOM 3114 C CA . LEU B 1 107 ? 13.344 -22.078 -6.57 1 94.12 107 LEU B CA 1
ATOM 3115 C C . LEU B 1 107 ? 12.641 -23.234 -5.871 1 94.12 107 LEU B C 1
ATOM 3117 O O . LEU B 1 107 ? 13.258 -24.266 -5.586 1 94.12 107 LEU B O 1
ATOM 3121 N N . VAL B 1 108 ? 11.367 -23.078 -5.633 1 94.12 108 VAL B N 1
ATOM 3122 C CA . VAL B 1 108 ? 10.68 -24.016 -4.742 1 94.12 108 VAL B CA 1
ATOM 3123 C C . VAL B 1 108 ? 9.969 -25.078 -5.562 1 94.12 108 VAL B C 1
ATOM 3125 O O . VAL B 1 108 ? 9.547 -26.109 -5.023 1 94.12 108 VAL B O 1
ATOM 3128 N N . GLN B 1 109 ? 9.836 -24.812 -6.832 1 89.69 109 GLN B N 1
ATOM 3129 C CA . GLN B 1 109 ? 9.141 -25.797 -7.652 1 89.69 109 GLN B CA 1
ATOM 3130 C C . GLN B 1 109 ? 9.875 -27.125 -7.648 1 89.69 109 GLN B C 1
ATOM 3132 O O . GLN B 1 109 ? 11.039 -27.203 -8.039 1 89.69 109 GLN B O 1
ATOM 3137 N N . ASN B 1 110 ? 9.203 -28.172 -7.199 1 84.31 110 ASN B N 1
ATOM 3138 C CA . ASN B 1 110 ? 9.703 -29.547 -7.141 1 84.31 110 ASN B CA 1
ATOM 3139 C C . ASN B 1 110 ? 11.039 -29.625 -6.418 1 84.31 110 ASN B C 1
ATOM 3141 O O . ASN B 1 110 ? 11.922 -30.391 -6.812 1 84.31 110 ASN B O 1
ATOM 3145 N N . ASN B 1 111 ? 11.32 -28.75 -5.453 1 89.88 111 ASN B N 1
ATOM 3146 C CA . ASN B 1 111 ? 12.547 -28.719 -4.668 1 89.88 111 ASN B CA 1
ATOM 3147 C C . ASN B 1 111 ? 12.25 -28.641 -3.172 1 89.88 111 ASN B C 1
ATOM 3149 O O . ASN B 1 111 ? 12.195 -27.547 -2.607 1 89.88 111 ASN B O 1
ATOM 3153 N N . PRO B 1 112 ? 12.211 -29.812 -2.572 1 89.75 112 PRO B N 1
ATOM 3154 C CA . PRO B 1 112 ? 11.828 -29.859 -1.161 1 89.75 112 PRO B CA 1
ATOM 3155 C C . PRO B 1 112 ? 12.758 -29.047 -0.265 1 89.75 112 PRO B C 1
ATOM 3157 O O . PRO B 1 112 ? 12.305 -28.422 0.704 1 89.75 112 PRO B O 1
ATOM 3160 N N . HIS B 1 113 ? 13.969 -29.062 -0.554 1 89.75 113 HIS B N 1
ATOM 3161 C CA . HIS B 1 113 ? 14.945 -28.328 0.239 1 89.75 113 HIS B CA 1
ATOM 3162 C C . HIS B 1 113 ? 14.648 -26.828 0.214 1 89.75 113 HIS B C 1
ATOM 3164 O O . HIS B 1 113 ? 14.57 -26.188 1.266 1 89.75 113 HIS B O 1
ATOM 3170 N N . CYS B 1 114 ? 14.43 -26.297 -0.95 1 91.62 114 CYS B N 1
ATOM 3171 C CA . CYS B 1 114 ? 14.141 -24.875 -1.102 1 91.62 114 CYS B CA 1
ATOM 3172 C C . CYS B 1 114 ? 12.75 -24.531 -0.576 1 91.62 114 CYS B C 1
ATOM 3174 O O . CYS B 1 114 ? 12.516 -23.422 -0.091 1 91.62 114 CYS B O 1
ATOM 3176 N N . GLN B 1 115 ? 11.812 -25.453 -0.669 1 92.38 115 GLN B N 1
ATOM 3177 C CA . GLN B 1 115 ? 10.484 -25.25 -0.104 1 92.38 115 GLN B CA 1
ATOM 3178 C C . GLN B 1 115 ? 10.555 -25.016 1.403 1 92.38 115 GLN B C 1
ATOM 3180 O O . GLN B 1 115 ? 9.891 -24.125 1.935 1 92.38 115 GLN B O 1
ATOM 3185 N N . ARG B 1 116 ? 11.422 -25.75 2.023 1 91.06 116 ARG B N 1
ATOM 3186 C CA . ARG B 1 116 ? 11.578 -25.609 3.467 1 91.06 116 ARG B CA 1
ATOM 3187 C C . ARG B 1 116 ? 12.211 -24.266 3.816 1 91.06 116 ARG B C 1
ATOM 3189 O O . ARG B 1 116 ? 11.766 -23.594 4.746 1 91.06 116 ARG B O 1
ATOM 3196 N N . ALA B 1 117 ? 13.195 -23.938 3.061 1 90.44 117 ALA B N 1
ATOM 3197 C CA . ALA B 1 117 ? 13.914 -22.688 3.318 1 90.44 117 ALA B CA 1
ATOM 3198 C C . ALA B 1 117 ? 13.023 -21.484 3.062 1 90.44 117 ALA B C 1
ATOM 3200 O O . ALA B 1 117 ? 13.148 -20.453 3.74 1 90.44 117 ALA B O 1
ATOM 3201 N N . ALA B 1 118 ? 12.102 -21.578 2.148 1 93.44 118 ALA B N 1
ATOM 3202 C CA . ALA B 1 118 ? 11.297 -20.453 1.69 1 93.44 118 ALA B CA 1
ATOM 3203 C C . ALA B 1 118 ? 10.031 -20.312 2.531 1 93.44 118 ALA B C 1
ATOM 3205 O O . ALA B 1 118 ? 9.289 -19.328 2.379 1 93.44 118 ALA B O 1
ATOM 3206 N N . VAL B 1 119 ? 9.789 -21.188 3.451 1 93.81 119 VAL B N 1
ATOM 3207 C CA . VAL B 1 119 ? 8.531 -21.266 4.188 1 93.81 119 VAL B CA 1
ATOM 3208 C C . VAL B 1 119 ? 8.336 -19.969 4.992 1 93.81 119 VAL B C 1
ATOM 3210 O O . VAL B 1 119 ? 7.199 -19.531 5.191 1 93.81 119 VAL B O 1
ATOM 3213 N N . LEU B 1 120 ? 9.43 -19.391 5.375 1 92.31 120 LEU B N 1
ATOM 3214 C CA . LEU B 1 120 ? 9.375 -18.156 6.156 1 92.31 120 LEU B CA 1
ATOM 3215 C C . LEU B 1 120 ? 8.766 -17.016 5.34 1 92.31 120 LEU B C 1
ATOM 3217 O O . LEU B 1 120 ? 8.266 -16.047 5.902 1 92.31 120 LEU B O 1
ATOM 3221 N N . SER B 1 121 ? 8.781 -17.172 4.039 1 95.81 121 SER B N 1
ATOM 3222 C CA . SER B 1 121 ? 8.273 -16.125 3.158 1 95.81 121 SER B CA 1
ATOM 3223 C C . SER B 1 121 ? 6.781 -16.312 2.891 1 95.81 121 SER B C 1
ATOM 3225 O O . SER B 1 121 ? 6.152 -15.469 2.25 1 95.81 121 SER B O 1
ATOM 3227 N N . LEU B 1 122 ? 6.188 -17.359 3.393 1 97.31 122 LEU B N 1
ATOM 3228 C CA . LEU B 1 122 ? 4.82 -17.719 3.047 1 97.31 122 LEU B CA 1
ATOM 3229 C C . LEU B 1 122 ? 3.836 -16.656 3.525 1 97.31 122 LEU B C 1
ATOM 3231 O O . LEU B 1 122 ? 2.891 -16.312 2.811 1 97.31 122 LEU B O 1
ATOM 3235 N N . ARG B 1 123 ? 4.086 -16.188 4.723 1 96.62 123 ARG B N 1
ATOM 3236 C CA . ARG B 1 123 ? 3.191 -15.172 5.27 1 96.62 123 ARG B CA 1
ATOM 3237 C C . ARG B 1 123 ? 3.158 -13.938 4.379 1 96.62 123 ARG B C 1
ATOM 3239 O O . ARG B 1 123 ? 2.084 -13.422 4.055 1 96.62 123 ARG B O 1
ATOM 3246 N N . LYS B 1 124 ? 4.293 -13.461 3.99 1 96.88 124 LYS B N 1
ATOM 3247 C CA . LYS B 1 124 ? 4.383 -12.281 3.137 1 96.88 124 LYS B CA 1
ATOM 3248 C C . LYS B 1 124 ? 3.781 -12.555 1.762 1 96.88 124 LYS B C 1
ATOM 3250 O O . LYS B 1 124 ? 3.119 -11.688 1.188 1 96.88 124 LYS B O 1
ATOM 3255 N N . LEU B 1 125 ? 4.008 -13.695 1.236 1 98.06 125 LEU B N 1
ATOM 3256 C CA . LEU B 1 125 ? 3.445 -14.07 -0.057 1 98.06 125 LEU B CA 1
ATOM 3257 C C . LEU B 1 125 ? 1.921 -14.07 -0.007 1 98.06 125 LEU B C 1
ATOM 3259 O O . LEU B 1 125 ? 1.268 -13.539 -0.908 1 98.06 125 LEU B O 1
ATOM 3263 N N . LEU B 1 126 ? 1.357 -14.602 1.038 1 97.81 126 LEU B N 1
ATOM 3264 C CA . LEU B 1 126 ? -0.093 -14.648 1.187 1 97.81 126 LEU B CA 1
ATOM 3265 C C . LEU B 1 126 ? -0.674 -13.242 1.31 1 97.81 126 LEU B C 1
ATOM 3267 O O . LEU B 1 126 ? -1.753 -12.961 0.782 1 97.81 126 LEU B O 1
ATOM 3271 N N . ARG B 1 127 ? 0.03 -12.453 2.004 1 96.19 127 ARG B N 1
ATOM 3272 C CA . ARG B 1 127 ? -0.402 -11.062 2.115 1 96.19 127 ARG B CA 1
ATOM 3273 C C . ARG B 1 127 ? -0.453 -10.398 0.745 1 96.19 127 ARG B C 1
ATOM 3275 O O . ARG B 1 127 ? -1.385 -9.648 0.448 1 96.19 127 ARG B O 1
ATOM 3282 N N . LEU B 1 128 ? 0.544 -10.609 -0.064 1 96.56 128 LEU B N 1
ATOM 3283 C CA . LEU B 1 128 ? 0.564 -10.062 -1.419 1 96.56 128 LEU B CA 1
ATOM 3284 C C . LEU B 1 128 ? -0.611 -10.594 -2.234 1 96.56 128 LEU B C 1
ATOM 3286 O O . LEU B 1 128 ? -1.27 -9.836 -2.947 1 96.56 128 LEU B O 1
ATOM 3290 N N . VAL B 1 129 ? -0.928 -11.844 -2.082 1 97.44 129 VAL B N 1
ATOM 3291 C CA . VAL B 1 129 ? -2.039 -12.453 -2.805 1 97.44 129 VAL B CA 1
ATOM 3292 C C . VAL B 1 129 ? -3.35 -11.781 -2.404 1 97.44 129 VAL B C 1
ATOM 3294 O O . VAL B 1 129 ? -4.203 -11.516 -3.254 1 97.44 129 VAL B O 1
ATOM 3297 N N . GLU B 1 130 ? -3.479 -11.523 -1.183 1 95 130 GLU B N 1
ATOM 3298 C CA . GLU B 1 130 ? -4.742 -11.047 -0.63 1 95 130 GLU B CA 1
ATOM 3299 C C . GLU B 1 130 ? -4.918 -9.547 -0.88 1 95 130 GLU B C 1
ATOM 3301 O O . GLU B 1 130 ? -6.02 -9.094 -1.191 1 95 130 GLU B O 1
ATOM 3306 N N . HIS B 1 131 ? -3.854 -8.812 -0.796 1 90.94 131 HIS B N 1
ATOM 3307 C CA . HIS B 1 131 ? -4.043 -7.375 -0.672 1 90.94 131 HIS B CA 1
ATOM 3308 C C . HIS B 1 131 ? -3.361 -6.629 -1.813 1 90.94 131 HIS B C 1
ATOM 3310 O O . HIS B 1 131 ? -3.602 -5.438 -2.016 1 90.94 131 HIS B O 1
ATOM 3316 N N . GLU B 1 132 ? -2.559 -7.309 -2.574 1 91.69 132 GLU B N 1
ATOM 3317 C CA . GLU B 1 132 ? -1.806 -6.652 -3.641 1 91.69 132 GLU B CA 1
ATOM 3318 C C . GLU B 1 132 ? -2.738 -6.082 -4.703 1 91.69 132 GLU B C 1
ATOM 3320 O O . GLU B 1 132 ? -3.729 -6.715 -5.074 1 91.69 132 GLU B O 1
ATOM 3325 N N . THR B 1 133 ? -2.488 -4.828 -5.137 1 88.44 133 THR B N 1
ATOM 3326 C CA . THR B 1 133 ? -3.324 -4.18 -6.141 1 88.44 133 THR B CA 1
ATOM 3327 C C . THR B 1 133 ? -2.777 -4.422 -7.543 1 88.44 133 THR B C 1
ATOM 3329 O O . THR B 1 133 ? -3.525 -4.391 -8.523 1 88.44 133 THR B O 1
ATOM 3332 N N . ASP B 1 134 ? -1.45 -4.555 -7.684 1 92.19 134 ASP B N 1
ATOM 3333 C CA . ASP B 1 134 ? -0.853 -4.863 -8.977 1 92.19 134 ASP B CA 1
ATOM 3334 C C . ASP B 1 134 ? -1.163 -6.297 -9.398 1 92.19 134 ASP B C 1
ATOM 3336 O O . ASP B 1 134 ? -0.776 -7.25 -8.719 1 92.19 134 ASP B O 1
ATOM 3340 N N . GLU B 1 135 ? -1.829 -6.461 -10.477 1 94.31 135 GLU B N 1
ATOM 3341 C CA . GLU B 1 135 ? -2.326 -7.77 -10.898 1 94.31 135 GLU B CA 1
ATOM 3342 C C . GLU B 1 135 ? -1.177 -8.742 -11.156 1 94.31 135 GLU B C 1
ATOM 3344 O O . GLU B 1 135 ? -1.267 -9.922 -10.812 1 94.31 135 GLU B O 1
ATOM 3349 N N . ASP B 1 136 ? -0.136 -8.266 -11.797 1 95.62 136 ASP B N 1
ATOM 3350 C CA . ASP B 1 136 ? 0.988 -9.141 -12.109 1 95.62 136 ASP B CA 1
ATOM 3351 C C . ASP B 1 136 ? 1.666 -9.641 -10.836 1 95.62 136 ASP B C 1
ATOM 3353 O O . ASP B 1 136 ? 2.045 -10.812 -10.75 1 95.62 136 ASP B O 1
ATOM 3357 N N . VAL B 1 137 ? 1.877 -8.734 -9.891 1 97.31 137 VAL B N 1
ATOM 3358 C CA . VAL B 1 137 ? 2.441 -9.141 -8.602 1 97.31 137 VAL B CA 1
ATOM 3359 C C . VAL B 1 137 ? 1.537 -10.172 -7.941 1 97.31 137 VAL B C 1
ATOM 3361 O O . VAL B 1 137 ? 2.018 -11.188 -7.426 1 97.31 137 VAL B O 1
ATOM 3364 N N . ARG B 1 138 ? 0.282 -9.883 -7.961 1 97.06 138 ARG B N 1
ATOM 3365 C CA . ARG B 1 138 ? -0.691 -10.773 -7.336 1 97.06 138 ARG B CA 1
ATOM 3366 C C . ARG B 1 138 ? -0.666 -12.156 -7.988 1 97.06 138 ARG B C 1
ATOM 3368 O O . ARG B 1 138 ? -0.677 -13.172 -7.297 1 97.06 138 ARG B O 1
ATOM 3375 N N . LEU B 1 139 ? -0.613 -12.195 -9.305 1 97.56 139 LEU B N 1
ATOM 3376 C CA . LEU B 1 139 ? -0.564 -13.445 -10.062 1 97.56 139 LEU B CA 1
ATOM 3377 C C . LEU B 1 139 ? 0.692 -14.234 -9.719 1 97.56 139 LEU B C 1
ATOM 3379 O O . LEU B 1 139 ? 0.618 -15.438 -9.438 1 97.56 139 LEU B O 1
ATOM 3383 N N . LYS B 1 140 ? 1.84 -13.562 -9.742 1 97.75 140 LYS B N 1
ATOM 3384 C CA . LYS B 1 140 ? 3.102 -14.258 -9.5 1 97.75 140 LYS B CA 1
ATOM 3385 C C . LYS B 1 140 ? 3.213 -14.695 -8.039 1 97.75 140 LYS B C 1
ATOM 3387 O O . LYS B 1 140 ? 3.803 -15.734 -7.742 1 97.75 140 LYS B O 1
ATOM 3392 N N . SER B 1 141 ? 2.664 -13.898 -7.105 1 98.62 141 SER B N 1
ATOM 3393 C CA . SER B 1 141 ? 2.662 -14.297 -5.703 1 98.62 141 SER B CA 1
ATOM 3394 C C . SER B 1 141 ? 1.82 -15.555 -5.488 1 98.62 141 SER B C 1
ATOM 3396 O O . SER B 1 141 ? 2.234 -16.469 -4.777 1 98.62 141 SER B O 1
ATOM 3398 N N . LEU B 1 142 ? 0.661 -15.594 -6.105 1 98.5 142 LEU B N 1
ATOM 3399 C CA . LEU B 1 142 ? -0.176 -16.781 -6.016 1 98.5 142 LEU B CA 1
ATOM 3400 C C . LEU B 1 142 ? 0.538 -18 -6.605 1 98.5 142 LEU B C 1
ATOM 3402 O O . LEU B 1 142 ? 0.466 -19.094 -6.055 1 98.5 142 LEU B O 1
ATOM 3406 N N . TYR B 1 143 ? 1.23 -17.797 -7.688 1 97.81 143 TYR B N 1
ATOM 3407 C CA . TYR B 1 143 ? 1.993 -18.875 -8.32 1 97.81 143 TYR B CA 1
ATOM 3408 C C . TYR B 1 143 ? 3.098 -19.375 -7.391 1 97.81 143 TYR B C 1
ATOM 3410 O O . TYR B 1 143 ? 3.307 -20.578 -7.262 1 97.81 143 TYR B O 1
ATOM 3418 N N . ALA B 1 144 ? 3.789 -18.438 -6.758 1 97.81 144 ALA B N 1
ATOM 3419 C CA . ALA B 1 144 ? 4.832 -18.812 -5.805 1 97.81 144 ALA B CA 1
ATOM 3420 C C . ALA B 1 144 ? 4.254 -19.625 -4.648 1 97.81 144 ALA B C 1
ATOM 3422 O O . ALA B 1 144 ? 4.812 -20.656 -4.262 1 97.81 144 ALA B O 1
ATOM 3423 N N . VAL B 1 145 ? 3.098 -19.203 -4.117 1 98.44 145 VAL B N 1
ATOM 3424 C CA . VAL B 1 145 ? 2.426 -19.938 -3.049 1 98.44 145 VAL B CA 1
ATOM 3425 C C . VAL B 1 145 ? 2.059 -21.344 -3.529 1 98.44 145 VAL B C 1
ATOM 3427 O O . VAL B 1 145 ? 2.287 -22.328 -2.824 1 98.44 145 VAL B O 1
ATOM 3430 N N . SER B 1 146 ? 1.51 -21.359 -4.719 1 97.81 146 SER B N 1
ATOM 3431 C CA . SER B 1 146 ? 1.107 -22.641 -5.301 1 97.81 146 SER B CA 1
ATOM 3432 C C . SER B 1 146 ? 2.279 -23.609 -5.367 1 97.81 146 SER B C 1
ATOM 3434 O O . SER B 1 146 ? 2.174 -24.75 -4.906 1 97.81 146 SER B O 1
ATOM 3436 N N . CYS B 1 147 ? 3.41 -23.156 -5.887 1 96.25 147 CYS B N 1
ATOM 3437 C CA . CYS B 1 147 ? 4.59 -24.016 -6.02 1 96.25 147 CYS B CA 1
ATOM 3438 C C . CYS B 1 147 ? 5.137 -24.406 -4.648 1 96.25 147 CYS B C 1
ATOM 3440 O O . CYS B 1 147 ? 5.688 -25.484 -4.484 1 96.25 147 CYS B O 1
ATOM 3442 N N . MET B 1 148 ? 4.969 -23.594 -3.658 1 96.69 148 MET B N 1
ATOM 3443 C CA . MET B 1 148 ? 5.531 -23.797 -2.326 1 96.69 148 MET B CA 1
ATOM 3444 C C . MET B 1 148 ? 4.742 -24.844 -1.556 1 96.69 148 MET B C 1
ATOM 3446 O O . MET B 1 148 ? 5.328 -25.703 -0.882 1 96.69 148 MET B O 1
ATOM 3450 N N . VAL B 1 149 ? 3.461 -24.891 -1.704 1 97.06 149 VAL B N 1
ATOM 3451 C CA . VAL B 1 149 ? 2.625 -25.688 -0.809 1 97.06 149 VAL B CA 1
ATOM 3452 C C . VAL B 1 149 ? 2.303 -27.031 -1.457 1 97.06 149 VAL B C 1
ATOM 3454 O O . VAL B 1 149 ? 1.909 -27.969 -0.772 1 97.06 149 VAL B O 1
ATOM 3457 N N . ARG B 1 150 ? 2.4 -27.047 -2.75 1 95.88 150 ARG B N 1
ATOM 3458 C CA . ARG B 1 150 ? 2.137 -28.312 -3.424 1 95.88 150 ARG B CA 1
ATOM 3459 C C . ARG B 1 150 ? 3.238 -29.328 -3.133 1 95.88 150 ARG B C 1
ATOM 3461 O O . ARG B 1 150 ? 4.422 -28.984 -3.176 1 95.88 150 ARG B O 1
ATOM 3468 N N . GLN B 1 151 ? 2.834 -30.531 -2.852 1 93.75 151 GLN B N 1
ATOM 3469 C CA . GLN B 1 151 ? 3.711 -31.672 -2.588 1 93.75 151 GLN B CA 1
ATOM 3470 C C . GLN B 1 151 ? 4.648 -31.375 -1.418 1 93.75 151 GLN B C 1
ATOM 3472 O O . GLN B 1 151 ? 5.793 -31.828 -1.406 1 93.75 151 GLN B O 1
ATOM 3477 N N . ASN B 1 152 ? 4.266 -30.547 -0.591 1 94.06 152 ASN B N 1
ATOM 3478 C CA . ASN B 1 152 ? 4.996 -30.219 0.626 1 94.06 152 ASN B CA 1
ATOM 3479 C C . ASN B 1 152 ? 4.059 -30.047 1.815 1 94.06 152 ASN B C 1
ATOM 3481 O O . ASN B 1 152 ? 3.504 -28.969 2.023 1 94.06 152 ASN B O 1
ATOM 3485 N N . ARG B 1 153 ? 4.062 -31.062 2.639 1 92.81 153 ARG B N 1
ATOM 3486 C CA . ARG B 1 153 ? 3.104 -31.125 3.736 1 92.81 153 ARG B CA 1
ATOM 3487 C C . ARG B 1 153 ? 3.381 -30.031 4.766 1 92.81 153 ARG B C 1
ATOM 3489 O O . ARG B 1 153 ? 2.453 -29.391 5.266 1 92.81 153 ARG B O 1
ATOM 3496 N N . GLN B 1 154 ? 4.621 -29.812 5.066 1 92.81 154 GLN B N 1
ATOM 3497 C CA . GLN B 1 154 ? 4.98 -28.812 6.059 1 92.81 154 GLN B CA 1
ATOM 3498 C C . GLN B 1 154 ? 4.535 -27.422 5.621 1 92.81 154 GLN B C 1
ATOM 3500 O O . GLN B 1 154 ? 3.928 -26.672 6.398 1 92.81 154 GLN B O 1
ATOM 3505 N N . ALA B 1 155 ? 4.812 -27.047 4.41 1 94.81 155 ALA B N 1
ATOM 3506 C CA . ALA B 1 155 ? 4.414 -25.766 3.865 1 94.81 155 ALA B CA 1
ATOM 3507 C C . ALA B 1 155 ? 2.895 -25.641 3.803 1 94.81 155 ALA B C 1
ATOM 3509 O O . ALA B 1 155 ? 2.34 -24.562 4.07 1 94.81 155 ALA B O 1
ATOM 3510 N N . PHE B 1 156 ? 2.316 -26.75 3.457 1 96.69 156 PHE B N 1
ATOM 3511 C CA . PHE B 1 156 ? 0.859 -26.766 3.389 1 96.69 156 PHE B CA 1
ATOM 3512 C C . PHE B 1 156 ? 0.251 -26.5 4.758 1 96.69 156 PHE B C 1
ATOM 3514 O O . PHE B 1 156 ? -0.691 -25.703 4.883 1 96.69 156 PHE B O 1
ATOM 3521 N N . GLU B 1 157 ? 0.734 -27.125 5.773 1 96.19 157 GLU B N 1
ATOM 3522 C CA . GLU B 1 157 ? 0.232 -26.922 7.125 1 96.19 157 GLU B CA 1
ATOM 3523 C C . GLU B 1 157 ? 0.359 -25.453 7.539 1 96.19 157 GLU B C 1
ATOM 3525 O O . GLU B 1 157 ? -0.569 -24.875 8.117 1 96.19 157 GLU B O 1
ATOM 3530 N N . LYS B 1 158 ? 1.45 -24.875 7.293 1 96.12 158 LYS B N 1
ATOM 3531 C CA . LYS B 1 158 ? 1.65 -23.453 7.59 1 96.12 158 LYS B CA 1
ATOM 3532 C C . LYS B 1 158 ? 0.683 -22.578 6.793 1 96.12 158 LYS B C 1
ATOM 3534 O O . LYS B 1 158 ? 0.147 -21.609 7.316 1 96.12 158 LYS B O 1
ATOM 3539 N N . PHE B 1 159 ? 0.476 -22.922 5.59 1 97.5 159 PHE B N 1
ATOM 3540 C CA . PHE B 1 159 ? -0.484 -22.25 4.711 1 97.5 159 PHE B CA 1
ATOM 3541 C C . PHE B 1 159 ? -1.872 -22.25 5.344 1 97.5 159 PHE B C 1
ATOM 3543 O O . PHE B 1 159 ? -2.541 -21.203 5.363 1 97.5 159 PHE B O 1
ATOM 3550 N N . GLN B 1 160 ? -2.27 -23.375 5.816 1 96.38 160 GLN B N 1
ATOM 3551 C CA . GLN B 1 160 ? -3.566 -23.469 6.477 1 96.38 160 GLN B CA 1
ATOM 3552 C C . GLN B 1 160 ? -3.623 -22.609 7.727 1 96.38 160 GLN B C 1
ATOM 3554 O O . GLN B 1 160 ? -4.609 -21.891 7.949 1 96.38 160 GLN B O 1
ATOM 3559 N N . GLN B 1 161 ? -2.59 -22.656 8.477 1 96.38 161 GLN B N 1
ATOM 3560 C CA . GLN B 1 161 ? -2.512 -21.875 9.703 1 96.38 161 GLN B CA 1
ATOM 3561 C C . GLN B 1 161 ? -2.619 -20.375 9.414 1 96.38 161 GLN B C 1
ATOM 3563 O O . GLN B 1 161 ? -3.189 -19.625 10.211 1 96.38 161 GLN B O 1
ATOM 3568 N N . LEU B 1 162 ? -2.135 -19.984 8.328 1 96.25 162 LEU B N 1
ATOM 3569 C CA . LEU B 1 162 ? -2.076 -18.562 7.984 1 96.25 162 LEU B CA 1
ATOM 3570 C C . LEU B 1 162 ? -3.355 -18.125 7.277 1 96.25 162 LEU B C 1
ATOM 3572 O O . LEU B 1 162 ? -3.459 -16.984 6.832 1 96.25 162 LEU B O 1
ATOM 3576 N N . GLY B 1 163 ? -4.32 -19 7.137 1 96.19 163 GLY B N 1
ATOM 3577 C CA . GLY B 1 163 ? -5.582 -18.672 6.496 1 96.19 163 GLY B CA 1
ATOM 3578 C C . GLY B 1 163 ? -5.512 -18.703 4.984 1 96.19 163 GLY B C 1
ATOM 3579 O O . GLY B 1 163 ? -6.164 -17.922 4.305 1 96.19 163 GLY B O 1
ATOM 3580 N N . GLY B 1 164 ? -4.719 -19.594 4.477 1 97.12 164 GLY B N 1
ATOM 3581 C CA . GLY B 1 164 ? -4.547 -19.688 3.033 1 97.12 164 GLY B CA 1
ATOM 3582 C C . GLY B 1 164 ? -5.812 -20.109 2.311 1 97.12 164 GLY B C 1
ATOM 3583 O O . GLY B 1 164 ? -6.109 -19.609 1.225 1 97.12 164 GLY B O 1
ATOM 3584 N N . THR B 1 165 ? -6.637 -21 2.902 1 96.38 165 THR B N 1
ATOM 3585 C CA . THR B 1 165 ? -7.832 -21.531 2.264 1 96.38 165 THR B CA 1
ATOM 3586 C C . THR B 1 165 ? -8.859 -20.438 2.023 1 96.38 165 THR B C 1
ATOM 3588 O O . THR B 1 165 ? -9.336 -20.25 0.901 1 96.38 165 THR B O 1
ATOM 3591 N N . PRO B 1 166 ? -9.203 -19.688 3.021 1 96.75 166 PRO B N 1
ATOM 3592 C CA . PRO B 1 166 ? -10.141 -18.594 2.777 1 96.75 166 PRO B CA 1
ATOM 3593 C C . PRO B 1 166 ? -9.648 -17.609 1.711 1 96.75 166 PRO B C 1
ATOM 3595 O O . PRO B 1 166 ? -10.453 -17.078 0.94 1 96.75 166 PRO B O 1
ATOM 3598 N N . VAL B 1 167 ? -8.359 -17.375 1.666 1 97 167 VAL B N 1
ATOM 3599 C CA . VAL B 1 167 ? -7.797 -16.438 0.706 1 97 167 VAL B CA 1
ATOM 3600 C C . VAL B 1 167 ? -7.996 -16.953 -0.713 1 97 167 VAL B C 1
ATOM 3602 O O . VAL B 1 167 ? -8.461 -16.234 -1.594 1 97 167 VAL B O 1
ATOM 3605 N N . VAL B 1 168 ? -7.715 -18.156 -0.956 1 96.94 168 VAL B N 1
ATOM 3606 C CA . VAL B 1 168 ? -7.836 -18.766 -2.277 1 96.94 168 VAL B CA 1
ATOM 3607 C C . VAL B 1 168 ? -9.305 -18.812 -2.686 1 96.94 168 VAL B C 1
ATOM 3609 O O . VAL B 1 168 ? -9.648 -18.547 -3.838 1 96.94 168 VAL B O 1
ATOM 3612 N N . ARG B 1 169 ? -10.148 -19.141 -1.767 1 96.19 169 ARG B N 1
ATOM 3613 C CA . ARG B 1 169 ? -11.578 -19.156 -2.035 1 96.19 169 ARG B CA 1
ATOM 3614 C C . ARG B 1 169 ? -12.086 -17.781 -2.455 1 96.19 169 ARG B C 1
ATOM 3616 O O . ARG B 1 169 ? -12.875 -17.672 -3.395 1 96.19 169 ARG B O 1
ATOM 3623 N N . SER B 1 170 ? -11.664 -16.875 -1.677 1 96.56 170 SER B N 1
ATOM 3624 C CA . SER B 1 170 ? -12.086 -15.516 -1.983 1 96.56 170 SER B CA 1
ATOM 3625 C C . SER B 1 170 ? -11.703 -15.125 -3.408 1 96.56 170 SER B C 1
ATOM 3627 O O . SER B 1 170 ? -12.484 -14.484 -4.113 1 96.56 170 SER B O 1
ATOM 3629 N N . ILE B 1 171 ? -10.562 -15.477 -3.854 1 96.75 171 ILE B N 1
ATOM 3630 C CA . ILE B 1 171 ? -10.109 -15.188 -5.207 1 96.75 171 ILE B CA 1
ATOM 3631 C C . ILE B 1 171 ? -10.992 -15.922 -6.219 1 96.75 171 ILE B C 1
ATOM 3633 O O . ILE B 1 171 ? -11.477 -15.328 -7.18 1 96.75 171 ILE B O 1
ATOM 3637 N N . LEU B 1 172 ? -11.227 -17.141 -5.984 1 96.25 172 LEU B N 1
ATOM 3638 C CA . LEU B 1 172 ? -11.961 -17.984 -6.914 1 96.25 172 LEU B CA 1
ATOM 3639 C C . LEU B 1 172 ? -13.383 -17.484 -7.105 1 96.25 172 LEU B C 1
ATOM 3641 O O . LEU B 1 172 ? -13.883 -17.422 -8.227 1 96.25 172 LEU B O 1
ATOM 3645 N N . PHE B 1 173 ? -13.961 -17 -6.094 1 96.19 173 PHE B N 1
ATOM 3646 C CA . PHE B 1 173 ? -15.398 -16.75 -6.164 1 96.19 173 PHE B CA 1
ATOM 3647 C C . PHE B 1 173 ? -15.68 -15.25 -6.27 1 96.19 173 PHE B C 1
ATOM 3649 O O . PHE B 1 173 ? -16.75 -14.844 -6.719 1 96.19 173 PHE B O 1
ATOM 3656 N N . HIS B 1 174 ? -14.789 -14.461 -5.887 1 94.12 174 HIS B N 1
ATOM 3657 C CA . HIS B 1 174 ? -15.148 -13.055 -5.797 1 94.12 174 HIS B CA 1
ATOM 3658 C C . HIS B 1 174 ? -14.219 -12.195 -6.645 1 94.12 174 HIS B C 1
ATOM 3660 O O . HIS B 1 174 ? -14.516 -11.023 -6.906 1 94.12 174 HIS B O 1
ATOM 3666 N N . CYS B 1 175 ? -13.172 -12.711 -7.035 1 94 175 CYS B N 1
ATOM 3667 C CA . CYS B 1 175 ? -12.25 -11.938 -7.859 1 94 175 CYS B CA 1
ATOM 3668 C C . CYS B 1 175 ? -12.742 -11.852 -9.297 1 94 175 CYS B C 1
ATOM 3670 O O . CYS B 1 175 ? -13.344 -12.789 -9.812 1 94 175 CYS B O 1
ATOM 3672 N N . GLU B 1 176 ? -12.516 -10.734 -9.977 1 92.25 176 GLU B N 1
ATOM 3673 C CA . GLU B 1 176 ? -12.969 -10.531 -11.352 1 92.25 176 GLU B CA 1
ATOM 3674 C C . GLU B 1 176 ? -11.93 -11.023 -12.359 1 92.25 176 GLU B C 1
ATOM 3676 O O . GLU B 1 176 ? -12.266 -11.312 -13.508 1 92.25 176 GLU B O 1
ATOM 3681 N N . SER B 1 177 ? -10.719 -11.102 -12.039 1 93.94 177 SER B N 1
ATOM 3682 C CA . SER B 1 177 ? -9.633 -11.5 -12.93 1 93.94 177 SER B CA 1
ATOM 3683 C C . SER B 1 177 ? -9.734 -12.977 -13.289 1 93.94 177 SER B C 1
ATOM 3685 O O . SER B 1 177 ? -9.578 -13.844 -12.422 1 93.94 177 SER B O 1
ATOM 3687 N N . GLU B 1 178 ? -9.867 -13.242 -14.547 1 94.12 178 GLU B N 1
ATOM 3688 C CA . GLU B 1 178 ? -9.953 -14.625 -15.016 1 94.12 178 GLU B CA 1
ATOM 3689 C C . GLU B 1 178 ? -8.641 -15.367 -14.797 1 94.12 178 GLU B C 1
ATOM 3691 O O . GLU B 1 178 ? -8.633 -16.562 -14.477 1 94.12 178 GLU B O 1
ATOM 3696 N N . LYS B 1 179 ? -7.547 -14.672 -15.023 1 95.44 179 LYS B N 1
ATOM 3697 C CA . LYS B 1 179 ? -6.23 -15.273 -14.836 1 95.44 179 LYS B CA 1
ATOM 3698 C C . LYS B 1 179 ? -6.027 -15.711 -13.391 1 95.44 179 LYS B C 1
ATOM 3700 O O . LYS B 1 179 ? -5.574 -16.828 -13.125 1 95.44 179 LYS B O 1
ATOM 3705 N N . LEU B 1 180 ? -6.387 -14.859 -12.477 1 97 180 LEU B N 1
ATOM 3706 C CA . LEU B 1 180 ? -6.258 -15.164 -11.055 1 97 180 LEU B CA 1
ATOM 3707 C C . LEU B 1 180 ? -7.16 -16.328 -10.664 1 97 180 LEU B C 1
ATOM 3709 O O . LEU B 1 180 ? -6.746 -17.219 -9.93 1 97 180 LEU B O 1
ATOM 3713 N N . LYS B 1 181 ? -8.344 -16.297 -11.172 1 97.25 181 LYS B N 1
ATOM 3714 C CA . LYS B 1 181 ? -9.281 -17.391 -10.898 1 97.25 181 LYS B CA 1
ATOM 3715 C C . LYS B 1 181 ? -8.734 -18.719 -11.391 1 97.25 181 LYS B C 1
ATOM 3717 O O . LYS B 1 181 ? -8.852 -19.734 -10.703 1 97.25 181 LYS B O 1
ATOM 3722 N N . THR B 1 182 ? -8.18 -18.719 -12.555 1 97.19 182 THR B N 1
ATOM 3723 C CA . THR B 1 182 ? -7.617 -19.938 -13.125 1 97.19 182 THR B CA 1
ATOM 3724 C C . THR B 1 182 ? -6.492 -20.469 -12.242 1 97.19 182 THR B C 1
ATOM 3726 O O . THR B 1 182 ? -6.438 -21.672 -11.953 1 97.19 182 THR B O 1
ATOM 3729 N N . LYS B 1 183 ? -5.562 -19.578 -11.82 1 96.75 183 LYS B N 1
ATOM 3730 C CA . LYS B 1 183 ? -4.469 -20 -10.953 1 96.75 183 LYS B CA 1
ATOM 3731 C C . LYS B 1 183 ? -5 -20.516 -9.617 1 96.75 183 LYS B C 1
ATOM 3733 O O . LYS B 1 183 ? -4.48 -21.484 -9.07 1 96.75 183 LYS B O 1
ATOM 3738 N N . ALA B 1 184 ? -5.992 -19.828 -9.102 1 97.94 184 ALA B N 1
ATOM 3739 C CA . ALA B 1 184 ? -6.602 -20.266 -7.848 1 97.94 184 ALA B CA 1
ATOM 3740 C C . ALA B 1 184 ? -7.258 -21.641 -8 1 97.94 184 ALA B C 1
ATOM 3742 O O . ALA B 1 184 ? -7.102 -22.5 -7.137 1 97.94 184 ALA B O 1
ATOM 3743 N N . SER B 1 185 ? -7.984 -21.828 -9.078 1 97.81 185 SER B N 1
ATOM 3744 C CA . SER B 1 185 ? -8.641 -23.109 -9.32 1 97.81 185 SER B CA 1
ATOM 3745 C C . SER B 1 185 ? -7.617 -24.234 -9.477 1 97.81 185 SER B C 1
ATOM 3747 O O . SER B 1 185 ? -7.848 -25.359 -9.023 1 97.81 185 SER B O 1
ATOM 3749 N N . PHE B 1 186 ? -6.543 -23.938 -10.109 1 97.38 186 PHE B N 1
ATOM 3750 C CA . PHE B 1 186 ? -5.465 -24.906 -10.234 1 97.38 186 PHE B CA 1
ATOM 3751 C C . PHE B 1 186 ? -4.961 -25.328 -8.859 1 97.38 186 PHE B C 1
ATOM 3753 O O . PHE B 1 186 ? -4.789 -26.516 -8.594 1 97.38 186 PHE B O 1
ATOM 3760 N N . LEU B 1 187 ? -4.68 -24.328 -8.039 1 98 187 LEU B N 1
ATOM 3761 C CA . LEU B 1 187 ? -4.18 -24.609 -6.695 1 98 187 LEU B CA 1
ATOM 3762 C C . LEU B 1 187 ? -5.184 -25.438 -5.91 1 98 187 LEU B C 1
ATOM 3764 O O . LEU B 1 187 ? -4.809 -26.422 -5.258 1 98 187 LEU B O 1
ATOM 3768 N N . VAL B 1 188 ? -6.438 -25.109 -6.004 1 97.88 188 VAL B N 1
ATOM 3769 C CA . VAL B 1 188 ? -7.492 -25.859 -5.316 1 97.88 188 VAL B CA 1
ATOM 3770 C C . VAL B 1 188 ? -7.504 -27.297 -5.793 1 97.88 188 VAL B C 1
ATOM 3772 O O . VAL B 1 188 ? -7.527 -28.234 -4.984 1 97.88 188 VAL B O 1
ATOM 3775 N N . ALA B 1 189 ? -7.457 -27.469 -7.102 1 97.25 189 ALA B N 1
ATOM 3776 C CA . ALA B 1 189 ? -7.457 -28.812 -7.66 1 97.25 189 ALA B CA 1
ATOM 3777 C C . ALA B 1 189 ? -6.246 -29.609 -7.184 1 97.25 189 ALA B C 1
ATOM 3779 O O . ALA B 1 189 ? -6.367 -30.781 -6.816 1 97.25 189 ALA B O 1
ATOM 3780 N N . ALA B 1 190 ? -5.141 -28.953 -7.176 1 97.12 190 ALA B N 1
ATOM 3781 C CA . ALA B 1 190 ? -3.9 -29.609 -6.77 1 97.12 190 ALA B CA 1
ATOM 3782 C C . ALA B 1 190 ? -3.955 -30.016 -5.297 1 97.12 190 ALA B C 1
ATOM 3784 O O . ALA B 1 190 ? -3.646 -31.172 -4.953 1 97.12 190 ALA B O 1
ATOM 3785 N N . LEU B 1 191 ? -4.371 -29.156 -4.469 1 97.19 191 LEU B N 1
ATOM 3786 C CA . LEU B 1 191 ? -4.414 -29.422 -3.037 1 97.19 191 LEU B CA 1
ATOM 3787 C C . LEU B 1 191 ? -5.484 -30.453 -2.709 1 97.19 191 LEU B C 1
ATOM 3789 O O . LEU B 1 191 ? -5.305 -31.281 -1.809 1 97.19 191 LEU B O 1
ATOM 3793 N N . CYS B 1 192 ? -6.555 -30.438 -3.416 1 95.31 192 CYS B N 1
ATOM 3794 C CA . CYS B 1 192 ? -7.594 -31.438 -3.242 1 95.31 192 CYS B CA 1
ATOM 3795 C C . CYS B 1 192 ? -7.047 -32.844 -3.5 1 95.31 192 CYS B C 1
ATOM 3797 O O . CYS B 1 192 ? -7.383 -33.781 -2.783 1 95.31 192 CYS B O 1
ATOM 3799 N N . SER B 1 193 ? -6.273 -32.875 -4.477 1 95.19 193 SER B N 1
ATOM 3800 C CA . SER B 1 193 ? -5.734 -34.188 -4.863 1 95.19 193 SER B CA 1
ATOM 3801 C C . SER B 1 193 ? -4.684 -34.656 -3.865 1 95.19 193 SER B C 1
ATOM 3803 O O . SER B 1 193 ? -4.484 -35.875 -3.697 1 95.19 193 SER B O 1
ATOM 3805 N N . GLN B 1 194 ? -4.094 -33.781 -3.139 1 94.81 194 GLN B N 1
ATOM 3806 C CA . GLN B 1 194 ? -2.92 -34.125 -2.35 1 94.81 194 GLN B CA 1
ATOM 3807 C C . GLN B 1 194 ? -3.26 -34.188 -0.863 1 94.81 194 GLN B C 1
ATOM 3809 O O . GLN B 1 194 ? -2.688 -35 -0.133 1 94.81 194 GLN B O 1
ATOM 3814 N N . GLU B 1 195 ? -4.227 -33.406 -0.441 1 94.38 195 GLU B N 1
ATOM 3815 C CA . GLU B 1 195 ? -4.391 -33.219 0.998 1 94.38 195 GLU B CA 1
ATOM 3816 C C . GLU B 1 195 ? -5.82 -33.531 1.436 1 94.38 195 GLU B C 1
ATOM 3818 O O . GLU B 1 195 ? -6.754 -32.812 1.053 1 94.38 195 GLU B O 1
ATOM 3823 N N . GLU B 1 196 ? -5.93 -34.5 2.328 1 93.38 196 GLU B N 1
ATOM 3824 C CA . GLU B 1 196 ? -7.242 -34.875 2.85 1 93.38 196 GLU B CA 1
ATOM 3825 C C . GLU B 1 196 ? -7.812 -33.781 3.742 1 93.38 196 GLU B C 1
ATOM 3827 O O . GLU B 1 196 ? -9.016 -33.531 3.717 1 93.38 196 GLU B O 1
ATOM 3832 N N . SER B 1 197 ? -6.949 -33.219 4.504 1 93.12 197 SER B N 1
ATOM 3833 C CA . SER B 1 197 ? -7.398 -32.156 5.398 1 93.12 197 SER B CA 1
ATOM 3834 C C . SER B 1 197 ? -7.957 -30.984 4.613 1 93.12 197 SER B C 1
ATOM 3836 O O . SER B 1 197 ? -8.906 -30.344 5.059 1 93.12 197 SER B O 1
ATOM 3838 N N . PHE B 1 198 ? -7.398 -30.734 3.5 1 95.19 198 PHE B N 1
ATOM 3839 C CA . PHE B 1 198 ? -7.895 -29.656 2.643 1 95.19 198 PHE B CA 1
ATOM 3840 C C . PHE B 1 198 ? -9.289 -29.984 2.125 1 95.19 198 PHE B C 1
ATOM 3842 O O . PHE B 1 198 ? -10.172 -29.109 2.115 1 95.19 198 PHE B O 1
ATOM 3849 N N . ARG B 1 199 ? -9.555 -31.172 1.713 1 93.25 199 ARG B N 1
ATOM 3850 C CA . ARG B 1 199 ? -10.867 -31.609 1.252 1 93.25 199 ARG B CA 1
ATOM 3851 C C . ARG B 1 199 ? -11.922 -31.422 2.342 1 93.25 199 ARG B C 1
ATOM 3853 O O . ARG B 1 199 ? -13.016 -30.938 2.078 1 93.25 199 ARG B O 1
ATOM 3860 N N . SER B 1 200 ? -11.531 -31.812 3.508 1 91 200 SER B N 1
ATOM 3861 C CA . SER B 1 200 ? -12.438 -31.672 4.645 1 91 200 SER B CA 1
ATOM 3862 C C . SER B 1 200 ? -12.789 -30.203 4.891 1 91 200 SER B C 1
ATOM 3864 O O . SER B 1 200 ? -13.953 -29.875 5.152 1 91 200 SER B O 1
ATOM 3866 N N . ASP B 1 201 ? -11.82 -29.375 4.773 1 91.62 201 ASP B N 1
ATOM 3867 C CA . ASP B 1 201 ? -12.031 -27.938 4.953 1 91.62 201 ASP B CA 1
ATOM 3868 C C . ASP B 1 201 ? -13.008 -27.391 3.91 1 91.62 201 ASP B C 1
ATOM 3870 O O . ASP B 1 201 ? -13.891 -26.594 4.234 1 91.62 201 ASP B O 1
ATOM 3874 N N . LEU B 1 202 ? -12.844 -27.75 2.689 1 91.88 202 LEU B N 1
ATOM 3875 C CA . LEU B 1 202 ? -13.695 -27.281 1.601 1 91.88 202 LEU B CA 1
ATOM 3876 C C . LEU B 1 202 ? -15.133 -27.719 1.8 1 91.88 202 LEU B C 1
ATOM 3878 O O . LEU B 1 202 ? -16.062 -26.984 1.478 1 91.88 202 LEU B O 1
ATOM 3882 N N . GLU B 1 203 ? -15.305 -28.906 2.297 1 87.81 203 GLU B N 1
ATOM 3883 C CA . GLU B 1 203 ? -16.641 -29.422 2.555 1 87.81 203 GLU B CA 1
ATOM 3884 C C . GLU B 1 203 ? -17.359 -28.594 3.619 1 87.81 203 GLU B C 1
ATOM 3886 O O . GLU B 1 203 ? -18.547 -28.281 3.473 1 87.81 203 GLU B O 1
ATOM 3891 N N . VAL B 1 204 ? -16.656 -28.203 4.59 1 88.06 204 VAL B N 1
ATOM 3892 C CA . VAL B 1 204 ? -17.25 -27.531 5.746 1 88.06 204 VAL B CA 1
ATOM 3893 C C . VAL B 1 204 ? -17.531 -26.062 5.41 1 88.06 204 VAL B C 1
ATOM 3895 O O . VAL B 1 204 ? -18.5 -25.484 5.891 1 88.06 204 VAL B O 1
ATOM 3898 N N . CYS B 1 205 ? -16.812 -25.516 4.52 1 89.94 205 CYS B N 1
ATOM 3899 C CA . CYS B 1 205 ? -16.953 -24.094 4.285 1 89.94 205 CYS B CA 1
ATOM 3900 C C . CYS B 1 205 ? -17.891 -23.812 3.127 1 89.94 205 CYS B C 1
ATOM 3902 O O . CYS B 1 205 ? -17.984 -22.672 2.648 1 89.94 205 CYS B O 1
ATOM 3904 N N . GLY B 1 206 ? -18.625 -24.734 2.629 1 88.31 206 GLY B N 1
ATOM 3905 C CA . GLY B 1 206 ? -19.625 -24.547 1.601 1 88.31 206 GLY B CA 1
ATOM 3906 C C . GLY B 1 206 ? -19.047 -24.359 0.215 1 88.31 206 GLY B C 1
ATOM 3907 O O . GLY B 1 206 ? -19.656 -23.719 -0.646 1 88.31 206 GLY B O 1
ATOM 3908 N N . PHE B 1 207 ? -17.906 -24.812 0.004 1 92.94 207 PHE B N 1
ATOM 3909 C CA . PHE B 1 207 ? -17.188 -24.656 -1.255 1 92.94 207 PHE B CA 1
ATOM 3910 C C . PHE B 1 207 ? -17.969 -25.266 -2.408 1 92.94 207 PHE B C 1
ATOM 3912 O O . PHE B 1 207 ? -18.062 -24.672 -3.486 1 92.94 207 PHE B O 1
ATOM 3919 N N . VAL B 1 208 ? -18.562 -26.438 -2.234 1 91.44 208 VAL B N 1
ATOM 3920 C CA . VAL B 1 208 ? -19.25 -27.156 -3.299 1 91.44 208 VAL B CA 1
ATOM 3921 C C . VAL B 1 208 ? -20.422 -26.344 -3.816 1 91.44 208 VAL B C 1
ATOM 3923 O O . VAL B 1 208 ? -20.594 -26.188 -5.027 1 91.44 208 VAL B O 1
ATOM 3926 N N . ARG B 1 209 ? -21.156 -25.844 -2.918 1 91.88 209 ARG B N 1
ATOM 3927 C CA . ARG B 1 209 ? -22.297 -25.016 -3.299 1 91.88 209 ARG B CA 1
ATOM 3928 C C . ARG B 1 209 ? -21.844 -23.812 -4.133 1 91.88 209 ARG B C 1
ATOM 3930 O O . ARG B 1 209 ? -22.438 -23.531 -5.184 1 91.88 209 ARG B O 1
ATOM 3937 N N . ASP B 1 210 ? -20.875 -23.188 -3.664 1 94.88 210 ASP B N 1
ATOM 3938 C CA . ASP B 1 210 ? -20.375 -22.016 -4.355 1 94.88 210 ASP B CA 1
ATOM 3939 C C . ASP B 1 210 ? -19.812 -22.391 -5.727 1 94.88 210 ASP B C 1
ATOM 3941 O O . ASP B 1 210 ? -19.969 -21.641 -6.695 1 94.88 210 ASP B O 1
ATOM 3945 N N . ALA B 1 211 ? -19.172 -23.484 -5.777 1 95.31 211 ALA B N 1
ATOM 3946 C CA . ALA B 1 211 ? -18.578 -23.953 -7.023 1 95.31 211 ALA B CA 1
ATOM 3947 C C . ALA B 1 211 ? -19.641 -24.25 -8.07 1 95.31 211 ALA B C 1
ATOM 3949 O O . ALA B 1 211 ? -19.5 -23.891 -9.234 1 95.31 211 ALA B O 1
ATOM 3950 N N . VAL B 1 212 ? -20.688 -24.891 -7.656 1 93.94 212 VAL B N 1
ATOM 3951 C CA . VAL B 1 212 ? -21.781 -25.234 -8.562 1 93.94 212 VAL B CA 1
ATOM 3952 C C . VAL B 1 212 ? -22.406 -23.969 -9.133 1 93.94 212 VAL B C 1
ATOM 3954 O O . VAL B 1 212 ? -22.734 -23.906 -10.32 1 93.94 212 VAL B O 1
ATOM 3957 N N . ALA B 1 213 ? -22.516 -23.016 -8.297 1 94 213 ALA B N 1
ATOM 3958 C CA . ALA B 1 213 ? -23.078 -21.75 -8.734 1 94 213 ALA B CA 1
ATOM 3959 C C . ALA B 1 213 ? -22.141 -21.047 -9.719 1 94 213 ALA B C 1
ATOM 3961 O O . ALA B 1 213 ? -22.594 -20.312 -10.602 1 94 213 ALA B O 1
ATOM 3962 N N . LEU B 1 214 ? -20.891 -21.281 -9.617 1 95.88 214 LEU B N 1
ATOM 3963 C CA . LEU B 1 214 ? -19.891 -20.578 -10.406 1 95.88 214 LEU B CA 1
ATOM 3964 C C . LEU B 1 214 ? -19.688 -21.25 -11.758 1 95.88 214 LEU B C 1
ATOM 3966 O O . LEU B 1 214 ? -19.375 -20.594 -12.742 1 95.88 214 LEU B O 1
ATOM 3970 N N . LEU B 1 215 ? -19.906 -22.531 -11.914 1 95.5 215 LEU B N 1
ATOM 3971 C CA . LEU B 1 215 ? -19.562 -23.359 -13.062 1 95.5 215 LEU B CA 1
ATOM 3972 C C . LEU B 1 215 ? -20.156 -22.797 -14.344 1 95.5 215 LEU B C 1
ATOM 3974 O O . LEU B 1 215 ? -19.469 -22.672 -15.359 1 95.5 215 LEU B O 1
ATOM 3978 N N . PRO B 1 216 ? -21.438 -22.344 -14.266 1 94.31 216 PRO B N 1
ATOM 3979 C CA . PRO B 1 216 ? -22.016 -21.828 -15.508 1 94.31 216 PRO B CA 1
ATOM 3980 C C . PRO B 1 216 ? -21.453 -20.469 -15.906 1 94.31 216 PRO B C 1
ATOM 3982 O O . PRO B 1 216 ? -21.625 -20.047 -17.047 1 94.31 216 PRO B O 1
ATOM 3985 N N . ARG B 1 217 ? -20.797 -19.875 -15.055 1 93.94 217 ARG B N 1
ATOM 3986 C CA . ARG B 1 217 ? -20.406 -18.484 -15.266 1 93.94 217 ARG B CA 1
ATOM 3987 C C . ARG B 1 217 ? -18.938 -18.406 -15.688 1 93.94 217 ARG B C 1
ATOM 3989 O O . ARG B 1 217 ? -18.469 -17.328 -16.062 1 93.94 217 ARG B O 1
ATOM 3996 N N . ILE B 1 218 ? -18.234 -19.453 -15.586 1 93.75 218 ILE B N 1
ATOM 3997 C CA . ILE B 1 218 ? -16.812 -19.438 -15.922 1 93.75 218 ILE B CA 1
ATOM 3998 C C . ILE B 1 218 ? -16.562 -20.344 -17.125 1 93.75 218 ILE B C 1
ATOM 4000 O O . ILE B 1 218 ? -17.406 -21.156 -17.5 1 93.75 218 ILE B O 1
ATOM 4004 N N . HIS B 1 219 ? -15.352 -20.188 -17.766 1 90.12 219 HIS B N 1
ATOM 4005 C CA . HIS B 1 219 ? -15.023 -20.938 -18.984 1 90.12 219 HIS B CA 1
ATOM 4006 C C . HIS B 1 219 ? -13.547 -21.312 -19.016 1 90.12 219 HIS B C 1
ATOM 4008 O O . HIS B 1 219 ? -12.781 -20.906 -18.141 1 90.12 219 HIS B O 1
ATOM 4014 N N . GLY B 1 220 ? -13.227 -22.219 -19.906 1 90.75 220 GLY B N 1
ATOM 4015 C CA . GLY B 1 220 ? -11.836 -22.531 -20.203 1 90.75 220 GLY B CA 1
ATOM 4016 C C . GLY B 1 220 ? -11.164 -23.344 -19.109 1 90.75 220 GLY B C 1
ATOM 4017 O O . GLY B 1 220 ? -11.781 -24.219 -18.516 1 90.75 220 GLY B O 1
ATOM 4018 N N . THR B 1 221 ? -9.867 -23.109 -18.953 1 93.62 221 THR B N 1
ATOM 4019 C CA . THR B 1 221 ? -9.031 -23.906 -18.062 1 93.62 221 THR B CA 1
ATOM 4020 C C . THR B 1 221 ? -9.5 -23.766 -16.609 1 93.62 221 THR B C 1
ATOM 4022 O O . THR B 1 221 ? -9.406 -24.703 -15.828 1 93.62 221 THR B O 1
ATOM 4025 N N . CYS B 1 222 ? -10.031 -22.578 -16.281 1 95.94 222 CYS B N 1
ATOM 4026 C CA . CYS B 1 222 ? -10.555 -22.375 -14.93 1 95.94 222 CYS B CA 1
ATOM 4027 C C . CYS B 1 222 ? -11.648 -23.406 -14.609 1 95.94 222 CYS B C 1
ATOM 4029 O O . CYS B 1 222 ? -11.609 -24.047 -13.562 1 95.94 222 CYS B O 1
ATOM 4031 N N . ARG B 1 223 ? -12.539 -23.484 -15.484 1 96.12 223 ARG B N 1
ATOM 4032 C CA . ARG B 1 223 ? -13.641 -24.422 -15.305 1 96.12 223 ARG B CA 1
ATOM 4033 C C . ARG B 1 223 ? -13.133 -25.859 -15.258 1 96.12 223 ARG B C 1
ATOM 4035 O O . ARG B 1 223 ? -13.617 -26.672 -14.461 1 96.12 223 ARG B O 1
ATOM 4042 N N . GLU B 1 224 ? -12.172 -26.203 -16.094 1 95.75 224 GLU B N 1
ATOM 4043 C CA . GLU B 1 224 ? -11.586 -27.547 -16.125 1 95.75 224 GLU B CA 1
ATOM 4044 C C . GLU B 1 224 ? -11.008 -27.906 -14.758 1 95.75 224 GLU B C 1
ATOM 4046 O O . GLU B 1 224 ? -11.281 -29 -14.234 1 95.75 224 GLU B O 1
ATOM 4051 N N . PHE B 1 225 ? -10.25 -26.984 -14.25 1 96.62 225 PHE B N 1
ATOM 4052 C CA . PHE B 1 225 ? -9.633 -27.234 -12.953 1 96.62 225 PHE B CA 1
ATOM 4053 C C . PHE B 1 225 ? -10.695 -27.375 -11.867 1 96.62 225 PHE B C 1
ATOM 4055 O O . PHE B 1 225 ? -10.578 -28.219 -10.977 1 96.62 225 PHE B O 1
ATOM 4062 N N . LEU B 1 226 ? -11.703 -26.562 -11.914 1 96.94 226 LEU B N 1
ATOM 4063 C CA . LEU B 1 226 ? -12.766 -26.609 -10.914 1 96.94 226 LEU B CA 1
ATOM 4064 C C . LEU B 1 226 ? -13.516 -27.938 -10.984 1 96.94 226 LEU B C 1
ATOM 4066 O O . LEU B 1 226 ? -13.82 -28.547 -9.953 1 96.94 226 LEU B O 1
ATOM 4070 N N . LEU B 1 227 ? -13.758 -28.391 -12.211 1 96.75 227 LEU B N 1
ATOM 4071 C CA . LEU B 1 227 ? -14.406 -29.672 -12.398 1 96.75 227 LEU B CA 1
ATOM 4072 C C . LEU B 1 227 ? -13.547 -30.812 -11.859 1 96.75 227 LEU B C 1
ATOM 4074 O O . LEU B 1 227 ? -14.062 -31.75 -11.234 1 96.75 227 LEU B O 1
ATOM 4078 N N . ARG B 1 228 ? -12.312 -30.688 -12.094 1 96.06 228 ARG B N 1
ATOM 4079 C CA . ARG B 1 228 ? -11.391 -31.688 -11.57 1 96.06 228 ARG B CA 1
ATOM 4080 C C . ARG B 1 228 ? -11.43 -31.719 -10.039 1 96.06 228 ARG B C 1
ATOM 4082 O O . ARG B 1 228 ? -11.469 -32.781 -9.438 1 96.06 228 ARG B O 1
ATOM 4089 N N . ALA B 1 229 ? -11.391 -30.562 -9.438 1 95.94 229 ALA B N 1
ATOM 4090 C CA . ALA B 1 229 ? -11.477 -30.469 -7.98 1 95.94 229 ALA B CA 1
ATOM 4091 C C . ALA B 1 229 ? -12.781 -31.062 -7.469 1 95.94 229 ALA B C 1
ATOM 4093 O O . ALA B 1 229 ? -12.789 -31.844 -6.508 1 95.94 229 ALA B O 1
ATOM 4094 N N . MET B 1 230 ? -13.859 -30.766 -8.117 1 93.62 230 MET B N 1
ATOM 4095 C CA . MET B 1 230 ? -15.18 -31.25 -7.73 1 93.62 230 MET B CA 1
ATOM 4096 C C . MET B 1 230 ? -15.25 -32.781 -7.867 1 93.62 230 MET B C 1
ATOM 4098 O O . MET B 1 230 ? -15.844 -33.438 -7.027 1 93.62 230 MET B O 1
ATOM 4102 N N . PHE B 1 231 ? -14.641 -33.219 -8.922 1 94 231 PHE B N 1
ATOM 4103 C CA . PHE B 1 231 ? -14.594 -34.688 -9.109 1 94 231 PHE B CA 1
ATOM 4104 C C . PHE B 1 231 ? -13.859 -35.344 -7.965 1 94 231 PHE B C 1
ATOM 4106 O O . PHE B 1 231 ? -14.312 -36.375 -7.438 1 94 231 PHE B O 1
ATOM 4113 N N . THR B 1 232 ? -12.695 -34.781 -7.633 1 93.69 232 THR B N 1
ATOM 4114 C CA . THR B 1 232 ? -11.898 -35.312 -6.539 1 93.69 232 THR B CA 1
ATOM 4115 C C . THR B 1 232 ? -12.695 -35.281 -5.234 1 93.69 232 THR B C 1
ATOM 4117 O O . THR B 1 232 ? -12.688 -36.281 -4.484 1 93.69 232 THR B O 1
ATOM 4120 N N . LEU B 1 233 ? -13.406 -34.25 -4.938 1 92 233 LEU B N 1
ATOM 4121 C CA . LEU B 1 233 ? -14.227 -34.125 -3.732 1 92 233 LEU B CA 1
ATOM 4122 C C . LEU B 1 233 ? -15.352 -35.156 -3.738 1 92 233 LEU B C 1
ATOM 4124 O O . LEU B 1 233 ? -15.578 -35.844 -2.736 1 92 233 LEU B O 1
ATOM 4128 N N . ALA B 1 234 ? -15.992 -35.281 -4.883 1 89.94 234 ALA B N 1
ATOM 4129 C CA . ALA B 1 234 ? -17.125 -36.188 -5.023 1 89.94 234 ALA B CA 1
ATOM 4130 C C . ALA B 1 234 ? -16.672 -37.656 -4.902 1 89.94 234 ALA B C 1
ATOM 4132 O O . ALA B 1 234 ? -17.406 -38.5 -4.371 1 89.94 234 ALA B O 1
ATOM 4133 N N . SER B 1 235 ? -15.531 -37.906 -5.43 1 89.5 235 SER B N 1
ATOM 4134 C CA . SER B 1 235 ? -15.016 -39.281 -5.418 1 89.5 235 SER B CA 1
ATOM 4135 C C . SER B 1 235 ? -14.602 -39.688 -4.012 1 89.5 235 SER B C 1
ATOM 4137 O O . SER B 1 235 ? -14.609 -40.875 -3.691 1 89.5 235 SER B O 1
ATOM 4139 N N . ASN B 1 236 ? -14.312 -38.781 -3.209 1 87 236 ASN B N 1
ATOM 4140 C CA . ASN B 1 236 ? -13.836 -39.094 -1.869 1 87 236 ASN B CA 1
ATOM 4141 C C . ASN B 1 236 ? -14.938 -38.969 -0.829 1 87 236 ASN B C 1
ATOM 4143 O O . ASN B 1 236 ? -14.852 -39.531 0.264 1 87 236 ASN B O 1
ATOM 4147 N N . SER B 1 237 ? -15.961 -38.188 -1.064 1 79.69 237 SER B N 1
ATOM 4148 C CA . SER B 1 237 ? -17.094 -38 -0.16 1 79.69 237 SER B CA 1
ATOM 4149 C C . SER B 1 237 ? -18.391 -37.812 -0.933 1 79.69 237 SER B C 1
ATOM 4151 O O . SER B 1 237 ? -18.797 -36.656 -1.212 1 79.69 237 SER B O 1
ATOM 4153 N N . PRO B 1 238 ? -19.062 -38.906 -1.173 1 63.91 238 PRO B N 1
ATOM 4154 C CA . PRO B 1 238 ? -20.297 -38.781 -1.967 1 63.91 238 PRO B CA 1
ATOM 4155 C C . P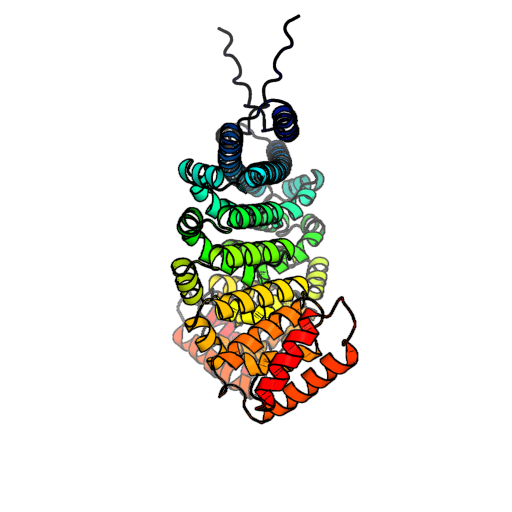RO B 1 238 ? -21.406 -38.031 -1.237 1 63.91 238 PRO B C 1
ATOM 4157 O O . PRO B 1 238 ? -22.266 -37.438 -1.877 1 63.91 238 PRO B O 1
ATOM 4160 N N . GLN B 1 239 ? -21.359 -38.094 0.071 1 64.5 239 GLN B N 1
ATOM 4161 C CA . GLN B 1 239 ? -22.422 -37.438 0.845 1 64.5 239 GLN B CA 1
ATOM 4162 C C . GLN B 1 239 ? -22.344 -35.906 0.708 1 64.5 239 GLN B C 1
ATOM 4164 O O . GLN B 1 239 ? -23.203 -35.188 1.205 1 64.5 239 GLN B O 1
ATOM 4169 N N . PHE B 1 240 ? -21.484 -35.531 -0.222 1 64.38 240 PHE B N 1
ATOM 4170 C CA . PHE B 1 240 ? -21.094 -34.125 -0.25 1 64.38 240 PHE B CA 1
ATOM 4171 C C . PHE B 1 240 ? -22.109 -33.312 -1.026 1 64.38 240 PHE B C 1
ATOM 4173 O O . PHE B 1 240 ? -22.234 -32.094 -0.814 1 64.38 240 PHE B O 1
ATOM 4180 N N . LEU B 1 241 ? -23.016 -33.875 -1.722 1 72.81 241 LEU B N 1
ATOM 4181 C CA . LEU B 1 241 ? -23.875 -33.125 -2.609 1 72.81 241 LEU B CA 1
ATOM 4182 C C . LEU B 1 241 ? -25.312 -33.094 -2.09 1 72.81 241 LEU B C 1
ATOM 4184 O O . LEU B 1 241 ? -25.969 -34.125 -2.031 1 72.81 241 LEU B O 1
ATOM 4188 N N . GLU B 1 242 ? -25.656 -31.969 -1.397 1 74.25 242 GLU B N 1
ATOM 4189 C CA . GLU B 1 242 ? -27.047 -31.766 -1.059 1 74.25 242 GLU B CA 1
ATOM 4190 C C . GLU B 1 242 ? -27.938 -31.797 -2.307 1 74.25 242 GLU B C 1
ATOM 4192 O O . GLU B 1 242 ? -27.469 -31.516 -3.408 1 74.25 242 GLU B O 1
ATOM 4197 N N . ALA B 1 243 ? -29.234 -32.219 -2.104 1 70.69 243 ALA B N 1
ATOM 4198 C CA . ALA B 1 243 ? -30.156 -32.5 -3.201 1 70.69 243 ALA B CA 1
ATOM 4199 C C . ALA B 1 243 ? -30.25 -31.297 -4.141 1 70.69 243 ALA B C 1
ATOM 4201 O O . ALA B 1 243 ? -30.203 -31.453 -5.363 1 70.69 243 ALA B O 1
ATOM 4202 N N . THR B 1 244 ? -30.469 -30.172 -3.564 1 73.94 244 THR B N 1
ATOM 4203 C CA . THR B 1 244 ? -30.641 -28.984 -4.391 1 73.94 244 THR B CA 1
ATOM 4204 C C . THR B 1 244 ? -29.391 -28.703 -5.215 1 73.94 244 THR B C 1
ATOM 4206 O O . THR B 1 244 ? -29.484 -28.312 -6.383 1 73.94 244 THR B O 1
ATOM 4209 N N . VAL B 1 245 ? -28.344 -28.938 -4.676 1 84.5 245 VAL B N 1
ATOM 4210 C CA . VAL B 1 245 ? -27.078 -28.703 -5.344 1 84.5 245 VAL B CA 1
ATOM 4211 C C . VAL B 1 245 ? -26.828 -29.766 -6.402 1 84.5 245 VAL B C 1
ATOM 4213 O O . VAL B 1 245 ? -26.312 -29.484 -7.48 1 84.5 245 VAL B O 1
ATOM 4216 N N . LYS B 1 246 ? -27.422 -30.844 -6.074 1 86.94 246 LYS B N 1
ATOM 4217 C CA . LYS B 1 246 ? -27.266 -31.953 -6.992 1 86.94 246 LYS B CA 1
ATOM 4218 C C . LYS B 1 246 ? -27.969 -31.688 -8.312 1 86.94 246 LYS B C 1
ATOM 4220 O O . LYS B 1 246 ? -27.406 -31.922 -9.391 1 86.94 246 LYS B O 1
ATOM 4225 N N . ASP B 1 247 ? -29.156 -31.234 -8.211 1 89.94 247 ASP B N 1
ATOM 4226 C CA . ASP B 1 247 ? -29.953 -30.953 -9.406 1 89.94 247 ASP B CA 1
ATOM 4227 C C . ASP B 1 247 ? -29.297 -29.891 -10.273 1 89.94 247 ASP B C 1
ATOM 4229 O O . ASP B 1 247 ? -29.219 -30.031 -11.5 1 89.94 247 ASP B O 1
ATOM 4233 N N . ALA B 1 248 ? -28.906 -28.922 -9.633 1 91.62 248 ALA B N 1
ATOM 4234 C CA . ALA B 1 248 ? -28.281 -27.812 -10.359 1 91.62 248 ALA B CA 1
ATOM 4235 C C . ALA B 1 248 ? -26.984 -28.281 -11.039 1 91.62 248 ALA B C 1
ATOM 4237 O O . ALA B 1 248 ? -26.734 -27.906 -12.188 1 91.62 248 ALA B O 1
ATOM 4238 N N . LEU B 1 249 ? -26.281 -29.031 -10.359 1 93.44 249 LEU B N 1
ATOM 4239 C CA . LEU B 1 249 ? -25.031 -29.547 -10.891 1 93.44 249 LEU B CA 1
ATOM 4240 C C . LEU B 1 249 ? -25.266 -30.453 -12.102 1 93.44 249 LEU B C 1
ATOM 4242 O O . LEU B 1 249 ? -24.594 -30.312 -13.125 1 93.44 249 LEU B O 1
ATOM 4246 N N . GLU B 1 250 ? -26.188 -31.281 -11.945 1 93.56 250 GLU B N 1
ATOM 4247 C CA . GLU B 1 250 ? -26.516 -32.188 -13.031 1 93.56 250 GLU B CA 1
ATOM 4248 C C . GLU B 1 250 ? -26.906 -31.438 -14.297 1 93.56 250 GLU B C 1
ATOM 4250 O O . GLU B 1 250 ? -26.453 -31.766 -15.391 1 93.56 250 GLU B O 1
ATOM 4255 N N . SER B 1 251 ? -27.734 -30.531 -14.109 1 94.38 251 SER B N 1
ATOM 4256 C CA . SER B 1 251 ? -28.203 -29.734 -15.242 1 94.38 251 SER B CA 1
ATOM 4257 C C . SER B 1 251 ? -27.031 -29.047 -15.945 1 94.38 251 SER B C 1
ATOM 4259 O O . SER B 1 251 ? -26.953 -29.062 -17.172 1 94.38 251 SER B O 1
ATOM 4261 N N . THR B 1 252 ? -26.219 -28.453 -15.164 1 95 252 THR B N 1
ATOM 4262 C CA . THR B 1 252 ? -25.062 -27.734 -15.711 1 95 252 THR B CA 1
ATOM 4263 C C . THR B 1 252 ? -24.125 -28.703 -16.453 1 95 252 THR B C 1
ATOM 4265 O O . THR B 1 252 ? -23.672 -28.391 -17.547 1 95 252 THR B O 1
ATOM 4268 N N . LEU B 1 253 ? -23.875 -29.812 -15.906 1 96.06 253 LEU B N 1
ATOM 4269 C CA . LEU B 1 253 ? -22.969 -30.797 -16.484 1 96.06 253 LEU B CA 1
ATOM 4270 C C . LEU B 1 253 ? -23.516 -31.328 -17.812 1 96.06 253 LEU B C 1
ATOM 4272 O O . LEU B 1 253 ? -22.766 -31.5 -18.766 1 96.06 253 LEU B O 1
ATOM 4276 N N . GLN B 1 254 ? -24.766 -31.547 -17.844 1 95.5 254 GLN B N 1
ATOM 4277 C CA . GLN B 1 254 ? -25.406 -32 -19.078 1 95.5 254 GLN B CA 1
ATOM 4278 C C . GLN B 1 254 ? -25.234 -30.969 -20.188 1 95.5 254 GLN B C 1
ATOM 4280 O O . GLN B 1 254 ? -24.938 -31.328 -21.328 1 95.5 254 GLN B O 1
ATOM 4285 N N . THR B 1 255 ? -25.5 -29.875 -19.781 1 95.44 255 THR B N 1
ATOM 4286 C CA . THR B 1 255 ? -25.359 -28.797 -20.75 1 95.44 255 THR B CA 1
ATOM 4287 C C . THR B 1 255 ? -23.938 -28.734 -21.297 1 95.44 255 THR B C 1
ATOM 4289 O O . THR B 1 255 ? -23.734 -28.594 -22.5 1 95.44 255 THR B O 1
ATOM 4292 N N . LEU B 1 256 ? -22.938 -28.797 -20.438 1 94.69 256 LEU B N 1
ATOM 4293 C CA . LEU B 1 256 ? -21.531 -28.703 -20.812 1 94.69 256 LEU B CA 1
ATOM 4294 C C . LEU B 1 256 ? -21.156 -29.844 -21.75 1 94.69 256 LEU B C 1
ATOM 4296 O O . LEU B 1 256 ? -20.469 -29.641 -22.75 1 94.69 256 LEU B O 1
ATOM 4300 N N . VAL B 1 257 ? -21.609 -31.031 -21.438 1 95.38 257 VAL B N 1
ATOM 4301 C CA . VAL B 1 257 ? -21.297 -32.188 -22.25 1 95.38 257 VAL B CA 1
ATOM 4302 C C . VAL B 1 257 ? -21.953 -32.031 -23.625 1 95.38 257 VAL B C 1
ATOM 4304 O O . VAL B 1 257 ? -21.312 -32.312 -24.656 1 95.38 257 VAL B O 1
ATOM 4307 N N . HIS B 1 258 ? -23.125 -31.609 -23.656 1 94.44 258 HIS B N 1
ATOM 4308 C CA . HIS B 1 258 ? -23.875 -31.469 -24.891 1 94.44 258 HIS B CA 1
ATOM 4309 C C . HIS B 1 258 ? -23.219 -30.406 -25.797 1 94.44 258 HIS B C 1
ATOM 4311 O O . HIS B 1 258 ? -23.047 -30.641 -27 1 94.44 258 HIS B O 1
ATOM 4317 N N . GLU B 1 259 ? -22.859 -29.359 -25.25 1 93.69 259 GLU B N 1
ATOM 4318 C CA . GLU B 1 259 ? -22.359 -28.219 -26.016 1 93.69 259 GLU B CA 1
ATOM 4319 C C . GLU B 1 259 ? -20.922 -28.438 -26.469 1 93.69 259 GLU B C 1
ATOM 4321 O O . GLU B 1 259 ? -20.516 -27.938 -27.516 1 93.69 259 GLU B O 1
ATOM 4326 N N . HIS B 1 260 ? -20.172 -29.156 -25.734 1 92.5 260 HIS B N 1
ATOM 4327 C CA . HIS B 1 260 ? -18.734 -29.125 -25.969 1 92.5 260 HIS B CA 1
ATOM 4328 C C . HIS B 1 260 ? -18.219 -30.484 -26.422 1 92.5 260 HIS B C 1
ATOM 4330 O O . HIS B 1 260 ? -17.047 -30.625 -26.766 1 92.5 260 HIS B O 1
ATOM 4336 N N . ARG B 1 261 ? -19.047 -31.438 -26.469 1 91.12 261 ARG B N 1
ATOM 4337 C CA . ARG B 1 261 ? -18.641 -32.781 -26.891 1 91.12 261 ARG B CA 1
ATOM 4338 C C . ARG B 1 261 ? -18.031 -32.75 -28.281 1 91.12 261 ARG B C 1
ATOM 4340 O O . ARG B 1 261 ? -18.562 -32.125 -29.188 1 91.12 261 ARG B O 1
ATOM 4347 N N . GLY B 1 262 ? -16.953 -33.469 -28.453 1 89.75 262 GLY B N 1
ATOM 4348 C CA . GLY B 1 262 ? -16.328 -33.594 -29.75 1 89.75 262 GLY B CA 1
ATOM 4349 C C . GLY B 1 262 ? -15.359 -32.469 -30.062 1 89.75 262 GLY B C 1
ATOM 4350 O O . GLY B 1 262 ? -14.656 -32.5 -31.078 1 89.75 262 GLY B O 1
ATOM 4351 N N . ILE B 1 263 ? -15.391 -31.484 -29.344 1 91.62 263 ILE B N 1
ATOM 4352 C CA . ILE B 1 263 ? -14.484 -30.359 -29.547 1 91.62 263 ILE B CA 1
ATOM 4353 C C . ILE B 1 263 ? -13.195 -30.578 -28.766 1 91.62 263 ILE B C 1
ATOM 4355 O O . ILE B 1 263 ? -13.219 -30.688 -27.531 1 91.62 263 ILE B O 1
ATOM 4359 N N . GLN B 1 264 ? -12.125 -30.625 -29.391 1 89.44 264 GLN B N 1
ATOM 4360 C CA . GLN B 1 264 ? -10.828 -31.031 -28.859 1 89.44 264 GLN B CA 1
ATOM 4361 C C . GLN B 1 264 ? -10.406 -30.109 -27.703 1 89.44 264 GLN B C 1
ATOM 4363 O O . GLN B 1 264 ? -9.898 -30.594 -26.688 1 89.44 264 GLN B O 1
ATOM 4368 N N . GLN B 1 265 ? -10.719 -28.812 -27.875 1 90.38 265 GLN B N 1
ATOM 4369 C CA . GLN B 1 265 ? -10.297 -27.828 -26.891 1 90.38 265 GLN B CA 1
ATOM 4370 C C . GLN B 1 265 ? -10.969 -28.078 -25.547 1 90.38 265 GLN B C 1
ATOM 4372 O O . GLN B 1 265 ? -10.453 -27.672 -24.5 1 90.38 265 GLN B O 1
ATOM 4377 N N . PHE B 1 266 ? -12.078 -28.828 -25.562 1 90.75 266 PHE B N 1
ATOM 4378 C CA . PHE B 1 266 ? -12.867 -29.016 -24.359 1 90.75 266 PHE B CA 1
ATOM 4379 C C . PHE B 1 266 ? -12.859 -30.469 -23.906 1 90.75 266 PHE B C 1
ATOM 4381 O O . PHE B 1 266 ? -13.734 -30.891 -23.156 1 90.75 266 PHE B O 1
ATOM 4388 N N . GLN B 1 267 ? -11.93 -31.188 -24.328 1 91.75 267 GLN B N 1
ATOM 4389 C CA . GLN B 1 267 ? -11.906 -32.625 -24.062 1 91.75 267 GLN B CA 1
ATOM 4390 C C . GLN B 1 267 ? -11.859 -32.906 -22.562 1 91.75 267 GLN B C 1
ATOM 4392 O O . GLN B 1 267 ? -12.602 -33.75 -22.062 1 91.75 267 GLN B O 1
ATOM 4397 N N . GLU B 1 268 ? -10.914 -32.25 -21.875 1 92.19 268 GLU B N 1
ATOM 4398 C CA . GLU B 1 268 ? -10.781 -32.469 -20.438 1 92.19 268 GLU B CA 1
ATOM 4399 C C . GLU B 1 268 ? -12.047 -32.062 -19.688 1 92.19 268 GLU B C 1
ATOM 4401 O O . GLU B 1 268 ? -12.492 -32.75 -18.766 1 92.19 268 GLU B O 1
ATOM 4406 N N . GLU B 1 269 ? -12.625 -30.969 -20.047 1 93.75 269 GLU B N 1
ATOM 4407 C CA . GLU B 1 269 ? -13.867 -30.484 -19.453 1 93.75 269 GLU B CA 1
ATOM 4408 C C . GLU B 1 269 ? -14.984 -31.5 -19.625 1 93.75 269 GLU B C 1
ATOM 4410 O O . GLU B 1 269 ? -15.703 -31.812 -18.656 1 93.75 269 GLU B O 1
ATOM 4415 N N . VAL B 1 270 ? -15.094 -32.031 -20.797 1 94.81 270 VAL B N 1
ATOM 4416 C CA . VAL B 1 270 ? -16.141 -33 -21.094 1 94.81 270 VAL B CA 1
ATOM 4417 C C . VAL B 1 270 ? -15.883 -34.281 -20.297 1 94.81 270 VAL B C 1
ATOM 4419 O O . VAL B 1 270 ? -16.812 -34.875 -19.734 1 94.81 270 VAL B O 1
ATOM 4422 N N . GLU B 1 271 ? -14.664 -34.656 -20.266 1 95.31 271 GLU B N 1
ATOM 4423 C CA . GLU B 1 271 ? -14.297 -35.875 -19.547 1 95.31 271 GLU B CA 1
ATOM 4424 C C . GLU B 1 271 ? -14.703 -35.781 -18.078 1 95.31 271 GLU B C 1
ATOM 4426 O O . GLU B 1 271 ? -15.375 -36.688 -17.562 1 95.31 271 GLU B O 1
ATOM 4431 N N . TYR B 1 272 ? -14.352 -34.75 -17.422 1 95.25 272 TYR B N 1
ATOM 4432 C CA . TYR B 1 272 ? -14.656 -34.625 -16.016 1 95.25 272 TYR B CA 1
ATOM 4433 C C . TYR B 1 272 ? -16.156 -34.375 -15.797 1 95.25 272 TYR B C 1
ATOM 4435 O O . TYR B 1 272 ? -16.719 -34.844 -14.797 1 95.25 272 TYR B O 1
ATOM 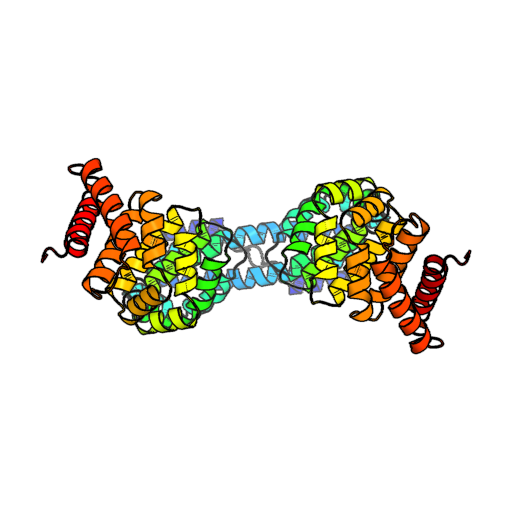4443 N N . SER B 1 273 ? -16.781 -33.688 -16.703 1 96.06 273 SER B N 1
ATOM 4444 C CA . SER B 1 273 ? -18.219 -33.5 -16.625 1 96.06 273 SER B CA 1
ATOM 4445 C C . SER B 1 273 ? -18.953 -34.844 -16.672 1 96.06 273 SER B C 1
ATOM 4447 O O . SER B 1 273 ? -19.859 -35.094 -15.891 1 96.06 273 SER B O 1
ATOM 4449 N N . GLU B 1 274 ? -18.5 -35.688 -17.547 1 95.12 274 GLU B N 1
ATOM 4450 C CA . GLU B 1 274 ? -19.109 -37 -17.672 1 95.12 274 GLU B CA 1
ATOM 4451 C C . GLU B 1 274 ? -18.859 -37.844 -16.422 1 95.12 274 GLU B C 1
ATOM 4453 O O . GLU B 1 274 ? -19.766 -38.531 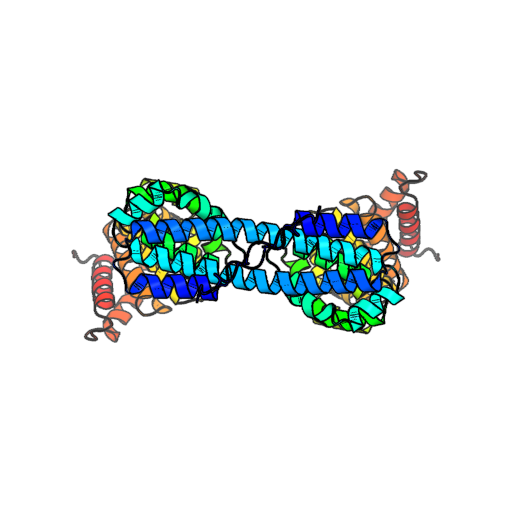-15.93 1 95.12 274 GLU B O 1
ATOM 4458 N N . LYS B 1 275 ? -17.656 -37.781 -15.977 1 93.69 275 LYS B N 1
ATOM 4459 C CA . LYS B 1 275 ? -17.312 -38.5 -14.766 1 93.69 275 LYS B CA 1
ATOM 4460 C C . LYS B 1 275 ? -18.141 -38.062 -13.578 1 93.69 275 LYS B C 1
ATOM 4462 O O . LYS B 1 275 ? -18.656 -38.875 -12.82 1 93.69 275 LYS B O 1
ATOM 4467 N N . LEU B 1 276 ? -18.312 -36.781 -13.461 1 92.81 276 LEU B N 1
ATOM 4468 C CA . LEU B 1 276 ? -19.109 -36.219 -12.375 1 92.81 276 LEU B CA 1
ATOM 4469 C C . LEU B 1 276 ? -20.578 -36.594 -12.523 1 92.81 276 LEU B C 1
ATOM 4471 O O . LEU B 1 276 ? -21.25 -36.875 -11.531 1 92.81 276 LEU B O 1
ATOM 4475 N N . LEU B 1 277 ? -21.031 -36.562 -13.758 1 92.69 277 LEU B N 1
ATOM 4476 C CA . LEU B 1 277 ? -22.406 -36.938 -14.031 1 92.69 277 LEU B CA 1
ATOM 4477 C C . LEU B 1 277 ? -22.672 -38.375 -13.586 1 92.69 277 LEU B C 1
ATOM 4479 O O . LEU B 1 277 ? -23.734 -38.688 -13.016 1 92.69 277 LEU B O 1
ATOM 4483 N N . ASN B 1 278 ? -21.703 -39.188 -13.805 1 91 278 ASN B N 1
ATOM 4484 C CA . ASN B 1 278 ? -21.844 -40.594 -13.383 1 91 278 ASN B CA 1
ATOM 4485 C C . ASN B 1 278 ? -21.953 -40.688 -11.867 1 91 278 ASN B C 1
ATOM 4487 O O . ASN B 1 278 ? -22.734 -41.5 -11.359 1 91 278 ASN B O 1
ATOM 4491 N N . ILE B 1 279 ? -21.203 -39.906 -11.211 1 88.75 279 ILE B N 1
ATOM 4492 C CA . ILE B 1 279 ? -21.234 -39.938 -9.75 1 88.75 279 ILE B CA 1
ATOM 4493 C C . ILE B 1 279 ? -22.562 -39.375 -9.25 1 88.75 279 ILE B C 1
ATOM 4495 O O . ILE B 1 279 ? -23.188 -39.969 -8.359 1 88.75 279 ILE B O 1
ATOM 4499 N N . VAL B 1 280 ? -23 -38.281 -9.789 1 87.38 280 VAL B N 1
ATOM 4500 C CA . VAL B 1 280 ? -24.234 -37.625 -9.359 1 87.38 280 VAL B CA 1
ATOM 4501 C C . VAL B 1 280 ? -25.422 -38.531 -9.617 1 87.38 280 VAL B C 1
ATOM 4503 O O . VAL B 1 280 ? -26.359 -38.562 -8.82 1 87.38 280 VAL B O 1
ATOM 4506 N N . ARG B 1 281 ? -25.375 -39.281 -10.719 1 85.12 281 ARG B N 1
ATOM 4507 C CA . ARG B 1 281 ? -26.469 -40.156 -11.102 1 85.12 281 ARG B CA 1
ATOM 4508 C C . ARG B 1 281 ? -26.375 -41.5 -10.398 1 85.12 281 ARG B C 1
ATOM 4510 O O . ARG B 1 281 ? -27.297 -42.312 -10.469 1 85.12 281 ARG B O 1
ATOM 4517 N N . GLY B 1 282 ? -25.484 -41.719 -9.586 1 78.62 282 GLY B N 1
ATOM 4518 C CA . GLY B 1 282 ? -25.312 -42.969 -8.859 1 78.62 282 GLY B CA 1
ATOM 4519 C C . GLY B 1 282 ? -24.875 -44.094 -9.75 1 78.62 282 GLY B C 1
ATOM 4520 O O . GLY B 1 282 ? -25.141 -45.281 -9.453 1 78.62 282 GLY B O 1
ATOM 4521 N N . VAL B 1 283 ? -24.5 -43.812 -11.016 1 66.5 283 VAL B N 1
ATOM 4522 C CA . VAL B 1 283 ? -24.094 -44.844 -11.945 1 66.5 283 VAL B CA 1
ATOM 4523 C C . VAL B 1 283 ? -22.641 -45.219 -11.672 1 66.5 283 VAL B C 1
ATOM 4525 O O . VAL B 1 283 ? -21.828 -44.406 -11.273 1 66.5 283 VAL B O 1
ATOM 4528 N N . SER B 1 284 ? -22.266 -46.438 -11.07 1 53.06 284 SER B N 1
ATOM 4529 C CA . SER B 1 284 ? -20.953 -46.969 -10.766 1 53.06 284 SER B CA 1
ATOM 4530 C C . SER B 1 284 ? -19.953 -46.656 -11.875 1 53.06 284 SER B C 1
ATOM 4532 O O . SER B 1 284 ? -20.25 -46.812 -13.055 1 53.06 284 SER B O 1
ATOM 4534 N N . THR B 1 285 ? -19.109 -45.625 -11.711 1 46.97 285 THR B N 1
ATOM 4535 C CA . THR B 1 285 ? -18.016 -45.406 -12.656 1 46.97 285 THR B CA 1
ATOM 4536 C C . THR B 1 285 ? -17.094 -46.625 -12.727 1 46.97 285 THR B C 1
ATOM 4538 O O . THR B 1 285 ? -16.906 -47.312 -11.734 1 46.97 285 THR B O 1
#

Solvent-accessible surface area (backbone atoms only — not comparable to full-atom values): 30042 Å² total; per-residue (Å²): 134,86,79,76,77,84,75,48,53,26,54,85,49,54,64,51,55,49,46,52,51,58,60,42,68,77,51,92,58,51,66,67,60,51,38,52,51,31,50,51,50,41,53,51,41,54,53,46,50,55,44,43,47,53,43,45,31,51,32,40,51,56,42,45,71,51,22,72,40,65,71,46,29,52,49,40,51,76,72,47,50,67,73,51,44,64,62,37,62,66,37,66,49,60,65,35,23,23,38,44,24,45,32,49,22,45,36,15,44,95,26,72,71,43,25,61,68,48,46,80,49,46,65,61,34,50,48,36,45,71,65,48,81,52,63,66,36,22,46,28,23,44,47,21,50,44,33,36,32,53,98,26,69,69,43,34,54,52,36,54,74,72,47,43,60,64,50,44,48,46,39,51,73,67,47,84,52,64,69,53,24,28,54,36,22,44,43,49,25,51,41,47,74,72,30,69,70,54,44,54,50,39,65,73,69,47,44,64,60,53,47,56,66,42,53,83,76,49,63,66,69,31,40,35,26,43,41,48,28,49,40,52,49,44,73,73,33,78,86,62,62,56,71,74,52,41,56,53,40,48,55,52,34,50,49,48,38,68,73,36,58,91,39,75,95,36,44,69,44,33,51,40,33,51,54,40,46,28,57,76,68,67,44,86,124,133,85,79,76,76,81,73,46,53,25,50,84,46,54,66,51,55,49,46,50,51,59,57,41,70,76,49,93,58,51,65,67,58,53,40,50,50,29,50,50,50,41,55,51,41,55,53,46,50,54,44,43,47,52,44,44,33,52,32,38,52,55,41,45,71,51,22,74,40,66,71,46,29,52,49,42,50,76,74,46,50,66,73,52,44,64,61,38,63,67,36,66,51,60,65,36,23,22,37,43,24,46,32,50,22,45,37,15,44,95,26,71,70,42,27,62,71,47,46,80,48,46,65,60,35,51,48,35,44,70,64,47,81,53,64,64,36,21,46,28,21,45,46,21,51,43,30,35,32,54,98,27,68,71,43,34,53,51,36,52,73,73,48,42,60,65,51,45,48,47,38,50,74,67,47,82,52,64,69,54,23,27,54,34,22,43,43,50,24,52,43,47,74,71,30,70,69,54,46,54,50,39,64,72,69,47,44,62,61,53,47,56,68,42,53,83,76,51,62,68,69,30,39,34,27,43,41,48,30,49,40,53,49,45,74,75,37,68,86,68,61,52,70,73,53,40,53,54,41,48,53,52,34,51,51,50,38,69,74,35,58,92,37,75,92,37,43,68,44,34,51,40,34,51,54,41,46,29,56,76,68,67,45,86,124